Protein AF-0000000084597597 (afdb_homodimer)

Radius of gyration: 24.17 Å; Cα contacts (8 Å, |Δi|>4): 428; chains: 2; bounding box: 58×61×62 Å

Secondary structure (DSSP, 8-state):
-HHHHHHHHHHHH-HHHHHHHHH-----GGG-TTT-THHHHTTHHHHHHHHHHHHHHHHHHHTTT---STTTHHHHHHHHHHTSTTHHHHHHHHHHHHHHHHHHHHHHHHHHHHHTTTSTT-HHHHHHHHHHHHHHHHHHHHHHHTT-SHHHHHHHHHHHHHHHHSTTTHHHHHHHHH-SSSSSHHHHHHHHHIIIIIHHHHHHHHHHHHHHHHHHH------/-HHHHHHHHHHHH-HHHHHHHHH-----GGG-TTT-THHHHTTHHHHHHHHHHHHHHHHHHHTTT---STTHHHHHHHHHHHTSTTHHHHHHHHHHHHHHHHHHHHHHHHHHHHHTTTSTT-HHHHHHHHHHHHHHHHHHHHHHHTT-SHHHHHHHHHHHHHHHHSTTTHHHHHHHHH-SSSSSHHHHHHHHHIIIIIHHHHHHHHHHHHHHHHHHH------

Structure (mmCIF, N/CA/C/O backbone):
data_AF-0000000084597597-model_v1
#
loop_
_entity.id
_entity.type
_entity.pdbx_description
1 polymer 'Menaquinol:cytochrome c reductase cytochrome b subunit'
#
loop_
_atom_site.group_PDB
_atom_site.id
_atom_site.type_symbol
_atom_site.label_atom_id
_atom_site.label_alt_id
_atom_site.label_comp_id
_atom_site.label_asym_id
_atom_site.label_entity_id
_atom_site.label_seq_id
_atom_site.pdbx_PDB_ins_code
_atom_site.Cartn_x
_atom_site.Cartn_y
_atom_site.Cartn_z
_atom_site.occupancy
_atom_site.B_iso_or_equiv
_atom_site.auth_seq_id
_atom_site.auth_comp_id
_atom_site.auth_asym_id
_atom_site.auth_atom_id
_atom_site.pdbx_PDB_model_num
ATOM 1 N N . MET A 1 1 ? -25.438 23.984 -7.969 1 63 1 MET A N 1
ATOM 2 C CA . MET A 1 1 ? -25.406 22.797 -7.121 1 63 1 MET A CA 1
ATOM 3 C C . MET A 1 1 ? -24 22.562 -6.57 1 63 1 MET A C 1
ATOM 5 O O . MET A 1 1 ? -23.812 22.453 -5.359 1 63 1 MET A O 1
ATOM 9 N N . LEU A 1 2 ? -23.156 22.547 -7.52 1 62.81 2 LEU A N 1
ATOM 10 C CA . LEU A 1 2 ? -21.766 22.359 -7.105 1 62.81 2 LEU A CA 1
ATOM 11 C C . LEU A 1 2 ? -21.312 23.5 -6.195 1 62.81 2 LEU A C 1
ATOM 13 O O . LEU A 1 2 ? -20.594 23.266 -5.219 1 62.81 2 LEU A O 1
ATOM 17 N N . GLN A 1 3 ? -21.75 24.656 -6.566 1 63.09 3 GLN A N 1
ATOM 18 C CA . GLN A 1 3 ? -21.359 25.812 -5.754 1 63.09 3 GLN A CA 1
ATOM 19 C C . GLN A 1 3 ? -21.938 25.703 -4.348 1 63.09 3 GLN A C 1
ATOM 21 O O . GLN A 1 3 ? -21.281 26.062 -3.371 1 63.09 3 GLN A O 1
ATOM 26 N N . LYS A 1 4 ? -23.156 25.312 -4.242 1 62.25 4 LYS A N 1
ATOM 27 C CA . LYS A 1 4 ? -23.797 25.156 -2.938 1 62.25 4 LYS A CA 1
ATOM 28 C C . LYS A 1 4 ? -23.094 24.078 -2.105 1 62.25 4 LYS A C 1
ATOM 30 O O . LYS A 1 4 ? -22.906 24.25 -0.896 1 62.25 4 LYS A O 1
ATOM 35 N N . ILE A 1 5 ? -22.75 23.016 -2.832 1 62.19 5 ILE A N 1
ATOM 36 C CA . ILE A 1 5 ? -22 21.969 -2.164 1 62.19 5 ILE A CA 1
ATOM 37 C C . ILE A 1 5 ? -20.656 22.5 -1.679 1 62.19 5 ILE A C 1
ATOM 39 O O . ILE A 1 5 ? -20.25 22.234 -0.55 1 62.19 5 ILE A O 1
ATOM 43 N N . TYR A 1 6 ? -20.125 23.188 -2.631 1 61.31 6 TYR A N 1
ATOM 44 C CA . TYR A 1 6 ? -18.844 23.797 -2.26 1 61.31 6 TYR A CA 1
ATOM 45 C C . TYR A 1 6 ? -19.016 24.719 -1.055 1 61.31 6 TYR A C 1
ATOM 47 O O . TYR A 1 6 ? -18.219 24.672 -0.113 1 61.31 6 TYR A O 1
ATOM 55 N N . ASP A 1 7 ? -19.984 25.578 -1.076 1 61.16 7 ASP A N 1
ATOM 56 C CA . ASP A 1 7 ? -20.234 26.5 0.028 1 61.16 7 ASP A CA 1
ATOM 57 C C . ASP A 1 7 ? -20.547 25.75 1.318 1 61.16 7 ASP A C 1
ATOM 59 O O . ASP A 1 7 ? -20.109 26.156 2.398 1 61.16 7 ASP A O 1
ATOM 63 N N . TYR A 1 8 ? -21.266 24.719 1.163 1 61.81 8 TYR A N 1
ATOM 64 C CA . TYR A 1 8 ? -21.609 23.859 2.283 1 61.81 8 TYR A CA 1
ATOM 65 C C . TYR A 1 8 ? -20.359 23.203 2.883 1 61.81 8 TYR A C 1
ATOM 67 O O . TYR A 1 8 ? -20.203 23.188 4.105 1 61.81 8 TYR A O 1
ATOM 75 N N . VAL A 1 9 ? -19.578 22.75 2.02 1 65.62 9 VAL A N 1
ATOM 76 C CA . VAL A 1 9 ? -18.359 22.109 2.463 1 65.62 9 VAL A CA 1
ATOM 77 C C . VAL A 1 9 ? -17.391 23.141 3.027 1 65.62 9 VAL A C 1
ATOM 79 O O . VAL A 1 9 ? -16.75 22.922 4.059 1 65.62 9 VAL A O 1
ATOM 82 N N . ASP A 1 10 ? -17.312 24.219 2.299 1 62.31 10 ASP A N 1
ATOM 83 C CA . ASP A 1 10 ? -16.406 25.281 2.717 1 62.31 10 ASP A CA 1
ATOM 84 C C . ASP A 1 10 ? -16.828 25.859 4.062 1 62.31 10 ASP A C 1
ATOM 86 O O . ASP A 1 10 ? -15.969 26.188 4.895 1 62.31 10 ASP A O 1
ATOM 90 N N . GLU A 1 11 ? -18.078 26.016 4.203 1 60.25 11 GLU A N 1
ATOM 91 C CA . GLU A 1 11 ? -18.594 26.547 5.457 1 60.25 11 GLU A CA 1
ATOM 92 C C . GLU A 1 11 ? -18.25 25.641 6.633 1 60.25 11 GLU A C 1
ATOM 94 O O . GLU A 1 11 ? -18 26.125 7.738 1 60.25 11 GLU A O 1
ATOM 99 N N . ARG A 1 12 ? -18.203 24.484 6.223 1 61.19 12 ARG A N 1
ATOM 100 C CA . ARG A 1 12 ? -18.031 23.516 7.309 1 61.19 12 ARG A CA 1
ATOM 101 C C . ARG A 1 12 ? -16.562 23.109 7.457 1 61.19 12 ARG A C 1
ATOM 103 O O . ARG A 1 12 ? -16.109 22.797 8.555 1 61.19 12 ARG A O 1
ATOM 110 N N . LEU A 1 13 ? -15.961 23.078 6.316 1 62.78 13 LEU A N 1
ATOM 111 C CA . LEU A 1 13 ? -14.609 22.531 6.367 1 62.78 13 LEU A CA 1
ATOM 112 C C . LEU A 1 13 ? -13.57 23.641 6.172 1 62.78 13 LEU A C 1
ATOM 114 O O . LEU A 1 13 ? -12.383 23.422 6.395 1 62.78 13 LEU A O 1
ATOM 118 N N . ASP A 1 14 ? -14.062 24.875 5.969 1 53.78 14 ASP A N 1
ATOM 119 C CA . ASP A 1 14 ? -13.148 25.984 5.727 1 53.78 14 ASP A CA 1
ATOM 120 C C . ASP A 1 14 ? -12 25.578 4.816 1 53.78 14 ASP A C 1
ATOM 122 O O . ASP A 1 14 ? -10.828 25.766 5.156 1 53.78 14 ASP A O 1
ATOM 126 N N . ILE A 1 15 ? -12.414 24.922 3.807 1 56.47 15 ILE A N 1
ATOM 127 C CA . ILE A 1 15 ? -11.453 24.359 2.869 1 56.47 15 ILE A CA 1
ATOM 128 C C . ILE A 1 15 ? -10.68 25.469 2.182 1 56.47 15 ILE A C 1
ATOM 130 O O . ILE A 1 15 ? -9.484 25.344 1.913 1 56.47 15 ILE A O 1
ATOM 134 N N . THR A 1 16 ? -11.305 26.531 1.827 1 49.5 16 THR A N 1
ATOM 135 C CA . THR A 1 16 ? -10.68 27.625 1.085 1 49.5 16 THR A CA 1
ATOM 136 C C . THR A 1 16 ? -9.469 28.172 1.839 1 49.5 16 THR A C 1
ATOM 138 O O . THR A 1 16 ? -8.398 28.344 1.255 1 49.5 16 THR A O 1
ATOM 141 N N . PRO A 1 17 ? -9.625 28.453 3.002 1 49.16 17 PRO A N 1
ATOM 142 C CA . PRO A 1 17 ? -8.414 28.938 3.67 1 49.16 17 PRO A CA 1
ATOM 143 C C . PRO A 1 17 ? -7.332 27.859 3.771 1 49.16 17 PRO A C 1
ATOM 145 O O . PRO A 1 17 ? -6.141 28.172 3.719 1 49.16 17 PRO A O 1
ATOM 148 N N . MET A 1 18 ? -7.734 26.672 3.902 1 50.72 18 MET A N 1
ATOM 149 C CA . MET A 1 18 ? -6.734 25.609 3.998 1 50.72 18 MET A CA 1
ATOM 150 C C . MET A 1 18 ? -5.965 25.469 2.689 1 50.72 18 MET A C 1
ATOM 152 O O . MET A 1 18 ? -4.738 25.328 2.697 1 50.72 18 MET A O 1
ATOM 156 N N . TRP A 1 19 ? -6.742 25.406 1.679 1 46.59 19 TRP A N 1
ATOM 157 C CA . TRP A 1 19 ? -6.098 25.391 0.371 1 46.59 19 TRP A CA 1
ATOM 158 C C . TRP A 1 19 ? -5.262 26.656 0.166 1 46.59 19 TRP A C 1
ATOM 160 O O . TRP A 1 19 ? -4.172 26.594 -0.406 1 46.59 19 TRP A O 1
ATOM 170 N N . ARG A 1 20 ? -5.758 27.766 0.595 1 49.62 20 ARG A N 1
ATOM 171 C CA . ARG A 1 20 ? -5.008 29.016 0.487 1 49.62 20 ARG A CA 1
ATOM 172 C C . ARG A 1 20 ? -3.77 28.984 1.375 1 49.62 20 ARG A C 1
ATOM 174 O O . ARG A 1 20 ? -2.711 29.484 0.989 1 49.62 20 ARG A O 1
ATOM 181 N N . ASP A 1 21 ? -3.998 28.453 2.424 1 46.91 21 ASP A N 1
ATOM 182 C CA . ASP A 1 21 ? -2.838 28.328 3.303 1 46.91 21 ASP A CA 1
ATOM 183 C C . ASP A 1 21 ? -1.798 27.375 2.715 1 46.91 21 ASP A C 1
ATOM 185 O O . ASP A 1 21 ? -0.594 27.625 2.828 1 46.91 21 ASP A O 1
ATOM 189 N N . ILE A 1 22 ? -2.355 26.281 2.234 1 47.88 22 ILE A N 1
ATOM 190 C CA . ILE A 1 22 ? -1.436 25.344 1.601 1 47.88 22 ILE A CA 1
ATOM 191 C C . ILE A 1 22 ? -0.9 25.953 0.303 1 47.88 22 ILE A C 1
ATOM 193 O O . ILE A 1 22 ? 0.293 25.844 0.009 1 47.88 22 ILE A O 1
ATOM 197 N N . ALA A 1 23 ? -1.839 26.438 -0.439 1 45.16 23 ALA A N 1
ATOM 198 C CA . ALA A 1 23 ? -1.514 27.016 -1.74 1 45.16 23 ALA A CA 1
ATOM 199 C C . ALA A 1 23 ? -0.821 28.375 -1.581 1 45.16 23 ALA A C 1
ATOM 201 O O . ALA A 1 23 ? -0.012 28.766 -2.426 1 45.16 23 ALA A O 1
ATOM 202 N N . ASP A 1 24 ? -1.319 29.156 -0.657 1 40.34 24 ASP A N 1
ATOM 203 C CA . ASP A 1 24 ? -0.762 30.5 -0.524 1 40.34 24 ASP A CA 1
ATOM 204 C C . ASP A 1 24 ? 0.582 30.469 0.201 1 40.34 24 ASP A C 1
ATOM 206 O O . ASP A 1 24 ? 0.713 31 1.3 1 40.34 24 ASP A O 1
ATOM 210 N N . HIS A 1 25 ? 1.119 29.328 0.331 1 41.75 25 HIS A N 1
ATOM 211 C CA . HIS A 1 25 ? 2.504 29.547 0.733 1 41.75 25 HIS A CA 1
ATOM 212 C C . HIS A 1 25 ? 3.133 30.688 -0.053 1 41.75 25 HIS A C 1
ATOM 214 O O . HIS A 1 25 ? 3.094 30.703 -1.285 1 41.75 25 HIS A O 1
ATOM 220 N N . GLU A 1 26 ? 3.115 31.75 0.555 1 36.75 26 GLU A N 1
ATOM 221 C CA . GLU A 1 26 ? 3.742 32.906 -0.043 1 36.75 26 GLU A CA 1
ATOM 222 C C . GLU A 1 26 ? 5.012 32.531 -0.802 1 36.75 26 GLU A C 1
ATOM 224 O O . GLU A 1 26 ? 5.965 32.031 -0.21 1 36.75 26 GLU A O 1
ATOM 229 N N . VAL A 1 27 ? 4.836 32 -1.954 1 40.41 27 VAL A N 1
ATOM 230 C CA . VAL A 1 27 ? 6.059 32.031 -2.748 1 40.41 27 VAL A CA 1
ATOM 231 C C . VAL A 1 27 ? 6.66 33.438 -2.738 1 40.41 27 VAL A C 1
ATOM 233 O O . VAL A 1 27 ? 5.98 34.406 -3.064 1 40.41 27 VAL A O 1
ATOM 236 N N . PRO A 1 28 ? 7.59 33.625 -1.896 1 39.09 28 PRO A N 1
ATOM 237 C CA . PRO A 1 28 ? 8.172 34.969 -1.989 1 39.09 28 PRO A CA 1
ATOM 238 C C . PRO A 1 28 ? 8.227 35.5 -3.424 1 39.09 28 PRO A C 1
ATOM 240 O O . PRO A 1 28 ? 8.305 34.719 -4.367 1 39.09 28 PRO A O 1
ATOM 243 N N . GLU A 1 29 ? 7.723 36.719 -3.695 1 38.91 29 GLU A N 1
ATOM 244 C CA . GLU A 1 29 ? 7.672 37.469 -4.953 1 38.91 29 GLU A CA 1
ATOM 245 C C . GLU A 1 29 ? 8.867 37.125 -5.836 1 38.91 29 GLU A C 1
ATOM 247 O O . GLU A 1 29 ? 8.758 37.125 -7.066 1 38.91 29 GLU A O 1
ATOM 252 N N . HIS A 1 30 ? 10.078 37 -5.238 1 39.5 30 HIS A N 1
ATOM 253 C CA . HIS A 1 30 ? 11.273 36.844 -6.059 1 39.5 30 HIS A CA 1
ATOM 254 C C . HIS A 1 30 ? 11.266 35.469 -6.773 1 39.5 30 HIS A C 1
ATOM 256 O O . HIS A 1 30 ? 12.141 35.219 -7.598 1 39.5 30 HIS A O 1
ATOM 262 N N . VAL A 1 31 ? 10.32 34.562 -6.379 1 43.16 31 VAL A N 1
ATOM 263 C CA . VAL A 1 31 ? 10.273 33.281 -7.082 1 43.16 31 VAL A CA 1
ATOM 264 C C . VAL A 1 31 ? 9.133 33.312 -8.094 1 43.16 31 VAL A C 1
ATOM 266 O O . VAL A 1 31 ? 8.406 32.312 -8.242 1 43.16 31 VAL A O 1
ATOM 269 N N . ASN A 1 32 ? 8.523 34.344 -8.43 1 37.94 32 ASN A N 1
ATOM 270 C CA . ASN A 1 32 ? 7.551 34.406 -9.508 1 37.94 32 ASN A CA 1
ATOM 271 C C . ASN A 1 32 ? 8.055 33.719 -10.773 1 37.94 32 ASN A C 1
ATOM 273 O O . ASN A 1 32 ? 9.062 34.156 -11.352 1 37.94 32 ASN A O 1
ATOM 277 N N . PRO A 1 33 ? 7.664 32.656 -11.203 1 43.97 33 PRO A N 1
ATOM 278 C CA . PRO A 1 33 ? 8.172 31.906 -12.359 1 43.97 33 PRO A CA 1
ATOM 279 C C . PRO A 1 33 ? 8.133 32.719 -13.648 1 43.97 33 PRO A C 1
ATOM 281 O O . PRO A 1 33 ? 8.547 32.25 -14.703 1 43.97 33 PRO A O 1
ATOM 284 N N . ALA A 1 34 ? 7.152 33.688 -13.773 1 38 34 ALA A N 1
ATOM 285 C CA . ALA A 1 34 ? 7.047 34.312 -15.094 1 38 34 ALA A CA 1
ATOM 286 C C . ALA A 1 34 ? 8.406 34.812 -15.578 1 38 34 ALA A C 1
ATOM 288 O O . ALA A 1 34 ? 8.609 35 -16.781 1 38 34 ALA A O 1
ATOM 289 N N . HIS A 1 35 ? 9.367 35.5 -14.836 1 42.22 35 HIS A N 1
ATOM 290 C CA . HIS A 1 35 ? 10.508 36.188 -15.422 1 42.22 35 HIS A CA 1
ATOM 291 C C . HIS A 1 35 ? 11.781 35.375 -15.305 1 42.22 35 HIS A C 1
ATOM 293 O O . HIS A 1 35 ? 12.773 35.656 -15.969 1 42.22 35 HIS A O 1
ATOM 299 N N . HIS A 1 36 ? 12.289 34.375 -14.211 1 42.41 36 HIS A N 1
ATOM 300 C CA . HIS A 1 36 ? 13.641 33.844 -14.133 1 42.41 36 HIS A CA 1
ATOM 301 C C . HIS A 1 36 ? 13.625 32.312 -14.086 1 42.41 36 HIS A C 1
ATOM 303 O O . HIS A 1 36 ? 12.695 31.703 -13.547 1 42.41 36 HIS A O 1
ATOM 309 N N . PHE A 1 37 ? 14.398 31.609 -15.102 1 48.03 37 PHE A N 1
ATOM 310 C CA . PHE A 1 37 ? 14.82 30.219 -15.133 1 48.03 37 PHE A CA 1
ATOM 311 C C . PHE A 1 37 ? 14.875 29.641 -13.719 1 48.03 37 PHE A C 1
ATOM 313 O O . PHE A 1 37 ? 14.625 28.453 -13.523 1 48.03 37 PHE A O 1
ATOM 320 N N . SER A 1 38 ? 15.055 30.562 -12.805 1 48.59 38 SER A N 1
ATOM 321 C CA . SER A 1 38 ? 15.203 30.172 -11.406 1 48.59 38 SER A CA 1
ATOM 322 C C . SER A 1 38 ? 13.906 29.609 -10.836 1 48.59 38 SER A C 1
ATOM 324 O O . SER A 1 38 ? 13.93 28.75 -9.969 1 48.59 38 SER A O 1
ATOM 326 N N . ALA A 1 39 ? 12.812 30.047 -11.422 1 52.16 39 ALA A N 1
ATOM 327 C CA . ALA A 1 39 ? 11.516 29.578 -10.93 1 52.16 39 ALA A CA 1
ATOM 328 C C . ALA A 1 39 ? 11.305 28.109 -11.227 1 52.16 39 ALA A C 1
ATOM 330 O O . ALA A 1 39 ? 10.711 27.375 -10.422 1 52.16 39 ALA A O 1
ATOM 331 N N . PHE A 1 40 ? 11.898 27.766 -12.375 1 55.72 40 PHE A N 1
ATOM 332 C CA . PHE A 1 40 ? 11.734 26.375 -12.789 1 55.72 40 PHE A CA 1
ATOM 333 C C . PHE A 1 40 ? 12.445 25.438 -11.82 1 55.72 40 PHE A C 1
ATOM 335 O O . PHE A 1 40 ? 11.922 24.375 -11.477 1 55.72 40 PHE A O 1
ATOM 342 N N . ILE A 1 41 ? 13.602 25.891 -11.32 1 58.91 41 ILE A N 1
ATOM 343 C CA . ILE A 1 41 ? 14.398 25.031 -10.461 1 58.91 41 ILE A CA 1
ATOM 344 C C . ILE A 1 41 ? 13.688 24.844 -9.117 1 58.91 41 ILE A C 1
ATOM 346 O O . ILE A 1 41 ? 13.859 23.812 -8.461 1 58.91 41 ILE A O 1
ATOM 350 N N . TYR A 1 42 ? 12.844 25.828 -8.812 1 60.12 42 TYR A N 1
ATOM 351 C CA . TYR A 1 42 ? 12.125 25.75 -7.543 1 60.12 42 TYR A CA 1
ATOM 352 C C . TYR A 1 42 ? 10.906 24.828 -7.664 1 60.12 42 TYR A C 1
ATOM 354 O O . TYR A 1 42 ? 10.305 24.469 -6.656 1 60.12 42 TYR A O 1
ATOM 362 N N . CYS A 1 43 ? 10.773 24.406 -8.961 1 73.62 43 CYS A N 1
ATOM 363 C CA . CYS A 1 43 ? 9.594 23.578 -9.164 1 73.62 43 CYS A CA 1
ATOM 364 C C . CYS A 1 43 ? 9.969 22.094 -9.211 1 73.62 43 CYS A C 1
ATOM 366 O O . CYS A 1 43 ? 9.109 21.234 -9.383 1 73.62 43 CYS A O 1
ATOM 368 N N . PHE A 1 44 ? 11.328 21.828 -8.992 1 82.44 44 PHE A N 1
ATOM 369 C CA . PHE A 1 44 ? 11.781 20.438 -9.078 1 82.44 44 PHE A CA 1
ATOM 370 C C . PHE A 1 44 ? 11.148 19.594 -7.977 1 82.44 44 PHE A C 1
ATOM 372 O O . PHE A 1 44 ? 10.758 18.453 -8.203 1 82.44 44 PHE A O 1
ATOM 379 N N . GLY A 1 45 ? 11.031 20.25 -6.863 1 84.88 45 GLY A N 1
ATOM 380 C CA . GLY A 1 45 ? 10.422 19.516 -5.766 1 84.88 45 GLY A CA 1
ATOM 381 C C . GLY A 1 45 ? 8.984 19.125 -6.031 1 84.88 45 GLY A C 1
ATOM 382 O O . GLY A 1 45 ? 8.602 17.969 -5.82 1 84.88 45 GLY A O 1
ATOM 383 N N . GLY A 1 46 ? 8.25 20.047 -6.547 1 87.94 46 GLY A N 1
ATOM 384 C CA . GLY A 1 46 ? 6.855 19.781 -6.875 1 87.94 46 GLY A CA 1
ATOM 385 C C . GLY A 1 46 ? 6.688 18.766 -7.988 1 87.94 46 GLY A C 1
ATOM 386 O O . GLY A 1 46 ? 5.816 17.891 -7.918 1 87.94 46 GLY A O 1
ATOM 387 N N . LEU A 1 47 ? 7.492 18.859 -8.953 1 89.81 47 LEU A N 1
ATOM 388 C CA . LEU A 1 47 ? 7.445 17.922 -10.07 1 89.81 47 LEU A CA 1
ATOM 389 C C . LEU A 1 47 ? 7.809 16.516 -9.609 1 89.81 47 LEU A C 1
ATOM 391 O O . LEU A 1 47 ? 7.203 15.531 -10.047 1 89.81 47 LEU A O 1
ATOM 395 N N . THR A 1 48 ? 8.828 16.422 -8.773 1 92.88 48 THR A N 1
ATOM 396 C CA . THR A 1 48 ? 9.219 15.125 -8.234 1 92.88 48 THR A CA 1
ATOM 397 C C . THR A 1 48 ? 8.062 14.492 -7.465 1 92.88 48 THR A C 1
ATOM 399 O O . THR A 1 48 ? 7.797 13.297 -7.605 1 92.88 48 THR A O 1
ATOM 402 N N . PHE A 1 49 ? 7.445 15.328 -6.707 1 94.12 49 PHE A N 1
ATOM 403 C CA . PHE A 1 49 ? 6.305 14.828 -5.953 1 94.12 49 PHE A CA 1
ATOM 404 C C . PHE A 1 49 ? 5.211 14.336 -6.891 1 94.12 49 PHE A C 1
ATOM 406 O O . PHE A 1 49 ? 4.645 13.258 -6.676 1 94.12 49 PHE A O 1
ATOM 413 N N . PHE A 1 50 ? 4.973 15.094 -7.918 1 93.56 50 PHE A N 1
ATOM 414 C CA . PHE A 1 50 ? 3.932 14.742 -8.875 1 93.56 50 PHE A CA 1
ATOM 415 C C . PHE A 1 50 ? 4.266 13.43 -9.57 1 93.56 50 PHE A C 1
ATOM 417 O O . PHE A 1 50 ? 3.412 12.539 -9.68 1 93.56 50 PHE A O 1
ATOM 424 N N . VAL A 1 51 ? 5.398 13.203 -10.047 1 95.56 51 VAL A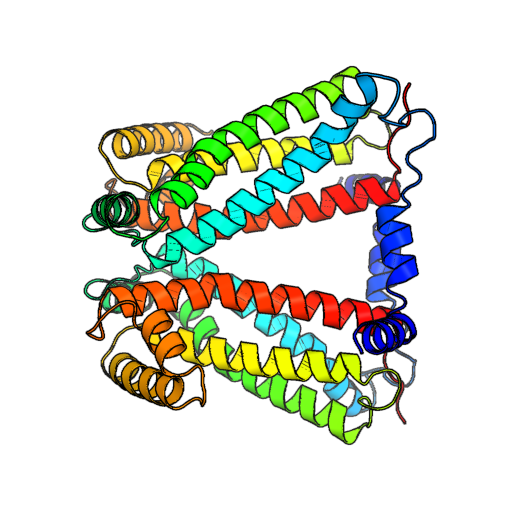 N 1
ATOM 425 C CA . VAL A 1 51 ? 5.809 11.984 -10.727 1 95.56 51 VAL A CA 1
ATOM 426 C C . VAL A 1 51 ? 5.758 10.805 -9.75 1 95.56 51 VAL A C 1
ATOM 428 O O . VAL A 1 51 ? 5.41 9.688 -10.133 1 95.56 51 VAL A O 1
ATOM 431 N N . THR A 1 52 ? 6.141 11.055 -8.523 1 97.12 52 THR A N 1
ATOM 432 C CA . THR A 1 52 ? 6.066 10.008 -7.508 1 97.12 52 THR A CA 1
ATOM 433 C C . THR A 1 52 ? 4.629 9.516 -7.344 1 97.12 52 THR A C 1
ATOM 435 O O . THR A 1 52 ? 4.387 8.312 -7.258 1 97.12 52 THR A O 1
ATOM 438 N N . VAL A 1 53 ? 3.688 10.438 -7.328 1 96.31 53 VAL A N 1
ATOM 439 C CA . VAL A 1 53 ? 2.277 10.078 -7.211 1 96.31 53 VAL A CA 1
ATOM 440 C C . VAL A 1 53 ? 1.859 9.234 -8.414 1 96.31 53 VAL A C 1
ATOM 442 O O . VAL A 1 53 ? 1.163 8.227 -8.266 1 96.31 53 VAL A O 1
ATOM 445 N N . ILE A 1 54 ? 2.268 9.602 -9.523 1 96.81 54 ILE A N 1
ATOM 446 C CA . ILE A 1 54 ? 1.965 8.852 -10.734 1 96.81 54 ILE A CA 1
ATOM 447 C C . ILE A 1 54 ? 2.557 7.445 -10.633 1 96.81 54 ILE A C 1
ATOM 449 O O . ILE A 1 54 ? 1.931 6.469 -11.055 1 96.81 54 ILE A O 1
ATOM 453 N N . GLN A 1 55 ? 3.752 7.355 -10.133 1 98.19 55 GLN A N 1
ATOM 454 C CA . GLN A 1 55 ? 4.395 6.059 -9.945 1 98.19 55 GLN A CA 1
ATOM 455 C C . GLN A 1 55 ? 3.586 5.172 -9.008 1 98.19 55 GLN A C 1
ATOM 457 O O . GLN A 1 55 ? 3.41 3.98 -9.258 1 98.19 55 GLN A O 1
ATOM 462 N N . ILE A 1 56 ? 3.113 5.711 -7.941 1 97.56 56 ILE A N 1
ATOM 463 C CA . ILE A 1 56 ? 2.324 4.953 -6.98 1 97.56 56 ILE A CA 1
ATOM 464 C C . ILE A 1 56 ? 1.022 4.492 -7.629 1 97.56 56 ILE A C 1
ATOM 466 O O . ILE A 1 56 ? 0.674 3.311 -7.566 1 97.56 56 ILE A O 1
ATOM 470 N N . LEU A 1 57 ? 0.34 5.383 -8.359 1 96.88 57 LEU A N 1
ATOM 471 C CA . LEU A 1 57 ? -0.944 5.062 -8.977 1 96.88 57 LEU A CA 1
ATOM 472 C C . LEU A 1 57 ? -0.771 4.051 -10.102 1 96.88 57 LEU A C 1
ATOM 474 O O . LEU A 1 57 ? -1.539 3.092 -10.203 1 96.88 57 LEU A O 1
ATOM 478 N N . SER A 1 58 ? 0.189 4.297 -10.93 1 97.38 58 SER A N 1
ATOM 479 C CA . SER A 1 58 ? 0.414 3.35 -12.016 1 97.38 58 SER A CA 1
ATOM 480 C C . SER A 1 58 ? 0.797 1.976 -11.477 1 97.38 58 SER A C 1
ATOM 482 O O . SER A 1 58 ? 0.342 0.952 -11.992 1 97.38 58 SER A O 1
ATOM 484 N N . GLY A 1 59 ? 1.642 1.953 -10.438 1 97.25 59 GLY A N 1
ATOM 485 C CA . GLY A 1 59 ? 1.977 0.688 -9.805 1 97.25 59 GLY A CA 1
ATOM 486 C C . GLY A 1 59 ? 0.766 -0.047 -9.266 1 97.25 59 GLY A C 1
ATOM 487 O O . GLY A 1 59 ? 0.663 -1.269 -9.398 1 97.25 59 GLY A O 1
ATOM 488 N N . MET A 1 60 ? -0.085 0.673 -8.625 1 96.12 60 MET A N 1
ATOM 489 C CA . MET A 1 60 ? -1.316 0.076 -8.117 1 96.12 60 MET A CA 1
ATOM 490 C C . MET A 1 60 ? -2.121 -0.561 -9.242 1 96.12 60 MET A C 1
ATOM 492 O O . MET A 1 60 ? -2.625 -1.676 -9.102 1 96.12 60 MET A O 1
ATOM 496 N N . PHE A 1 61 ? -2.225 0.117 -10.312 1 96.12 61 PHE A N 1
ATOM 497 C CA . PHE A 1 61 ? -2.984 -0.402 -11.445 1 96.12 61 PHE A CA 1
ATOM 498 C C . PHE A 1 61 ? -2.322 -1.65 -12.016 1 96.12 61 PHE A C 1
ATOM 500 O O . PHE A 1 61 ? -3.004 -2.605 -12.391 1 96.12 61 PHE A O 1
ATOM 507 N N . LEU A 1 62 ? -1.072 -1.689 -12.07 1 96.81 62 LEU A N 1
ATOM 508 C CA . LEU A 1 62 ? -0.359 -2.834 -12.625 1 96.81 62 LEU A CA 1
ATOM 509 C C . LEU A 1 62 ? -0.584 -4.078 -11.773 1 96.81 62 LEU A C 1
ATOM 511 O O . LEU A 1 62 ? -0.605 -5.195 -12.297 1 96.81 62 LEU A O 1
ATOM 515 N N . THR A 1 63 ? -0.771 -3.9 -10.508 1 96 63 THR A N 1
ATOM 516 C CA . THR A 1 63 ? -0.943 -5.031 -9.602 1 96 63 THR A CA 1
ATOM 517 C C . THR A 1 63 ? -2.254 -5.758 -9.883 1 96 63 THR A C 1
ATOM 519 O O . THR A 1 63 ? -2.439 -6.902 -9.461 1 96 63 THR A O 1
ATOM 522 N N . MET A 1 64 ? -3.139 -5.152 -10.602 1 95.31 64 MET A N 1
ATOM 523 C CA . MET A 1 64 ? -4.414 -5.781 -10.938 1 95.31 64 MET A CA 1
ATOM 524 C C . MET A 1 64 ? -4.211 -6.922 -11.93 1 95.31 64 MET A C 1
ATOM 526 O O . MET A 1 64 ? -5.109 -7.742 -12.133 1 95.31 64 MET A O 1
ATOM 530 N N . TYR A 1 65 ? -2.977 -6.965 -12.523 1 95.06 65 TYR A N 1
ATOM 531 C CA . TYR A 1 65 ? -2.713 -7.961 -13.555 1 95.06 65 TYR A CA 1
ATOM 532 C C . TYR A 1 65 ? -1.459 -8.766 -13.227 1 95.06 65 TYR A C 1
ATOM 534 O O . TYR A 1 65 ? -1.135 -9.734 -13.922 1 95.06 65 TYR A O 1
ATOM 542 N N . TYR A 1 66 ? -0.76 -8.344 -12.195 1 96.38 66 TYR A N 1
ATOM 543 C CA . TYR A 1 66 ? 0.562 -8.906 -11.93 1 96.38 66 TYR A CA 1
ATOM 544 C C . TYR A 1 66 ? 0.501 -9.953 -10.828 1 96.38 66 TYR A C 1
ATOM 546 O O . TYR A 1 66 ? -0.146 -9.742 -9.797 1 96.38 66 TYR A O 1
ATOM 554 N N . VAL A 1 67 ? 1.184 -11.047 -11.062 1 95.69 67 VAL A N 1
ATOM 555 C CA . VAL A 1 67 ? 1.323 -12.117 -10.078 1 95.69 67 VAL A CA 1
ATOM 556 C C . VAL A 1 67 ? 2.801 -12.359 -9.789 1 95.69 67 VAL A C 1
ATOM 558 O O . VAL A 1 67 ? 3.576 -12.672 -10.695 1 95.69 67 VAL A O 1
ATOM 561 N N . PRO A 1 68 ? 3.189 -12.203 -8.5 1 95.12 68 PRO A N 1
ATOM 562 C CA . PRO A 1 68 ? 4.602 -12.359 -8.148 1 95.12 68 PRO A CA 1
ATOM 563 C C . PRO A 1 68 ? 4.992 -13.82 -7.934 1 95.12 68 PRO A C 1
ATOM 565 O O . PRO A 1 68 ? 5.379 -14.211 -6.828 1 95.12 68 PRO A O 1
ATOM 568 N N . ASP A 1 69 ? 4.965 -14.57 -8.945 1 92.69 69 ASP A N 1
ATOM 569 C CA . ASP A 1 69 ? 5.426 -15.953 -8.93 1 92.69 69 ASP A CA 1
ATOM 570 C C . ASP A 1 69 ? 6.297 -16.266 -10.148 1 92.69 69 ASP A C 1
ATOM 572 O O . ASP A 1 69 ? 6.137 -15.648 -11.203 1 92.69 69 ASP A O 1
ATOM 576 N N . ILE A 1 70 ? 7.199 -17.203 -10.039 1 90.62 70 ILE A N 1
ATOM 577 C CA . ILE A 1 70 ? 8.289 -17.391 -11 1 90.62 70 ILE A CA 1
ATOM 578 C C . ILE A 1 70 ? 7.719 -17.875 -12.328 1 90.62 70 ILE A C 1
ATOM 580 O O . ILE A 1 70 ? 8.367 -17.75 -13.375 1 90.62 70 ILE A O 1
ATOM 584 N N . VAL A 1 71 ? 6.547 -18.438 -12.281 1 91.25 71 VAL A N 1
ATOM 585 C CA . VAL A 1 71 ? 5.957 -18.938 -13.523 1 91.25 71 VAL A CA 1
ATOM 586 C C . VAL A 1 71 ? 5.141 -17.828 -14.188 1 91.25 71 VAL A C 1
ATOM 588 O O . VAL A 1 71 ? 5.246 -17.625 -15.398 1 91.25 71 VAL A O 1
ATOM 591 N N . ASN A 1 72 ? 4.48 -17.047 -13.422 1 94 72 ASN A N 1
ATOM 592 C CA . ASN A 1 72 ? 3.457 -16.172 -13.984 1 94 72 ASN A CA 1
ATOM 593 C C . ASN A 1 72 ? 3.92 -14.719 -14.023 1 94 72 ASN A C 1
ATOM 595 O O . ASN A 1 72 ? 3.305 -13.883 -14.688 1 94 72 ASN A O 1
ATOM 599 N N . ALA A 1 73 ? 4.996 -14.398 -13.391 1 95.12 73 ALA A N 1
ATOM 600 C CA . ALA A 1 73 ? 5.41 -12.992 -13.305 1 95.12 73 ALA A CA 1
ATOM 601 C C . ALA A 1 73 ? 5.691 -12.43 -14.695 1 95.12 73 ALA A C 1
ATOM 603 O O . ALA A 1 73 ? 5.098 -11.422 -15.094 1 95.12 73 ALA A O 1
ATOM 604 N N . HIS A 1 74 ? 6.562 -13.07 -15.383 1 94.94 74 HIS A N 1
ATOM 605 C CA . HIS A 1 74 ? 6.895 -12.602 -16.719 1 94.94 74 HIS A CA 1
ATOM 606 C C . HIS A 1 74 ? 5.676 -12.641 -17.641 1 94.94 74 HIS A C 1
ATOM 608 O O . HIS A 1 74 ? 5.465 -11.727 -18.438 1 94.94 74 HIS A O 1
ATOM 614 N N . ALA A 1 75 ? 4.902 -13.656 -17.516 1 94.69 75 ALA A N 1
ATOM 615 C CA . ALA A 1 75 ? 3.699 -13.805 -18.328 1 94.69 75 ALA A CA 1
ATOM 616 C C . ALA A 1 75 ? 2.699 -12.688 -18.031 1 94.69 75 ALA A C 1
ATOM 618 O O . ALA A 1 75 ? 2.018 -12.203 -18.938 1 94.69 75 ALA A O 1
ATOM 619 N N . SER A 1 76 ? 2.605 -12.312 -16.812 1 94.75 76 SER A N 1
ATOM 620 C CA . SER A 1 76 ? 1.723 -11.219 -16.406 1 94.75 76 SER A CA 1
ATOM 621 C C . SER A 1 76 ? 2.135 -9.906 -17.078 1 94.75 76 SER A C 1
ATOM 623 O O . SER A 1 76 ? 1.287 -9.164 -17.562 1 94.75 76 SER A O 1
ATOM 625 N N . VAL A 1 77 ? 3.41 -9.672 -17.062 1 94.56 77 VAL A N 1
ATOM 626 C CA . VAL A 1 77 ? 3.928 -8.445 -17.641 1 94.56 77 VAL A CA 1
ATOM 627 C C . VAL A 1 77 ? 3.684 -8.453 -19.156 1 94.56 77 VAL A C 1
ATOM 629 O O . VAL A 1 77 ? 3.281 -7.438 -19.734 1 94.56 77 VAL A O 1
ATOM 632 N N . TYR A 1 78 ? 3.926 -9.578 -19.766 1 94.69 78 TYR A N 1
ATOM 633 C CA . TYR A 1 78 ? 3.682 -9.719 -21.203 1 94.69 78 TYR A CA 1
ATOM 634 C C . TYR A 1 78 ? 2.213 -9.484 -21.531 1 94.69 78 TYR A C 1
ATOM 636 O O . TYR A 1 78 ? 1.891 -8.75 -22.469 1 94.69 78 TYR A O 1
ATOM 644 N N . PHE A 1 79 ? 1.352 -10.062 -20.781 1 94.25 79 PHE A N 1
ATOM 645 C CA . PHE A 1 79 ? -0.087 -9.922 -20.984 1 94.25 79 PHE A CA 1
ATOM 646 C C . PHE A 1 79 ? -0.518 -8.469 -20.828 1 94.25 79 PHE A C 1
ATOM 648 O O . PHE A 1 79 ? -1.259 -7.949 -21.672 1 94.25 79 PHE A O 1
ATOM 655 N N . LEU A 1 80 ? -0.028 -7.832 -19.812 1 92.62 80 LEU A N 1
ATOM 656 C CA . LEU A 1 80 ? -0.329 -6.43 -19.547 1 92.62 80 LEU A CA 1
ATOM 657 C C . LEU A 1 80 ? 0.094 -5.547 -20.703 1 92.62 80 LEU A C 1
ATOM 659 O O . LEU A 1 80 ? -0.663 -4.672 -21.141 1 92.62 80 LEU A O 1
ATOM 663 N N . GLN A 1 81 ? 1.22 -5.758 -21.203 1 92.88 81 GLN A N 1
ATOM 664 C CA . GLN A 1 81 ? 1.818 -4.914 -22.234 1 92.88 81 GLN A CA 1
ATOM 665 C C . GLN A 1 81 ? 1.143 -5.133 -23.594 1 92.88 81 GLN A C 1
ATOM 667 O O . GLN A 1 81 ? 1.012 -4.199 -24.375 1 92.88 81 GLN A O 1
ATOM 672 N N . ASN A 1 82 ? 0.634 -6.344 -23.781 1 93.94 82 ASN A N 1
ATOM 673 C CA . ASN A 1 82 ? 0.236 -6.668 -25.141 1 93.94 82 ASN A CA 1
ATOM 674 C C . ASN A 1 82 ? -1.271 -6.871 -25.25 1 93.94 82 ASN A C 1
ATOM 676 O O . ASN A 1 82 ? -1.854 -6.66 -26.328 1 93.94 82 ASN A O 1
ATOM 680 N N . ASP A 1 83 ? -1.932 -7.234 -24.203 1 94.06 83 ASP A N 1
ATOM 681 C CA . ASP A 1 83 ? -3.312 -7.684 -24.359 1 94.06 83 ASP A CA 1
ATOM 682 C C . ASP A 1 83 ? -4.27 -6.77 -23.594 1 94.06 83 ASP A C 1
ATOM 684 O O . ASP A 1 83 ? -5.477 -6.777 -23.844 1 94.06 83 ASP A O 1
ATOM 688 N N . VAL A 1 84 ? -3.807 -6.059 -22.672 1 91.62 84 VAL A N 1
ATOM 689 C CA . VAL A 1 84 ? -4.664 -5.184 -21.891 1 91.62 84 VAL A CA 1
ATOM 690 C C . VAL A 1 84 ? -4.773 -3.818 -22.562 1 91.62 84 VAL A C 1
ATOM 692 O O . VAL A 1 84 ? -3.77 -3.242 -22.984 1 91.62 84 VAL A O 1
ATOM 695 N N . ALA A 1 85 ? -6.016 -3.299 -22.562 1 89.56 85 ALA A N 1
ATOM 696 C CA . ALA A 1 85 ? -6.238 -1.976 -23.141 1 89.56 85 ALA A CA 1
ATOM 697 C C . ALA A 1 85 ? -5.492 -0.901 -22.344 1 89.56 85 ALA A C 1
ATOM 699 O O . ALA A 1 85 ? -5.633 -0.807 -21.125 1 89.56 85 ALA A O 1
ATOM 700 N N . MET A 1 86 ? -4.605 -0.183 -23 1 92.62 86 MET A N 1
ATOM 701 C CA . MET A 1 86 ? -3.822 0.913 -22.438 1 92.62 86 MET A CA 1
ATOM 702 C C . MET A 1 86 ? -2.766 0.386 -21.469 1 92.62 86 MET A C 1
ATOM 704 O O . MET A 1 86 ? -2.186 1.153 -20.703 1 92.62 86 MET A O 1
ATOM 708 N N . GLY A 1 87 ? -2.615 -0.896 -21.469 1 94.56 87 GLY A N 1
ATOM 709 C CA . GLY A 1 87 ? -1.616 -1.483 -20.578 1 94.56 87 GLY A CA 1
ATOM 710 C C . GLY A 1 87 ? -0.207 -1.008 -20.875 1 94.56 87 GLY A C 1
ATOM 711 O O . GLY A 1 87 ? 0.561 -0.71 -19.969 1 94.56 87 GLY A O 1
ATOM 712 N N . GLN A 1 88 ? 0.054 -0.875 -22.172 1 94.62 88 GLN A N 1
ATOM 713 C CA . GLN A 1 88 ? 1.376 -0.438 -22.609 1 94.62 88 GLN A CA 1
ATOM 714 C C . GLN A 1 88 ? 1.668 0.984 -22.141 1 94.62 88 GLN A C 1
ATOM 716 O O . GLN A 1 88 ? 2.799 1.3 -21.766 1 94.62 88 GLN A O 1
ATOM 721 N N . ILE A 1 89 ? 0.727 1.723 -22.094 1 95.56 89 ILE A N 1
ATOM 722 C CA . ILE A 1 89 ? 0.882 3.115 -21.688 1 95.56 89 ILE A CA 1
ATOM 723 C C . ILE A 1 89 ? 1.125 3.189 -20.188 1 95.56 89 ILE A C 1
ATOM 725 O O . ILE A 1 89 ? 2.059 3.855 -19.734 1 95.56 89 ILE A O 1
ATOM 729 N N . VAL A 1 90 ? 0.296 2.488 -19.438 1 95.56 90 VAL A N 1
ATOM 730 C CA . VAL A 1 90 ? 0.418 2.521 -17.969 1 95.56 90 VAL A CA 1
ATOM 731 C C . VAL A 1 90 ? 1.757 1.919 -17.562 1 95.56 90 VAL A C 1
ATOM 733 O O . VAL A 1 90 ? 2.471 2.49 -16.734 1 95.56 90 VAL A O 1
ATOM 736 N N . ARG A 1 91 ? 2.072 0.829 -18.141 1 96.5 91 ARG A N 1
ATOM 737 C CA . ARG A 1 91 ? 3.359 0.206 -17.844 1 96.5 91 ARG A CA 1
ATOM 738 C C . ARG A 1 91 ? 4.512 1.109 -18.266 1 96.5 91 ARG A C 1
ATOM 740 O O . ARG A 1 91 ? 5.523 1.201 -17.562 1 96.5 91 ARG A O 1
ATOM 747 N N . GLY A 1 92 ? 4.375 1.68 -19.406 1 95.56 92 GLY A N 1
ATOM 748 C CA . GLY A 1 92 ? 5.387 2.615 -19.875 1 95.56 92 GLY A CA 1
ATOM 749 C C . GLY A 1 92 ? 5.582 3.797 -18.938 1 95.56 92 GLY A C 1
ATOM 750 O O . GLY A 1 92 ? 6.715 4.191 -18.656 1 95.56 92 GLY A O 1
ATOM 751 N N . MET A 1 93 ? 4.504 4.316 -18.5 1 96.12 93 MET A N 1
ATOM 752 C CA . MET A 1 93 ? 4.566 5.418 -17.547 1 96.12 93 MET A CA 1
ATOM 753 C C . MET A 1 93 ? 5.285 4.988 -16.266 1 96.12 93 MET A C 1
ATOM 755 O O . MET A 1 93 ? 6.09 5.742 -15.719 1 96.12 93 MET A O 1
ATOM 759 N N . HIS A 1 94 ? 4.98 3.818 -15.836 1 97.81 94 HIS A N 1
ATOM 760 C CA . HIS A 1 94 ? 5.605 3.32 -14.617 1 97.81 94 HIS A CA 1
ATOM 761 C C . HIS A 1 94 ? 7.094 3.053 -14.828 1 97.81 94 HIS A C 1
ATOM 763 O O . HIS A 1 94 ? 7.926 3.471 -14.023 1 97.81 94 HIS A O 1
ATOM 769 N N . HIS A 1 95 ? 7.383 2.428 -15.914 1 96 95 HIS A N 1
ATOM 770 C CA . HIS A 1 95 ? 8.758 2.039 -16.219 1 96 95 HIS A CA 1
ATOM 771 C C . HIS A 1 95 ? 9.633 3.264 -16.453 1 96 95 HIS A C 1
ATOM 773 O O . HIS A 1 95 ? 10.664 3.43 -15.805 1 96 95 HIS A O 1
ATOM 779 N N . TRP A 1 96 ? 9.188 4.125 -17.297 1 95.94 96 TRP A N 1
ATOM 780 C CA . TRP A 1 96 ? 9.984 5.301 -17.641 1 95.94 96 TRP A CA 1
ATOM 781 C C . TRP A 1 96 ? 9.891 6.355 -16.547 1 95.94 96 TRP A C 1
ATOM 783 O O . TRP A 1 96 ? 10.836 7.117 -16.328 1 95.94 96 TRP A O 1
ATOM 793 N N . GLY A 1 97 ? 8.797 6.355 -15.93 1 96.44 97 GLY A N 1
ATOM 794 C CA . GLY A 1 97 ? 8.641 7.27 -14.805 1 96.44 97 GLY A CA 1
ATOM 795 C C . GLY A 1 97 ? 9.594 6.992 -13.664 1 96.44 97 GLY A C 1
ATOM 796 O O . GLY A 1 97 ? 9.992 7.906 -12.938 1 96.44 97 GLY A O 1
ATOM 797 N N . ALA A 1 98 ? 9.922 5.793 -13.516 1 96.62 98 ALA A N 1
ATOM 798 C CA . ALA A 1 98 ? 10.867 5.422 -12.461 1 96.62 98 ALA A CA 1
ATOM 799 C C . ALA A 1 98 ? 12.211 6.109 -12.672 1 96.62 98 ALA A C 1
ATOM 801 O O . ALA A 1 98 ? 12.781 6.668 -11.727 1 96.62 98 ALA A O 1
ATOM 802 N N . SER A 1 99 ? 12.695 6.113 -13.828 1 96 99 SER A N 1
ATOM 803 C CA . SER A 1 99 ? 13.953 6.797 -14.133 1 96 99 SER A CA 1
ATOM 804 C C . SER A 1 99 ? 13.805 8.312 -14 1 96 99 SER A C 1
ATOM 806 O O . SER A 1 99 ? 14.703 8.984 -13.5 1 96 99 SER A O 1
ATOM 808 N N . LEU A 1 100 ? 12.703 8.734 -14.461 1 96.12 100 LEU A N 1
ATOM 809 C CA . LEU A 1 100 ? 12.461 10.172 -14.422 1 96.12 100 LEU A CA 1
ATOM 810 C C . LEU A 1 100 ? 12.453 10.688 -12.984 1 96.12 100 LEU A C 1
ATOM 812 O O . LEU A 1 100 ? 13.031 11.734 -12.695 1 96.12 100 LEU A O 1
ATOM 816 N N . VAL A 1 101 ? 11.797 9.93 -12.125 1 95.94 101 VAL A N 1
ATOM 817 C CA . VAL A 1 101 ? 11.711 10.383 -10.742 1 95.94 101 VAL A CA 1
ATOM 818 C C . VAL A 1 101 ? 13.109 10.422 -10.125 1 95.94 101 VAL A C 1
ATOM 820 O O . VAL A 1 101 ? 13.43 11.32 -9.344 1 95.94 101 VAL A O 1
ATOM 823 N N . ILE A 1 102 ? 13.922 9.508 -10.445 1 95.19 102 ILE A N 1
ATOM 824 C CA . ILE A 1 102 ? 15.273 9.445 -9.906 1 95.19 102 ILE A CA 1
ATOM 825 C C . ILE A 1 102 ? 16.094 10.641 -10.406 1 95.19 102 ILE A C 1
ATOM 827 O O . ILE A 1 102 ? 16.797 11.281 -9.633 1 95.19 102 ILE A O 1
ATOM 831 N N . VAL A 1 103 ? 15.953 10.93 -11.656 1 94.5 103 VAL A N 1
ATOM 832 C CA . VAL A 1 103 ? 16.656 12.062 -12.25 1 94.5 103 VAL A CA 1
ATOM 833 C C . VAL A 1 103 ? 16.203 13.359 -11.594 1 94.5 103 VAL A C 1
ATOM 835 O O . VAL A 1 103 ? 17.016 14.195 -11.211 1 94.5 103 VAL A O 1
ATOM 838 N N . MET A 1 10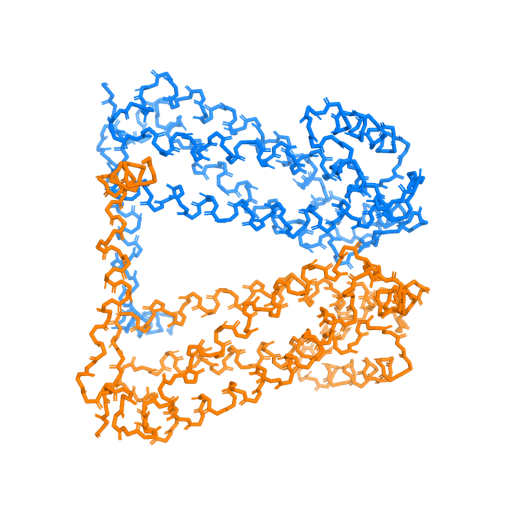4 ? 14.961 13.484 -11.492 1 94 104 MET A N 1
ATOM 839 C CA . MET A 1 104 ? 14.398 14.695 -10.898 1 94 104 MET A CA 1
ATOM 840 C C . MET A 1 104 ? 14.836 14.836 -9.445 1 94 104 MET A C 1
ATOM 842 O O . MET A 1 104 ? 15.109 15.938 -8.977 1 94 104 MET A O 1
ATOM 846 N N . MET A 1 105 ? 14.836 13.758 -8.805 1 93.56 105 MET A N 1
ATOM 847 C CA . MET A 1 105 ? 15.289 13.781 -7.418 1 93.56 105 MET A CA 1
ATOM 848 C C . MET A 1 105 ? 16.75 14.219 -7.332 1 93.56 105 MET A C 1
ATOM 850 O O . MET A 1 105 ? 17.125 14.977 -6.438 1 93.56 105 MET A O 1
ATOM 854 N N . PHE A 1 106 ? 17.484 13.719 -8.195 1 92.06 106 PHE A N 1
ATOM 855 C CA . PHE A 1 106 ? 18.891 14.102 -8.234 1 92.06 106 PHE A CA 1
ATOM 856 C C . PHE A 1 106 ? 19.047 15.602 -8.461 1 92.06 106 PHE A C 1
ATOM 858 O O . PHE A 1 106 ? 19.812 16.266 -7.762 1 92.06 106 PHE A O 1
ATOM 865 N N . LEU A 1 107 ? 18.359 16.156 -9.375 1 90.62 107 LEU A N 1
ATOM 866 C CA . LEU A 1 107 ? 18.391 17.594 -9.672 1 90.62 107 LEU A CA 1
ATOM 867 C C . LEU A 1 107 ? 17.906 18.406 -8.484 1 90.62 107 LEU A C 1
ATOM 869 O O . LEU A 1 107 ? 18.484 19.438 -8.156 1 90.62 107 LEU A O 1
ATOM 873 N N . HIS A 1 108 ? 16.812 17.922 -7.887 1 91 108 HIS A N 1
ATOM 874 C CA . HIS A 1 108 ? 16.281 18.578 -6.691 1 91 108 HIS A CA 1
ATOM 875 C C . HIS A 1 108 ? 17.328 18.609 -5.582 1 91 108 HIS A C 1
ATOM 877 O O . HIS A 1 108 ? 17.5 19.641 -4.93 1 91 108 HIS A O 1
ATOM 883 N N . THR A 1 109 ? 18.016 17.547 -5.395 1 88.44 109 THR A N 1
ATOM 884 C CA . THR A 1 109 ? 19.031 17.484 -4.359 1 88.44 109 THR A CA 1
ATOM 885 C C . THR A 1 109 ? 20.203 18.406 -4.684 1 88.44 109 THR A C 1
ATOM 887 O O . THR A 1 109 ? 20.734 19.062 -3.793 1 88.44 109 THR A O 1
ATOM 890 N N . LEU A 1 110 ? 20.578 18.5 -5.898 1 86.94 110 LEU A N 1
ATOM 891 C CA . LEU A 1 110 ? 21.656 19.391 -6.32 1 86.94 110 LEU A CA 1
ATOM 892 C C . LEU A 1 110 ? 21.266 20.859 -6.07 1 86.94 110 LEU A C 1
ATOM 894 O O . LEU A 1 110 ? 22.094 21.641 -5.613 1 86.94 110 LEU A O 1
ATOM 898 N N . ARG A 1 111 ? 20.078 21.188 -6.379 1 85.81 111 ARG A N 1
ATOM 899 C CA . ARG A 1 111 ? 19.609 22.547 -6.137 1 85.81 111 ARG A CA 1
ATOM 900 C C . ARG A 1 111 ? 19.719 22.906 -4.66 1 85.81 111 ARG A C 1
ATOM 902 O O . ARG A 1 111 ? 20.188 24 -4.312 1 85.81 111 ARG A O 1
ATOM 909 N N . VAL A 1 112 ? 19.328 22 -3.795 1 83.38 112 VAL A N 1
ATOM 910 C CA . VAL A 1 112 ? 19.359 22.234 -2.355 1 83.38 112 VAL A CA 1
ATOM 911 C C . VAL A 1 112 ? 20.812 22.406 -1.896 1 83.38 112 VAL A C 1
ATOM 913 O O . VAL A 1 112 ? 21.109 23.266 -1.061 1 83.38 112 VAL A O 1
ATOM 916 N N . PHE A 1 113 ? 21.625 21.641 -2.494 1 81.81 113 PHE A N 1
ATOM 917 C CA . PHE A 1 113 ? 23.031 21.703 -2.129 1 81.81 113 PHE A CA 1
ATOM 918 C C . PHE A 1 113 ? 23.656 23.016 -2.576 1 81.81 113 PHE A C 1
ATOM 920 O O . PHE A 1 113 ? 24.344 23.688 -1.793 1 81.81 113 PHE A O 1
ATOM 927 N N . PHE A 1 114 ? 23.359 23.453 -3.723 1 81.88 114 PHE A N 1
ATOM 928 C CA . PHE A 1 114 ? 24.016 24.641 -4.293 1 81.88 114 PHE A CA 1
ATOM 929 C C . PHE A 1 114 ? 23.406 25.922 -3.725 1 81.88 114 PHE A C 1
ATOM 931 O O . PHE A 1 114 ? 24.078 26.953 -3.654 1 81.88 114 PHE A O 1
ATOM 938 N N . THR A 1 115 ? 22.203 25.844 -3.275 1 76.94 115 THR A N 1
ATOM 939 C CA . THR A 1 115 ? 21.578 27.031 -2.711 1 76.94 115 THR A CA 1
ATOM 940 C C . THR A 1 115 ? 21.828 27.109 -1.208 1 76.94 115 THR A C 1
ATOM 942 O O . THR A 1 115 ? 21.469 28.094 -0.566 1 76.94 115 THR A O 1
ATOM 945 N N . GLY A 1 116 ? 22.469 26.125 -0.657 1 73.31 116 GLY A N 1
ATOM 946 C CA . GLY A 1 116 ? 22.797 26.125 0.76 1 73.31 116 GLY A CA 1
ATOM 947 C C . GLY A 1 116 ? 21.594 25.891 1.651 1 73.31 116 GLY A C 1
ATOM 948 O O . GLY A 1 116 ? 21.594 26.281 2.82 1 73.31 116 GLY A O 1
ATOM 949 N N . SER A 1 117 ? 20.594 25.453 1.097 1 70.75 117 SER A N 1
ATOM 950 C CA . SER A 1 117 ? 19.344 25.266 1.838 1 70.75 117 SER A CA 1
ATOM 951 C C . SER A 1 117 ? 19.469 24.141 2.857 1 70.75 117 SER A C 1
ATOM 953 O O . SER A 1 117 ? 18.531 23.859 3.602 1 70.75 117 SER A O 1
ATOM 955 N N . TYR A 1 118 ? 20.641 23.469 2.893 1 74.19 118 TYR A N 1
ATOM 956 C CA . TYR A 1 118 ? 20.906 22.406 3.852 1 74.19 118 TYR A CA 1
ATOM 957 C C . TYR A 1 118 ? 21.438 22.953 5.164 1 74.19 118 TYR A C 1
ATOM 959 O O . TYR A 1 118 ? 21.594 22.234 6.145 1 74.19 118 TYR A O 1
ATOM 967 N N . LYS A 1 119 ? 21.609 24.266 5.121 1 70.69 119 LYS A N 1
ATOM 968 C CA . LYS A 1 119 ? 22.203 24.859 6.312 1 70.69 119 LYS A CA 1
ATOM 969 C C . LYS A 1 119 ? 21.156 25.094 7.398 1 70.69 119 LYS A C 1
ATOM 971 O O . LYS A 1 119 ? 19.969 24.891 7.164 1 70.69 119 LYS A O 1
ATOM 976 N N . LYS A 1 120 ? 21.641 25.422 8.555 1 72.69 120 LYS A N 1
ATOM 977 C CA . LYS A 1 120 ? 20.766 25.703 9.688 1 72.69 120 LYS A CA 1
ATOM 978 C C . LYS A 1 120 ? 19.625 26.625 9.273 1 72.69 120 LYS A C 1
ATOM 980 O O . LYS A 1 120 ? 19.828 27.578 8.523 1 72.69 120 LYS A O 1
ATOM 985 N N . PRO A 1 121 ? 18.438 26.141 9.625 1 71.44 121 PRO A N 1
ATOM 986 C CA . PRO A 1 121 ? 17.812 25.141 10.484 1 71.44 121 PRO A CA 1
ATOM 987 C C . PRO A 1 121 ? 17.25 23.953 9.695 1 71.44 121 PRO A C 1
ATOM 989 O O . PRO A 1 121 ? 16.453 23.188 10.227 1 71.44 121 PRO A O 1
ATOM 992 N N . ARG A 1 122 ? 17.75 23.922 8.469 1 77.62 122 ARG A N 1
ATOM 993 C CA . ARG A 1 122 ? 17.094 22.969 7.574 1 77.62 122 ARG A CA 1
ATOM 994 C C . ARG A 1 122 ? 17.938 21.703 7.422 1 77.62 122 ARG A C 1
ATOM 996 O O . ARG A 1 122 ? 17.734 20.922 6.484 1 77.62 122 ARG A O 1
ATOM 1003 N N . GLU A 1 123 ? 18.859 21.469 8.328 1 82.31 123 GLU A N 1
ATOM 1004 C CA . GLU A 1 123 ? 19.766 20.328 8.242 1 82.31 123 GLU A CA 1
ATOM 1005 C C . GLU A 1 123 ? 18.984 19 8.297 1 82.31 123 GLU A C 1
ATOM 1007 O O . GLU A 1 123 ? 19.266 18.094 7.523 1 82.31 123 GLU A O 1
ATOM 1012 N N . LEU A 1 124 ? 18.078 18.969 9.172 1 83.69 124 LEU A N 1
ATOM 1013 C CA . LEU A 1 124 ? 17.312 17.734 9.32 1 83.69 124 LEU A CA 1
ATOM 1014 C C . LEU A 1 124 ? 16.469 17.469 8.078 1 83.69 124 LEU A C 1
ATOM 1016 O O . LEU A 1 124 ? 16.297 16.312 7.672 1 83.69 124 LEU A O 1
ATOM 1020 N N . ASN A 1 125 ? 15.969 18.5 7.488 1 87.94 125 ASN A N 1
ATOM 1021 C CA . ASN A 1 125 ? 15.203 18.328 6.262 1 87.94 125 ASN A CA 1
ATOM 1022 C C . ASN A 1 125 ? 16.062 17.797 5.125 1 87.94 125 ASN A C 1
ATOM 1024 O O . ASN A 1 125 ? 15.609 17 4.309 1 87.94 125 ASN A O 1
ATOM 1028 N N . TRP A 1 126 ? 17.234 18.219 5.133 1 87.75 126 TRP A N 1
ATOM 1029 C CA . TRP A 1 126 ? 18.188 17.719 4.141 1 87.75 126 TRP A CA 1
ATOM 1030 C C . TRP A 1 126 ? 18.438 16.234 4.34 1 87.75 126 TRP A C 1
ATOM 1032 O O . TRP A 1 126 ? 18.469 15.469 3.375 1 87.75 126 TRP A O 1
ATOM 1042 N N . VAL A 1 127 ? 18.656 15.844 5.523 1 90.06 127 VAL A N 1
ATOM 1043 C CA . VAL A 1 127 ? 18.906 14.438 5.828 1 90.06 127 VAL A CA 1
ATOM 1044 C C . VAL A 1 127 ? 17.703 13.602 5.391 1 90.06 127 VAL A C 1
ATOM 1046 O O . VAL A 1 127 ? 17.859 12.547 4.777 1 90.06 127 VAL A O 1
ATOM 1049 N N . VAL A 1 128 ? 16.531 14.047 5.672 1 93.12 128 VAL A N 1
ATOM 1050 C CA . VAL A 1 128 ? 15.312 13.359 5.273 1 93.12 128 VAL A CA 1
ATOM 1051 C C . VAL A 1 128 ? 15.242 13.273 3.75 1 93.12 128 VAL A C 1
ATOM 1053 O O . VAL A 1 128 ? 14.867 12.242 3.195 1 93.12 128 VAL A O 1
ATOM 1056 N N . GLY A 1 129 ? 15.586 14.375 3.166 1 92.69 129 GLY A N 1
ATOM 1057 C CA . GLY A 1 129 ? 15.633 14.367 1.712 1 92.69 129 GLY A CA 1
ATOM 1058 C C . GLY A 1 129 ? 16.578 13.328 1.151 1 92.69 129 GLY A C 1
ATOM 1059 O O . GLY A 1 129 ? 16.25 12.633 0.189 1 92.69 129 GLY A O 1
ATOM 1060 N N . VAL A 1 130 ? 17.703 13.211 1.692 1 93.25 130 VAL A N 1
ATOM 1061 C CA . VAL A 1 130 ? 18.688 12.227 1.249 1 93.25 130 VAL A CA 1
ATOM 1062 C C . VAL A 1 130 ? 18.141 10.82 1.477 1 93.25 130 VAL A C 1
ATOM 1064 O O . VAL A 1 130 ? 18.328 9.938 0.633 1 93.25 130 VAL A O 1
ATOM 1067 N N . LEU A 1 131 ? 17.531 10.594 2.576 1 96.06 131 LEU A N 1
ATOM 1068 C CA . LEU A 1 131 ? 16.938 9.289 2.855 1 96.06 131 LEU A CA 1
ATOM 1069 C C . LEU A 1 131 ? 15.859 8.961 1.827 1 96.06 131 LEU A C 1
ATOM 1071 O O . LEU A 1 131 ? 15.75 7.812 1.383 1 96.06 131 LEU A O 1
ATOM 1075 N N . ILE A 1 132 ? 15.055 9.922 1.504 1 97.31 132 ILE A N 1
ATOM 1076 C CA . ILE A 1 132 ? 14.039 9.727 0.472 1 97.31 132 ILE A CA 1
ATOM 1077 C C . ILE A 1 132 ? 14.711 9.297 -0.831 1 97.31 132 ILE A C 1
ATOM 1079 O O . ILE A 1 132 ? 14.211 8.414 -1.528 1 97.31 132 ILE A O 1
ATOM 1083 N N . PHE A 1 133 ? 15.805 9.953 -1.128 1 96.25 133 PHE A N 1
ATOM 1084 C CA . PHE A 1 133 ? 16.531 9.617 -2.348 1 96.25 133 PHE A CA 1
ATOM 1085 C C . PHE A 1 133 ? 16.953 8.156 -2.342 1 96.25 133 PHE A C 1
ATOM 1087 O O . PHE A 1 133 ? 16.766 7.449 -3.334 1 96.25 133 PHE A O 1
ATOM 1094 N N . PHE A 1 134 ? 17.453 7.656 -1.281 1 96.62 134 PHE A N 1
ATOM 1095 C CA . PHE A 1 134 ? 17.875 6.266 -1.19 1 96.62 134 PHE A CA 1
ATOM 1096 C C . PHE A 1 134 ? 16.688 5.324 -1.284 1 96.62 134 PHE A C 1
ATOM 1098 O O . PHE A 1 134 ? 16.766 4.258 -1.894 1 96.62 134 PHE A O 1
ATOM 1105 N N . VAL A 1 135 ? 15.617 5.648 -0.677 1 97.88 135 VAL A N 1
ATOM 1106 C CA . VAL A 1 135 ? 14.406 4.84 -0.771 1 97.88 135 VAL A CA 1
ATOM 1107 C C . VAL A 1 135 ? 13.945 4.762 -2.227 1 97.88 135 VAL A C 1
ATOM 1109 O O . VAL A 1 135 ? 13.523 3.703 -2.695 1 97.88 135 VAL A O 1
ATOM 1112 N N . MET A 1 136 ? 14.078 5.855 -2.883 1 97.75 136 MET A N 1
ATOM 1113 C CA . MET A 1 136 ? 13.672 5.883 -4.285 1 97.75 136 MET A CA 1
ATOM 1114 C C . MET A 1 136 ? 14.578 4.996 -5.133 1 97.75 136 MET A C 1
ATOM 1116 O O . MET A 1 136 ? 14.109 4.316 -6.047 1 97.75 136 MET A O 1
ATOM 1120 N N . LEU A 1 137 ? 15.836 5.004 -4.879 1 97 137 LEU A N 1
ATOM 1121 C CA . LEU A 1 137 ? 16.75 4.113 -5.578 1 97 137 LEU A CA 1
ATOM 1122 C C . LEU A 1 137 ? 16.391 2.652 -5.316 1 97 137 LEU A C 1
ATOM 1124 O O . LEU A 1 137 ? 16.422 1.829 -6.234 1 97 137 LEU A O 1
ATOM 1128 N N . ALA A 1 138 ? 16.109 2.383 -4.082 1 96.94 138 ALA A N 1
ATOM 1129 C CA . ALA A 1 138 ? 15.703 1.025 -3.721 1 96.94 138 ALA A CA 1
ATOM 1130 C C . ALA A 1 138 ? 14.414 0.627 -4.43 1 96.94 138 ALA A C 1
ATOM 1132 O O . ALA A 1 138 ? 14.258 -0.522 -4.848 1 96.94 138 ALA A O 1
ATOM 1133 N N . LEU A 1 139 ? 13.516 1.548 -4.535 1 98.25 139 LEU A N 1
ATOM 1134 C CA . LEU A 1 139 ? 12.281 1.295 -5.27 1 98.25 139 LEU A CA 1
ATOM 1135 C C . LEU A 1 139 ? 12.57 1.015 -6.742 1 98.25 139 LEU A C 1
ATOM 1137 O O . LEU A 1 139 ? 11.977 0.11 -7.332 1 98.25 139 LEU A O 1
ATOM 1141 N N . GLY A 1 140 ? 13.469 1.805 -7.297 1 97.19 140 GLY A N 1
ATOM 1142 C CA . GLY A 1 140 ? 13.859 1.527 -8.672 1 97.19 140 GLY A CA 1
ATOM 1143 C C . GLY A 1 140 ? 14.469 0.148 -8.852 1 97.19 140 GLY A C 1
ATOM 1144 O O . GLY A 1 140 ? 14.133 -0.563 -9.797 1 97.19 140 GLY A O 1
ATOM 1145 N N . LEU A 1 141 ? 15.266 -0.202 -7.934 1 96.06 141 LEU A N 1
ATOM 1146 C CA . LEU A 1 141 ? 15.93 -1.501 -7.996 1 96.06 141 LEU A CA 1
ATOM 1147 C C . LEU A 1 141 ? 14.922 -2.633 -7.828 1 96.06 141 LEU A C 1
ATOM 1149 O O . LEU A 1 141 ? 14.875 -3.559 -8.641 1 96.06 141 LEU A O 1
ATOM 1153 N N . THR A 1 142 ? 14.148 -2.596 -6.824 1 96.62 142 THR A N 1
ATOM 1154 C CA . THR A 1 142 ? 13.203 -3.676 -6.559 1 96.62 142 THR A CA 1
ATOM 1155 C C . THR A 1 142 ? 12.164 -3.77 -7.668 1 96.62 142 THR A C 1
ATOM 1157 O O . THR A 1 142 ? 11.727 -4.867 -8.031 1 96.62 142 THR A O 1
ATOM 1160 N N . GLY A 1 143 ? 11.766 -2.641 -8.203 1 96.88 143 GLY A N 1
ATOM 1161 C CA . GLY A 1 143 ? 10.859 -2.672 -9.344 1 96.88 143 GLY A CA 1
ATOM 1162 C C . GLY A 1 143 ? 11.469 -3.34 -10.562 1 96.88 143 GLY A C 1
ATOM 1163 O O . GLY A 1 143 ? 10.766 -4.023 -11.312 1 96.88 143 GLY A O 1
ATOM 1164 N N . TYR A 1 144 ? 12.734 -3.15 -10.75 1 95.69 144 TYR A N 1
ATOM 1165 C CA . TYR A 1 144 ? 13.477 -3.709 -11.875 1 95.69 144 TYR A CA 1
ATOM 1166 C C . TYR A 1 144 ? 13.5 -5.23 -11.812 1 95.69 144 TYR A C 1
ATOM 1168 O O . TYR A 1 144 ? 13.57 -5.902 -12.844 1 95.69 144 TYR A O 1
ATOM 1176 N N . LEU A 1 145 ? 13.328 -5.781 -10.688 1 95.5 145 LEU A N 1
ATOM 1177 C CA . LEU A 1 145 ? 13.461 -7.219 -10.477 1 95.5 145 LEU A CA 1
ATOM 1178 C C . LEU A 1 145 ? 12.125 -7.93 -10.711 1 95.5 145 LEU A C 1
ATOM 1180 O O . LEU A 1 145 ? 12.094 -9.148 -10.914 1 95.5 145 LEU A O 1
ATOM 1184 N N . LEU A 1 146 ? 11.039 -7.281 -10.781 1 96.19 146 LEU A N 1
ATOM 1185 C CA . LEU A 1 146 ? 9.703 -7.867 -10.648 1 96.19 146 LEU A CA 1
ATOM 1186 C C . LEU A 1 146 ? 9.289 -8.555 -11.945 1 96.19 146 LEU A C 1
ATOM 1188 O O . LEU A 1 146 ? 8.578 -9.562 -11.922 1 96.19 146 LEU A O 1
ATOM 1192 N N . PRO A 1 147 ? 9.734 -8.055 -13.086 1 95.62 147 PRO A N 1
ATOM 1193 C CA . PRO A 1 147 ? 9.336 -8.758 -14.312 1 95.62 147 PRO A CA 1
ATOM 1194 C C . PRO A 1 147 ? 9.883 -10.18 -14.375 1 95.62 147 PRO A C 1
ATOM 1196 O O . PRO A 1 147 ? 9.328 -11.023 -15.094 1 95.62 147 PRO A O 1
ATOM 1199 N N . TRP A 1 148 ? 10.984 -10.469 -13.68 1 96 148 TRP A N 1
ATOM 1200 C CA . TRP A 1 148 ? 11.547 -11.805 -13.5 1 96 148 TRP A CA 1
ATOM 1201 C C . TRP A 1 148 ? 12 -12.391 -14.836 1 96 148 TRP A C 1
ATOM 1203 O O . TRP A 1 148 ? 11.797 -13.578 -15.102 1 96 148 TRP A O 1
ATOM 1213 N N . ASP A 1 149 ? 12.375 -11.562 -15.734 1 94.44 149 ASP A N 1
ATOM 1214 C CA . ASP A 1 149 ? 13.102 -12.039 -16.906 1 94.44 149 ASP A CA 1
ATOM 1215 C C . ASP A 1 149 ? 14.578 -12.281 -16.578 1 94.44 149 ASP A C 1
ATOM 1217 O O . ASP A 1 149 ? 14.984 -12.188 -15.422 1 94.44 149 ASP A O 1
ATOM 1221 N N . MET A 1 150 ? 15.32 -12.633 -17.562 1 93.81 150 MET A N 1
ATOM 1222 C CA . MET A 1 150 ? 16.719 -13.008 -17.312 1 93.81 150 MET A CA 1
ATOM 1223 C C . MET A 1 150 ? 17.5 -11.82 -16.766 1 93.81 150 MET A C 1
ATOM 1225 O O . MET A 1 150 ? 18.312 -11.977 -15.852 1 93.81 150 MET A O 1
ATOM 1229 N N . LYS A 1 151 ? 17.281 -10.672 -17.297 1 93.69 151 LYS A N 1
ATOM 1230 C CA . LYS A 1 151 ? 17.953 -9.477 -16.797 1 93.69 151 LYS A CA 1
ATOM 1231 C C . LYS A 1 151 ? 17.609 -9.227 -15.328 1 93.69 151 LYS A C 1
ATOM 1233 O O . LYS A 1 151 ? 18.5 -8.938 -14.516 1 93.69 151 LYS A O 1
ATOM 1238 N N . ALA A 1 152 ? 16.375 -9.344 -15.016 1 94.38 152 ALA A N 1
ATOM 1239 C CA . ALA A 1 152 ? 15.914 -9.148 -13.641 1 94.38 152 ALA A CA 1
ATOM 1240 C C . ALA A 1 152 ? 16.5 -10.203 -12.711 1 94.38 152 ALA A C 1
ATOM 1242 O O . ALA A 1 152 ? 16.875 -9.906 -11.57 1 94.38 152 ALA A O 1
ATOM 1243 N N . TYR A 1 153 ? 16.594 -11.438 -13.219 1 93.81 153 TYR A N 1
ATOM 1244 C CA . TYR A 1 153 ? 17.172 -12.516 -12.422 1 93.81 153 TYR A CA 1
ATOM 1245 C C . TYR A 1 153 ? 18.609 -12.234 -12.055 1 93.81 153 TYR A C 1
ATOM 1247 O O . TYR A 1 153 ? 19 -12.336 -10.891 1 93.81 153 TYR A O 1
ATOM 1255 N N . PHE A 1 154 ? 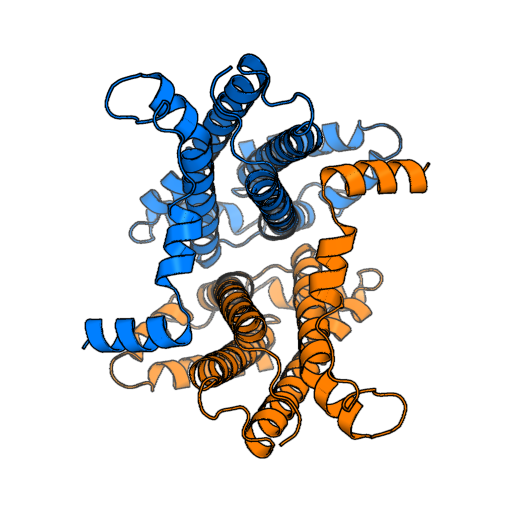19.406 -11.852 -12.992 1 94.5 154 PHE A N 1
ATOM 1256 C CA . PHE A 1 154 ? 20.812 -11.586 -12.734 1 94.5 154 PHE A CA 1
ATOM 1257 C C . PHE A 1 154 ? 20.984 -10.352 -11.859 1 94.5 154 PHE A C 1
ATOM 1259 O O . PHE A 1 154 ? 21.891 -10.305 -11.016 1 94.5 154 PHE A O 1
ATOM 1266 N N . ALA A 1 155 ? 20.141 -9.406 -12.102 1 94.81 155 ALA A N 1
ATOM 1267 C CA . ALA A 1 155 ? 20.156 -8.242 -11.219 1 94.81 155 ALA A CA 1
ATOM 1268 C C . ALA A 1 155 ? 19.828 -8.633 -9.781 1 94.81 155 ALA A C 1
ATOM 1270 O O . ALA A 1 155 ? 20.375 -8.055 -8.836 1 94.81 155 ALA A O 1
ATOM 1271 N N . THR A 1 156 ? 18.953 -9.555 -9.609 1 96.06 156 THR A N 1
ATOM 1272 C CA . THR A 1 156 ? 18.594 -10.055 -8.281 1 96.06 156 THR A CA 1
ATOM 1273 C C . THR A 1 156 ? 19.781 -10.719 -7.609 1 96.06 156 THR A C 1
ATOM 1275 O O . THR A 1 156 ? 20.062 -10.461 -6.438 1 96.06 156 THR A O 1
ATOM 1278 N N . VAL A 1 157 ? 20.516 -11.5 -8.375 1 95.75 157 VAL A N 1
ATOM 1279 C CA . VAL A 1 157 ? 21.688 -12.188 -7.844 1 95.75 157 VAL A CA 1
ATOM 1280 C C . VAL A 1 157 ? 22.703 -11.164 -7.367 1 95.75 157 VAL A C 1
ATOM 1282 O O . VAL A 1 157 ? 23.25 -11.281 -6.262 1 95.75 157 VAL A O 1
ATOM 1285 N N . VAL A 1 158 ? 22.922 -10.172 -8.164 1 95.19 158 VAL A N 1
ATOM 1286 C CA . VAL A 1 158 ? 23.891 -9.125 -7.816 1 95.19 158 VAL A CA 1
ATOM 1287 C C . VAL A 1 158 ? 23.406 -8.367 -6.582 1 95.19 158 VAL A C 1
ATOM 1289 O O . VAL A 1 158 ? 24.188 -8.047 -5.695 1 95.19 158 VAL A O 1
ATOM 1292 N N . THR A 1 159 ? 22.125 -8.039 -6.555 1 95.5 159 THR A N 1
ATOM 1293 C CA . THR A 1 159 ? 21.547 -7.336 -5.418 1 95.5 159 THR A CA 1
ATOM 1294 C C . THR A 1 159 ? 21.766 -8.117 -4.129 1 95.5 159 THR A C 1
ATOM 1296 O O . THR A 1 159 ? 22.141 -7.539 -3.104 1 95.5 159 THR A O 1
ATOM 1299 N N . LEU A 1 160 ? 21.578 -9.422 -4.16 1 95.88 160 LEU A N 1
ATOM 1300 C CA . LEU A 1 160 ? 21.75 -10.258 -2.979 1 95.88 160 LEU A CA 1
ATOM 1301 C C . LEU A 1 160 ? 23.219 -10.32 -2.557 1 95.88 160 LEU A C 1
ATOM 1303 O O . LEU A 1 160 ? 23.516 -10.352 -1.361 1 95.88 160 LEU A O 1
ATOM 1307 N N . GLU A 1 161 ? 24.078 -10.297 -3.547 1 95.25 161 GLU A N 1
ATOM 1308 C CA . GLU A 1 161 ? 25.5 -10.273 -3.25 1 95.25 161 GLU A CA 1
ATOM 1309 C C . GLU A 1 161 ? 25.906 -8.977 -2.561 1 95.25 161 GLU A C 1
ATOM 1311 O O . GLU A 1 161 ? 26.688 -8.984 -1.611 1 95.25 161 GLU A O 1
ATOM 1316 N N . ILE A 1 162 ? 25.406 -7.938 -3.045 1 94.25 162 ILE A N 1
ATOM 1317 C CA . ILE A 1 162 ? 25.672 -6.633 -2.445 1 94.25 162 ILE A CA 1
ATOM 1318 C C . ILE A 1 162 ? 25.125 -6.602 -1.02 1 94.25 162 ILE A C 1
ATOM 1320 O O . ILE A 1 162 ? 25.812 -6.137 -0.1 1 94.25 162 ILE A O 1
ATOM 1324 N N . ALA A 1 163 ? 23.891 -7.066 -0.867 1 93.81 163 ALA A N 1
ATOM 1325 C CA . ALA A 1 163 ? 23.281 -7.105 0.459 1 93.81 163 ALA A CA 1
ATOM 1326 C C . ALA A 1 163 ? 24.141 -7.922 1.431 1 93.81 163 ALA A C 1
ATOM 1328 O O . ALA A 1 163 ? 24.297 -7.535 2.59 1 93.81 163 ALA A O 1
ATOM 1329 N N . GLU A 1 164 ? 24.656 -9.008 0.977 1 94.19 164 GLU A N 1
ATOM 1330 C CA . GLU A 1 164 ? 25.469 -9.898 1.797 1 94.19 164 GLU A CA 1
ATOM 1331 C C . GLU A 1 164 ? 26.781 -9.242 2.201 1 94.19 164 GLU A C 1
ATOM 1333 O O . GLU A 1 164 ? 27.344 -9.555 3.254 1 94.19 164 GLU A O 1
ATOM 1338 N N . SER A 1 165 ? 27.203 -8.289 1.415 1 94.75 165 SER A N 1
ATOM 1339 C CA . SER A 1 165 ? 28.516 -7.676 1.62 1 94.75 165 SER A CA 1
ATOM 1340 C C . SER A 1 165 ? 28.469 -6.598 2.699 1 94.75 165 SER A C 1
ATOM 1342 O O . SER A 1 165 ? 29.5 -6.117 3.158 1 94.75 165 SER A O 1
ATOM 1344 N N . VAL A 1 166 ? 27.297 -6.203 3.082 1 91.94 166 VAL A N 1
ATOM 1345 C CA . VAL A 1 166 ? 27.188 -5.184 4.117 1 91.94 166 VAL A CA 1
ATOM 1346 C C . VAL A 1 166 ? 27.75 -5.715 5.434 1 91.94 166 VAL A C 1
ATOM 1348 O O . VAL A 1 166 ? 27.359 -6.789 5.895 1 91.94 166 VAL A O 1
ATOM 1351 N N . PRO A 1 167 ? 28.641 -4.891 6.121 1 93.44 167 PRO A N 1
ATOM 1352 C CA . PRO A 1 167 ? 29.266 -5.367 7.352 1 93.44 167 PRO A CA 1
ATOM 1353 C C . PRO A 1 167 ? 28.266 -5.59 8.484 1 93.44 167 PRO A C 1
ATOM 1355 O O . PRO A 1 167 ? 27.297 -4.828 8.617 1 93.44 167 PRO A O 1
ATOM 1358 N N . ILE A 1 168 ? 28.422 -6.629 9.258 1 94.19 168 ILE A N 1
ATOM 1359 C CA . ILE A 1 168 ? 27.719 -6.934 10.5 1 94.19 168 ILE A CA 1
ATOM 1360 C C . ILE A 1 168 ? 26.344 -7.508 10.188 1 94.19 168 ILE A C 1
ATOM 1362 O O . ILE A 1 168 ? 25.969 -8.562 10.711 1 94.19 168 ILE A O 1
ATOM 1366 N N . ILE A 1 169 ? 25.594 -6.883 9.172 1 93.56 169 ILE A N 1
ATOM 1367 C CA . ILE A 1 169 ? 24.203 -7.289 9.016 1 93.56 169 ILE A CA 1
ATOM 1368 C C . ILE A 1 169 ? 24 -7.953 7.656 1 93.56 169 ILE A C 1
ATOM 1370 O O . ILE A 1 169 ? 22.8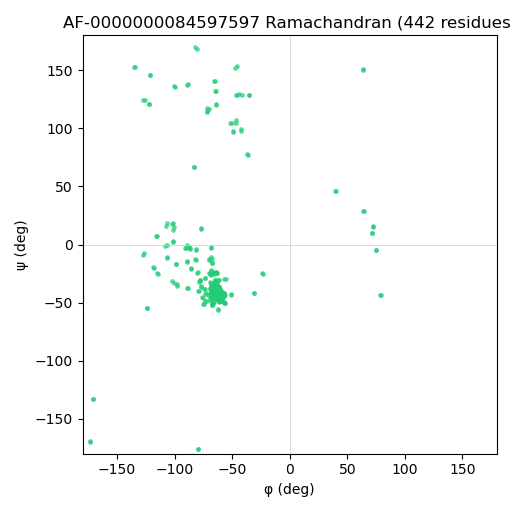75 -8.281 7.273 1 93.56 169 ILE A O 1
ATOM 1374 N N . GLY A 1 170 ? 24.969 -8.211 6.906 1 93.19 170 GLY A N 1
ATOM 1375 C CA . GLY A 1 170 ? 24.875 -8.68 5.535 1 93.19 170 GLY A CA 1
ATOM 1376 C C . GLY A 1 170 ? 24.172 -10.016 5.41 1 93.19 170 GLY A C 1
ATOM 1377 O O . GLY A 1 170 ? 23.266 -10.172 4.586 1 93.19 170 GLY A O 1
ATOM 1378 N N . ASP A 1 171 ? 24.531 -10.938 6.227 1 93.12 171 ASP A N 1
ATOM 1379 C CA . ASP A 1 171 ? 23.953 -12.273 6.16 1 93.12 171 ASP A CA 1
ATOM 1380 C C . ASP A 1 171 ? 22.453 -12.242 6.473 1 93.12 171 ASP A C 1
ATOM 1382 O O . ASP A 1 171 ? 21.656 -12.914 5.812 1 93.12 171 ASP A O 1
ATOM 1386 N N . PHE A 1 172 ? 22.188 -11.461 7.414 1 93.38 172 PHE A N 1
ATOM 1387 C CA . PHE A 1 172 ? 20.781 -11.328 7.797 1 93.38 172 PHE A CA 1
ATOM 1388 C C . PHE A 1 172 ? 19.969 -10.664 6.691 1 93.38 172 PHE A C 1
ATOM 1390 O O . PHE A 1 172 ? 18.875 -11.109 6.359 1 93.38 172 PHE A O 1
ATOM 1397 N N . THR A 1 173 ? 20.516 -9.688 6.086 1 93.69 173 THR A N 1
ATOM 1398 C CA . THR A 1 173 ? 19.828 -8.945 5.035 1 93.69 173 THR A CA 1
ATOM 1399 C C . THR A 1 173 ? 19.609 -9.82 3.803 1 93.69 173 THR A C 1
ATOM 1401 O O . THR A 1 173 ? 18.531 -9.836 3.219 1 93.69 173 THR A O 1
ATOM 1404 N N . LYS A 1 174 ? 20.625 -10.523 3.475 1 94.56 174 LYS A N 1
ATOM 1405 C CA . LYS A 1 174 ? 20.5 -11.438 2.338 1 94.56 174 LYS A CA 1
ATOM 1406 C C . LYS A 1 174 ? 19.422 -12.484 2.59 1 94.56 174 LYS A C 1
ATOM 1408 O O . LYS A 1 174 ? 18.609 -12.773 1.711 1 94.56 174 LYS A O 1
ATOM 1413 N N . ALA A 1 175 ? 19.453 -13.047 3.73 1 92.69 175 ALA A N 1
ATOM 1414 C CA . ALA A 1 175 ? 18.469 -14.062 4.07 1 92.69 175 ALA A CA 1
ATOM 1415 C C . ALA A 1 175 ? 17.047 -13.5 4.023 1 92.69 175 ALA A C 1
ATOM 1417 O O . ALA A 1 175 ? 16.125 -14.156 3.533 1 92.69 175 ALA A O 1
ATOM 1418 N N . LEU A 1 176 ? 16.906 -12.312 4.5 1 91.75 176 LEU A N 1
ATOM 1419 C CA . LEU A 1 176 ? 15.602 -11.648 4.488 1 91.75 176 LEU A CA 1
ATOM 1420 C C . LEU A 1 176 ? 15.133 -11.406 3.061 1 91.75 176 LEU A C 1
ATOM 1422 O O . LEU A 1 176 ? 13.977 -11.672 2.73 1 91.75 176 LEU A O 1
ATOM 1426 N N . LEU A 1 177 ? 16 -11.047 2.232 1 94.5 177 LEU A N 1
ATOM 1427 C CA . LEU A 1 177 ? 15.648 -10.695 0.859 1 94.5 177 LEU A CA 1
ATOM 1428 C C . LEU A 1 177 ? 15.445 -11.953 0.016 1 94.5 177 LEU A C 1
ATOM 1430 O O . LEU A 1 177 ? 14.516 -12.023 -0.792 1 94.5 177 LEU A O 1
ATOM 1434 N N . ALA A 1 178 ? 16.266 -12.922 0.214 1 93.94 178 ALA A N 1
ATOM 1435 C CA . ALA A 1 178 ? 16.219 -14.141 -0.59 1 93.94 178 ALA A CA 1
ATOM 1436 C C . ALA A 1 178 ? 15.023 -15.008 -0.201 1 93.94 178 ALA A C 1
ATOM 1438 O O . ALA A 1 178 ? 14.398 -15.633 -1.06 1 93.94 178 ALA A O 1
ATOM 1439 N N . GLY A 1 179 ? 14.727 -15.062 1.132 1 90.62 179 GLY A N 1
ATOM 1440 C CA . GLY A 1 179 ? 13.625 -15.875 1.63 1 90.62 179 GLY A CA 1
ATOM 1441 C C . GLY A 1 179 ? 13.938 -17.359 1.642 1 90.62 179 GLY A C 1
ATOM 1442 O O . GLY A 1 179 ? 13.109 -18.172 2.076 1 90.62 179 GLY A O 1
ATOM 1443 N N . GLY A 1 180 ? 15.133 -17.781 1.12 1 88.25 180 GLY A N 1
ATOM 1444 C CA . GLY A 1 180 ? 15.555 -19.172 1.039 1 88.25 180 GLY A CA 1
ATOM 1445 C C . GLY A 1 180 ? 16.984 -19.328 0.562 1 88.25 180 GLY A C 1
ATOM 1446 O O . GLY A 1 180 ? 17.703 -18.344 0.395 1 88.25 180 GLY A O 1
ATOM 1447 N N . ASP A 1 181 ? 17.234 -20.547 0.303 1 87.75 181 ASP A N 1
ATOM 1448 C CA . ASP A 1 181 ? 18.625 -20.859 -0.042 1 87.75 181 ASP A CA 1
ATOM 1449 C C . ASP A 1 181 ? 18.875 -20.641 -1.531 1 87.75 181 ASP A C 1
ATOM 1451 O O . ASP A 1 181 ? 20.016 -20.453 -1.946 1 87.75 181 ASP A O 1
ATOM 1455 N N . ILE A 1 182 ? 17.797 -20.656 -2.271 1 90.94 182 ILE A N 1
ATOM 1456 C CA . ILE A 1 182 ? 17.938 -20.469 -3.713 1 90.94 182 ILE A CA 1
ATOM 1457 C C . ILE A 1 182 ? 17.141 -19.25 -4.16 1 90.94 182 ILE A C 1
ATOM 1459 O O . ILE A 1 182 ? 16.094 -18.953 -3.588 1 90.94 182 ILE A O 1
ATOM 1463 N N . VAL A 1 183 ? 17.703 -18.578 -5.168 1 93.31 183 VAL A N 1
ATOM 1464 C CA . VAL A 1 183 ? 16.984 -17.469 -5.77 1 93.31 183 VAL A CA 1
ATOM 1465 C C . VAL A 1 183 ? 15.805 -17.984 -6.59 1 93.31 183 VAL A C 1
ATOM 1467 O O . VAL A 1 183 ? 15.992 -18.734 -7.547 1 93.31 183 VAL A O 1
ATOM 1470 N N . GLY A 1 184 ? 14.625 -17.641 -6.137 1 93.38 184 GLY A N 1
ATOM 1471 C CA . GLY A 1 184 ? 13.453 -18.188 -6.816 1 93.38 184 GLY A CA 1
ATOM 1472 C C . GLY A 1 184 ? 12.156 -17.562 -6.348 1 93.38 184 GLY A C 1
ATOM 1473 O O . GLY A 1 184 ? 12.039 -16.328 -6.27 1 93.38 184 GLY A O 1
ATOM 1474 N N . ALA A 1 185 ? 11.203 -18.453 -6.086 1 92.38 185 ALA A N 1
ATOM 1475 C CA . ALA A 1 185 ? 9.836 -18.016 -5.828 1 92.38 185 ALA A CA 1
ATOM 1476 C C . ALA A 1 185 ? 9.758 -17.172 -4.566 1 92.38 185 ALA A C 1
ATOM 1478 O O . ALA A 1 185 ? 9.141 -16.094 -4.57 1 92.38 185 ALA A O 1
ATOM 1479 N N . ALA A 1 186 ? 10.398 -17.609 -3.547 1 93.69 186 ALA A N 1
ATOM 1480 C CA . ALA A 1 186 ? 10.359 -16.875 -2.285 1 93.69 186 ALA A CA 1
ATOM 1481 C C . ALA A 1 186 ? 11.023 -15.508 -2.426 1 93.69 186 ALA A C 1
ATOM 1483 O O . ALA A 1 186 ? 10.57 -14.523 -1.841 1 93.69 186 ALA A O 1
ATOM 1484 N N . THR A 1 187 ? 12.078 -15.422 -3.133 1 95.88 187 THR A N 1
ATOM 1485 C CA . THR A 1 187 ? 12.789 -14.172 -3.359 1 95.88 187 THR A CA 1
ATOM 1486 C C . THR A 1 187 ? 11.891 -13.156 -4.055 1 95.88 187 THR A C 1
ATOM 1488 O O . THR A 1 187 ? 11.789 -12.008 -3.617 1 95.88 187 THR A O 1
ATOM 1491 N N . LEU A 1 188 ? 11.258 -13.641 -5.117 1 95.5 188 LEU A N 1
ATOM 1492 C CA . LEU A 1 188 ? 10.391 -12.758 -5.898 1 95.5 188 LEU A CA 1
ATOM 1493 C C . LEU A 1 188 ? 9.234 -12.25 -5.051 1 95.5 188 LEU A C 1
ATOM 1495 O O . LEU A 1 188 ? 8.906 -11.062 -5.098 1 95.5 188 LEU A O 1
ATOM 1499 N N . THR A 1 189 ? 8.672 -13.086 -4.254 1 95.44 189 THR A N 1
ATOM 1500 C CA . THR A 1 189 ? 7.559 -12.711 -3.389 1 95.44 189 THR A CA 1
ATOM 1501 C C . THR A 1 189 ? 7.996 -11.656 -2.369 1 95.44 189 THR A C 1
ATOM 1503 O O . THR A 1 189 ? 7.266 -10.695 -2.107 1 95.44 189 THR A O 1
ATOM 1506 N N . ARG A 1 190 ? 9.148 -11.797 -1.861 1 95.56 190 ARG A N 1
ATOM 1507 C CA . ARG A 1 190 ? 9.672 -10.836 -0.895 1 95.56 190 ARG A CA 1
ATOM 1508 C C . ARG A 1 190 ? 9.953 -9.484 -1.555 1 95.56 190 ARG A C 1
ATOM 1510 O O . ARG A 1 190 ? 9.602 -8.438 -1.006 1 95.56 190 ARG A O 1
ATOM 1517 N N . PHE A 1 191 ? 10.555 -9.547 -2.65 1 96.88 191 PHE A N 1
ATOM 1518 C CA . PHE A 1 191 ? 10.852 -8.305 -3.352 1 96.88 191 PHE A CA 1
ATOM 1519 C C . PHE A 1 191 ? 9.57 -7.574 -3.732 1 96.88 191 PHE A C 1
ATOM 1521 O O . PHE A 1 191 ? 9.523 -6.34 -3.715 1 96.88 191 PHE A O 1
ATOM 1528 N N . PHE A 1 192 ? 8.586 -8.336 -4.117 1 97.75 192 PHE A N 1
ATOM 1529 C CA . PHE A 1 192 ? 7.301 -7.723 -4.422 1 97.75 192 PHE A CA 1
ATOM 1530 C C . PHE A 1 192 ? 6.738 -7.008 -3.199 1 97.75 192 PHE A C 1
ATOM 1532 O O . PHE A 1 192 ? 6.363 -5.836 -3.279 1 97.75 192 PHE A O 1
ATOM 1539 N N . ALA A 1 193 ? 6.734 -7.676 -2.055 1 97.44 193 ALA A N 1
ATOM 1540 C CA . ALA A 1 193 ? 6.211 -7.102 -0.816 1 97.44 193 ALA A CA 1
ATOM 1541 C C . ALA A 1 193 ? 6.996 -5.859 -0.412 1 97.44 193 ALA A C 1
ATOM 1543 O O . ALA A 1 193 ? 6.414 -4.848 -0.018 1 97.44 193 ALA A O 1
ATOM 1544 N N . ILE A 1 194 ? 8.234 -5.945 -0.517 1 97.5 194 ILE A N 1
ATOM 1545 C CA . ILE A 1 194 ? 9.102 -4.836 -0.143 1 97.5 194 ILE A CA 1
ATOM 1546 C C . ILE A 1 194 ? 8.852 -3.646 -1.064 1 97.5 194 ILE A C 1
ATOM 1548 O O . ILE A 1 194 ? 8.758 -2.506 -0.604 1 97.5 194 ILE A O 1
ATOM 1552 N N . HIS A 1 195 ? 8.719 -3.943 -2.32 1 98.25 195 HIS A N 1
ATOM 1553 C CA . HIS A 1 195 ? 8.531 -2.9 -3.326 1 98.25 195 HIS A CA 1
ATOM 1554 C C . HIS A 1 195 ? 7.176 -2.221 -3.176 1 98.25 195 HIS A C 1
ATOM 1556 O O . HIS A 1 195 ? 7.074 -0.998 -3.295 1 98.25 195 HIS A O 1
ATOM 1562 N N . VAL A 1 196 ? 6.18 -2.961 -2.902 1 97.25 196 VAL A N 1
ATOM 1563 C CA . VAL A 1 196 ? 4.844 -2.387 -3.041 1 97.25 196 VAL A CA 1
ATOM 1564 C C . VAL A 1 196 ? 4.328 -1.941 -1.675 1 97.25 196 VAL A C 1
ATOM 1566 O O . VAL A 1 196 ? 3.391 -1.146 -1.587 1 97.25 196 VAL A O 1
ATOM 1569 N N . PHE A 1 197 ? 4.969 -2.439 -0.582 1 97 197 PHE A N 1
ATOM 1570 C CA . PHE A 1 197 ? 4.398 -2.084 0.712 1 97 197 PHE A CA 1
ATOM 1571 C C . PHE A 1 197 ? 5.441 -1.412 1.598 1 97 197 PHE A C 1
ATOM 1573 O O . PHE A 1 197 ? 5.262 -0.264 2.012 1 97 197 PHE A O 1
ATOM 1580 N N . PHE A 1 198 ? 6.504 -1.998 1.794 1 97.31 198 PHE A N 1
ATOM 1581 C CA . PHE A 1 198 ? 7.426 -1.544 2.826 1 97.31 198 PHE A CA 1
ATOM 1582 C C . PHE A 1 198 ? 8.156 -0.284 2.383 1 97.31 198 PHE A C 1
ATOM 1584 O O . PHE A 1 198 ? 8.242 0.691 3.131 1 97.31 198 PHE A O 1
ATOM 1591 N N . LEU A 1 199 ? 8.711 -0.338 1.23 1 98 199 LEU A N 1
ATOM 1592 C CA . LEU A 1 199 ? 9.422 0.837 0.742 1 98 199 LEU A CA 1
ATOM 1593 C C . LEU A 1 199 ? 8.469 2.006 0.533 1 98 199 LEU A C 1
ATOM 1595 O O . LEU A 1 199 ? 8.766 3.137 0.924 1 98 199 LEU A O 1
ATOM 1599 N N . PRO A 1 200 ? 7.328 1.749 -0.055 1 97.62 200 PRO A N 1
ATOM 1600 C CA . PRO A 1 200 ? 6.371 2.85 -0.174 1 97.62 200 PRO A CA 1
ATOM 1601 C C . PRO A 1 200 ? 5.922 3.391 1.182 1 97.62 200 PRO A C 1
ATOM 1603 O O . PRO A 1 200 ? 5.715 4.598 1.33 1 97.62 200 PRO A O 1
ATOM 1606 N N . ALA A 1 201 ? 5.773 2.545 2.15 1 96.75 201 ALA A N 1
ATOM 1607 C CA . ALA A 1 201 ? 5.438 3.01 3.494 1 96.75 201 ALA A CA 1
ATOM 1608 C C . ALA A 1 201 ? 6.523 3.934 4.039 1 96.75 201 ALA A C 1
ATOM 1610 O O . ALA A 1 201 ? 6.227 5.004 4.574 1 96.75 201 ALA A O 1
ATOM 1611 N N . ALA A 1 202 ? 7.727 3.535 3.914 1 97.31 202 ALA A N 1
ATOM 1612 C CA . ALA A 1 202 ? 8.852 4.367 4.332 1 97.31 202 ALA A CA 1
ATOM 1613 C C . ALA A 1 202 ? 8.859 5.695 3.578 1 97.31 202 ALA A C 1
ATOM 1615 O O . ALA A 1 202 ? 9.07 6.754 4.176 1 97.31 202 ALA A O 1
ATOM 1616 N N . LEU A 1 203 ? 8.609 5.613 2.309 1 97.62 203 LEU A N 1
ATOM 1617 C CA . LEU A 1 203 ? 8.602 6.801 1.461 1 97.62 203 LEU A CA 1
ATOM 1618 C C . LEU A 1 203 ? 7.535 7.789 1.92 1 97.62 203 LEU A C 1
ATOM 1620 O O . LEU A 1 203 ? 7.816 8.977 2.09 1 97.62 203 LEU A O 1
ATOM 1624 N N . LEU A 1 204 ? 6.367 7.324 2.123 1 95.81 204 LEU A N 1
ATOM 1625 C CA . LEU A 1 204 ? 5.27 8.203 2.518 1 95.81 204 LEU A CA 1
ATOM 1626 C C . LEU A 1 204 ? 5.531 8.812 3.889 1 95.81 204 LEU A C 1
ATOM 1628 O O . LEU A 1 204 ? 5.238 9.992 4.117 1 95.81 204 LEU A O 1
ATOM 1632 N N . GLY A 1 205 ? 6.066 8 4.812 1 94.75 205 GLY A N 1
ATOM 1633 C CA . GLY A 1 205 ? 6.449 8.539 6.105 1 94.75 205 GLY A CA 1
ATOM 1634 C C . GLY A 1 205 ? 7.488 9.641 6.008 1 94.75 205 GLY A C 1
ATOM 1635 O O . GLY A 1 205 ? 7.336 10.703 6.617 1 94.75 205 GLY A O 1
ATOM 1636 N N . LEU A 1 206 ? 8.469 9.414 5.23 1 96.25 206 LEU A N 1
ATOM 1637 C CA . LEU A 1 206 ? 9.547 10.383 5.059 1 96.25 206 LEU A CA 1
ATOM 1638 C C . LEU A 1 206 ? 9.055 11.625 4.332 1 96.25 206 LEU A C 1
ATOM 1640 O O . LEU A 1 206 ? 9.461 12.742 4.652 1 96.25 206 LEU A O 1
ATOM 1644 N N . LEU A 1 207 ? 8.188 11.406 3.34 1 95.25 207 LEU A N 1
ATOM 1645 C CA . LEU A 1 207 ? 7.598 12.547 2.641 1 95.25 207 LEU A CA 1
ATOM 1646 C C . LEU A 1 207 ? 6.781 13.406 3.598 1 95.25 207 LEU A C 1
ATOM 1648 O O . LEU A 1 207 ? 6.844 14.641 3.537 1 95.25 207 LEU A O 1
ATOM 1652 N N . GLY A 1 208 ? 6.016 12.742 4.438 1 92.06 208 GLY A N 1
ATOM 1653 C CA . GLY A 1 208 ? 5.281 13.477 5.449 1 92.06 208 GLY A CA 1
ATOM 1654 C C . GLY A 1 208 ? 6.172 14.336 6.332 1 92.06 208 GLY A C 1
ATOM 1655 O O . GLY A 1 208 ? 5.898 15.516 6.535 1 92.06 208 GLY A O 1
ATOM 1656 N N . ALA A 1 209 ? 7.191 13.719 6.836 1 90.75 209 ALA A N 1
ATOM 1657 C CA . ALA A 1 209 ? 8.156 14.453 7.656 1 90.75 209 ALA A CA 1
ATOM 1658 C C . ALA A 1 209 ? 8.789 15.602 6.871 1 90.75 209 ALA A C 1
ATOM 1660 O O . ALA A 1 209 ? 8.914 16.719 7.379 1 90.75 209 ALA A O 1
ATOM 1661 N N . HIS A 1 210 ? 9.148 15.312 5.68 1 91.69 210 HIS A N 1
ATOM 1662 C CA . HIS A 1 210 ? 9.781 16.281 4.793 1 91.69 210 HIS A CA 1
ATOM 1663 C C . HIS A 1 210 ? 8.898 17.516 4.594 1 91.69 210 HIS A C 1
ATOM 1665 O O . HIS A 1 210 ? 9.359 18.641 4.754 1 91.69 210 HIS A O 1
ATOM 1671 N N . PHE A 1 211 ? 7.645 17.328 4.363 1 89.56 211 PHE A N 1
ATOM 1672 C CA . PHE A 1 211 ? 6.727 18.422 4.059 1 89.56 211 PHE A CA 1
ATOM 1673 C C . PHE A 1 211 ? 6.352 19.172 5.328 1 89.56 211 PHE A C 1
ATOM 1675 O O . PHE A 1 211 ? 6.145 20.391 5.293 1 89.56 211 PHE A O 1
ATOM 1682 N N . ILE A 1 212 ? 6.223 18.438 6.422 1 85.06 212 ILE A N 1
ATOM 1683 C CA . ILE A 1 212 ? 5.941 19.094 7.699 1 85.06 212 ILE A CA 1
ATOM 1684 C C . ILE A 1 212 ? 7.09 20.031 8.062 1 85.06 212 ILE A C 1
ATOM 1686 O O . ILE A 1 212 ? 6.859 21.172 8.5 1 85.06 212 ILE A O 1
ATOM 1690 N N . MET A 1 213 ? 8.258 19.609 7.844 1 84.12 213 MET A N 1
ATOM 1691 C CA . MET A 1 213 ? 9.43 20.438 8.156 1 84.12 213 MET A CA 1
ATOM 1692 C C . MET A 1 213 ? 9.523 21.625 7.223 1 84.12 213 MET A C 1
ATOM 1694 O O . MET A 1 213 ? 9.914 22.719 7.641 1 84.12 213 MET A O 1
ATOM 1698 N N . ILE A 1 214 ? 9.18 21.438 5.996 1 81.5 214 ILE A N 1
ATOM 1699 C CA . ILE A 1 214 ? 9.188 22.531 5.039 1 81.5 214 ILE A CA 1
ATOM 1700 C C . ILE A 1 214 ? 8.156 23.578 5.453 1 81.5 214 ILE A C 1
ATOM 1702 O O . ILE A 1 214 ? 8.422 24.781 5.383 1 81.5 214 ILE A O 1
ATOM 1706 N N . ARG A 1 215 ? 7.023 23.125 5.848 1 78.56 215 ARG A N 1
ATOM 1707 C CA . ARG A 1 215 ? 5.961 24.047 6.258 1 78.56 215 ARG A CA 1
ATOM 1708 C C . ARG A 1 215 ? 6.363 24.812 7.504 1 78.56 215 ARG A C 1
ATOM 1710 O O . ARG A 1 215 ? 6.059 26.016 7.625 1 78.56 215 ARG A O 1
ATOM 1717 N N . ARG A 1 216 ? 6.992 24.203 8.305 1 75.19 216 ARG A N 1
ATOM 1718 C CA . ARG A 1 216 ? 7.379 24.828 9.562 1 75.19 216 ARG A CA 1
ATOM 1719 C C . ARG A 1 216 ? 8.539 25.797 9.359 1 75.19 216 ARG A C 1
ATOM 1721 O O . ARG A 1 216 ? 8.562 26.875 9.945 1 75.19 216 ARG A O 1
ATOM 1728 N N . GLN A 1 217 ? 9.453 25.344 8.641 1 69.25 217 GLN A N 1
ATOM 1729 C CA . GLN A 1 217 ? 10.68 26.125 8.508 1 69.25 217 GLN A CA 1
ATOM 1730 C C . GLN A 1 217 ? 10.586 27.109 7.355 1 69.25 217 GLN A C 1
ATOM 1732 O O . GLN A 1 217 ? 11.359 28.078 7.289 1 69.25 217 GLN A O 1
ATOM 1737 N N . GLY A 1 218 ? 9.547 27.156 6.668 1 61.38 218 GLY A N 1
ATOM 1738 C CA . GLY A 1 218 ? 9.414 28.031 5.512 1 61.38 218 GLY A CA 1
ATOM 1739 C C . GLY A 1 218 ? 10.391 27.688 4.398 1 61.38 218 GLY A C 1
ATOM 1740 O O . GLY A 1 218 ? 11.359 26.953 4.613 1 61.38 218 GLY A O 1
ATOM 1741 N N . ILE A 1 219 ? 10.016 27.969 3.127 1 54.78 219 ILE A N 1
ATOM 1742 C CA . ILE A 1 219 ? 10.883 27.75 1.976 1 54.78 219 ILE A CA 1
ATOM 1743 C C . ILE A 1 219 ? 12 28.781 1.968 1 54.78 219 ILE A C 1
ATOM 1745 O O . ILE A 1 219 ? 11.766 29.969 2.256 1 54.78 219 ILE A O 1
ATOM 1749 N N . SER A 1 220 ? 13.289 28.266 2.092 1 49.59 220 SER A N 1
ATOM 1750 C CA . SER A 1 220 ? 14.422 29.188 2.109 1 49.59 220 SER A CA 1
ATOM 1751 C C . SER A 1 220 ? 14.375 30.141 0.92 1 49.59 220 SER A C 1
ATOM 1753 O O . SER A 1 220 ? 14.086 29.719 -0.204 1 49.59 220 SER A O 1
ATOM 1755 N N . GLY A 1 221 ? 14.031 31.266 1.097 1 43.31 221 GLY A N 1
ATOM 1756 C CA . GLY A 1 221 ? 14.195 32.312 0.083 1 43.31 221 GLY A CA 1
ATOM 1757 C C . GLY A 1 221 ? 15.57 32.312 -0.553 1 43.31 221 GLY A C 1
ATOM 1758 O O . GLY A 1 221 ? 16.453 31.562 -0.124 1 43.31 221 GLY A O 1
ATOM 1759 N N . PRO A 1 222 ? 15.703 32.812 -1.848 1 44.94 222 PRO A N 1
ATOM 1760 C CA . PRO A 1 222 ? 17.031 32.906 -2.465 1 44.94 222 PRO A CA 1
ATOM 1761 C C . PRO A 1 222 ? 18.078 33.469 -1.502 1 44.94 222 PRO A C 1
ATOM 1763 O O . PRO A 1 222 ? 17.766 34.25 -0.609 1 44.94 222 PRO A O 1
ATOM 1766 N N . LEU A 1 223 ? 19.172 32.812 -1.384 1 35.72 223 LEU A N 1
ATOM 1767 C CA . LEU A 1 223 ? 20.297 33.531 -0.826 1 35.72 223 LEU A CA 1
ATOM 1768 C C . LEU A 1 223 ? 20.578 34.812 -1.619 1 35.72 223 LEU A C 1
ATOM 1770 O O . LEU A 1 223 ? 20.328 34.875 -2.828 1 35.72 223 LEU A O 1
ATOM 1774 N N . MET B 1 1 ? 22.75 11.398 25.406 1 62.59 1 MET B N 1
ATOM 1775 C CA . MET B 1 1 ? 22.797 11.352 23.938 1 62.59 1 MET B CA 1
ATOM 1776 C C . MET B 1 1 ? 21.406 11.453 23.344 1 62.59 1 MET B C 1
ATOM 1778 O O . MET B 1 1 ? 21.141 12.32 22.5 1 62.59 1 MET B O 1
ATOM 1782 N N . LEU B 1 2 ? 20.641 10.562 23.859 1 62.38 2 LEU B N 1
ATOM 1783 C CA . LEU B 1 2 ? 19.266 10.594 23.375 1 62.38 2 LEU B CA 1
ATOM 1784 C C . LEU B 1 2 ? 18.609 11.93 23.703 1 62.38 2 LEU B C 1
ATOM 1786 O O . LEU B 1 2 ? 17.859 12.469 22.875 1 62.38 2 LEU B O 1
ATOM 1790 N N . GLN B 1 3 ? 18.906 12.391 24.875 1 62.91 3 GLN B N 1
ATOM 1791 C CA . GLN B 1 3 ? 18.312 13.664 25.266 1 62.91 3 GLN B CA 1
ATOM 1792 C C . GLN B 1 3 ? 18.797 14.797 24.375 1 62.91 3 GLN B C 1
ATOM 1794 O O . GLN B 1 3 ? 18.031 15.695 24.016 1 62.91 3 GLN B O 1
ATOM 1799 N N . LYS B 1 4 ? 20.047 14.82 24.062 1 61.59 4 LYS B N 1
ATOM 1800 C CA . LYS B 1 4 ? 20.609 15.852 23.188 1 61.59 4 LYS B CA 1
ATOM 1801 C C . LYS B 1 4 ? 19.984 15.773 21.797 1 61.59 4 LYS B C 1
ATOM 1803 O O . LYS B 1 4 ? 19.703 16.797 21.172 1 61.59 4 LYS B O 1
ATOM 1808 N N . ILE B 1 5 ? 19.844 14.5 21.359 1 61.62 5 ILE B N 1
ATOM 1809 C CA . ILE B 1 5 ? 19.203 14.289 20.078 1 61.62 5 ILE B CA 1
ATOM 1810 C C . ILE B 1 5 ? 17.766 14.812 20.125 1 61.62 5 ILE B C 1
ATOM 1812 O O . ILE B 1 5 ? 17.312 15.477 19.188 1 61.62 5 ILE B O 1
ATOM 1816 N N . TYR B 1 6 ? 17.203 14.406 21.203 1 60.38 6 TYR B N 1
ATOM 1817 C CA . TYR B 1 6 ? 15.844 14.891 21.391 1 60.38 6 TYR B CA 1
ATOM 1818 C C . TYR B 1 6 ? 15.805 16.422 21.391 1 60.38 6 TYR B C 1
ATOM 1820 O O . TYR B 1 6 ? 14.961 17.016 20.734 1 60.38 6 TYR B O 1
ATOM 1828 N N . ASP B 1 7 ? 16.672 17.047 22.156 1 60.56 7 ASP B N 1
ATOM 1829 C CA . ASP B 1 7 ? 16.703 18.5 22.234 1 60.56 7 ASP B CA 1
ATOM 1830 C C . ASP B 1 7 ? 17.016 19.125 20.875 1 60.56 7 ASP B C 1
ATOM 1832 O O . ASP B 1 7 ? 16.438 20.156 20.5 1 60.56 7 ASP B O 1
ATOM 1836 N N . TYR B 1 8 ? 17.859 18.484 20.203 1 61.19 8 TYR B N 1
ATOM 1837 C CA . TYR B 1 8 ? 18.234 18.906 18.859 1 61.19 8 TYR B CA 1
ATOM 1838 C C . TYR B 1 8 ? 17.047 18.812 17.906 1 61.19 8 TYR B C 1
ATOM 1840 O O . TYR B 1 8 ? 16.797 19.75 17.125 1 61.19 8 TYR B O 1
ATOM 1848 N N . VAL B 1 9 ? 16.406 17.734 18 1 65.06 9 VAL B N 1
ATOM 1849 C CA . VAL B 1 9 ? 15.242 17.531 17.141 1 65.06 9 VAL B CA 1
ATOM 1850 C C . VAL B 1 9 ? 14.109 18.469 17.562 1 65.06 9 VAL B C 1
ATOM 1852 O O . VAL B 1 9 ? 13.438 19.062 16.719 1 65.06 9 VAL B O 1
ATOM 1855 N N . ASP B 1 10 ? 13.953 18.547 18.859 1 61.88 10 ASP B N 1
ATOM 1856 C CA . ASP B 1 10 ? 12.883 19.375 19.391 1 61.88 10 ASP B CA 1
ATOM 1857 C C . ASP B 1 10 ? 13.117 20.844 19.062 1 61.88 10 ASP B C 1
ATOM 1859 O O . ASP B 1 10 ? 12.172 21.594 18.766 1 61.88 10 ASP B O 1
ATOM 1863 N N . GLU B 1 11 ? 14.336 21.203 19.172 1 59.66 11 GLU B N 1
ATOM 1864 C CA . GLU B 1 11 ? 14.688 22.594 18.875 1 59.66 11 GLU B CA 1
ATOM 1865 C C . GLU B 1 11 ? 14.383 22.938 17.406 1 59.66 11 GLU B C 1
ATOM 1867 O O . GLU B 1 11 ? 13.984 24.062 17.094 1 59.66 11 GLU B O 1
ATOM 1872 N N . ARG B 1 12 ? 14.523 21.922 16.75 1 60.66 12 ARG B N 1
ATOM 1873 C CA . ARG B 1 12 ? 14.406 22.172 15.328 1 60.66 12 ARG B CA 1
ATOM 1874 C C . ARG B 1 12 ? 13.008 21.844 14.812 1 60.66 12 ARG B C 1
ATOM 1876 O O . ARG B 1 12 ? 12.531 22.469 13.859 1 60.66 12 ARG B O 1
ATOM 1883 N N . LEU B 1 13 ? 12.516 20.828 15.422 1 62.09 13 LEU B N 1
ATOM 1884 C CA . LEU B 1 13 ? 11.25 20.359 14.875 1 62.09 13 LEU B CA 1
ATOM 1885 C C . LEU B 1 13 ? 10.086 20.719 15.781 1 62.09 13 LEU B C 1
ATOM 1887 O O . LEU B 1 13 ? 8.922 20.609 15.391 1 62.09 13 LEU B O 1
ATOM 1891 N N . ASP B 1 14 ? 10.414 21.375 16.906 1 53.34 14 ASP B N 1
ATOM 1892 C CA . ASP B 1 14 ? 9.383 21.734 17.875 1 53.34 14 ASP B CA 1
ATOM 1893 C C . ASP B 1 14 ? 8.359 20.609 18.016 1 53.34 14 ASP B C 1
ATOM 1895 O O . ASP B 1 14 ? 7.152 20.844 17.891 1 53.34 14 ASP B O 1
ATOM 1899 N N . ILE B 1 15 ? 8.914 19.484 18.125 1 55.94 15 ILE B N 1
ATOM 1900 C CA . ILE B 1 15 ? 8.094 18.281 18.172 1 55.94 15 ILE B CA 1
ATOM 1901 C C . ILE B 1 15 ? 7.219 18.297 19.422 1 55.94 15 ILE B C 1
ATOM 1903 O O . ILE B 1 15 ? 6.074 17.844 19.391 1 55.94 15 ILE B O 1
ATOM 1907 N N . THR B 1 16 ? 7.73 18.719 20.531 1 49.09 16 THR B N 1
ATOM 1908 C CA . THR B 1 16 ? 7.004 18.688 21.797 1 49.09 16 THR B CA 1
ATOM 1909 C C . THR B 1 16 ? 5.691 19.469 21.672 1 49.09 16 THR B C 1
ATOM 1911 O O . THR B 1 16 ? 4.641 18.984 22.094 1 49.09 16 THR B O 1
ATOM 1914 N N . PRO B 1 17 ? 5.742 20.562 21.203 1 48.47 17 PRO B N 1
ATOM 1915 C CA . PRO B 1 17 ? 4.441 21.234 21.078 1 48.47 17 PRO B CA 1
ATOM 1916 C C . PRO B 1 17 ? 3.508 20.547 20.094 1 48.47 17 PRO B C 1
ATOM 1918 O O . PRO B 1 17 ? 2.289 20.531 20.297 1 48.47 17 PRO B O 1
ATOM 1921 N N . MET B 1 18 ? 4.043 19.984 19.109 1 50.25 18 MET B N 1
ATOM 1922 C CA . MET B 1 18 ? 3.189 19.297 18.141 1 50.25 18 MET B CA 1
ATOM 1923 C C . MET B 1 18 ? 2.521 18.078 18.766 1 50.25 18 MET B C 1
ATOM 1925 O O . MET B 1 18 ? 1.328 17.859 18.562 1 50.25 18 MET B O 1
ATOM 1929 N N . TRP B 1 19 ? 3.357 17.344 19.375 1 45.88 19 TRP B N 1
ATOM 1930 C CA . TRP B 1 19 ? 2.797 16.219 20.125 1 45.88 19 TRP B CA 1
ATOM 1931 C C . TRP B 1 19 ? 1.821 16.703 21.188 1 45.88 19 TRP B C 1
ATOM 1933 O O . TRP B 1 19 ? 0.786 16.062 21.422 1 45.88 19 TRP B O 1
ATOM 1943 N N . ARG B 1 20 ? 2.158 17.766 21.859 1 49.16 20 ARG B N 1
ATOM 1944 C CA . ARG B 1 20 ? 1.263 18.312 22.859 1 49.16 20 ARG B CA 1
ATOM 1945 C C . ARG B 1 20 ? -0.013 18.859 22.219 1 49.16 20 ARG B C 1
ATOM 1947 O O . ARG B 1 20 ? -1.103 18.719 22.781 1 49.16 20 ARG B O 1
ATOM 1954 N N . ASP B 1 21 ? 0.207 19.406 21.172 1 46.38 21 ASP B N 1
ATOM 1955 C CA . ASP B 1 21 ? -0.98 19.891 20.469 1 46.38 21 ASP B CA 1
ATOM 1956 C C . ASP B 1 21 ? -1.849 18.719 20 1 46.38 21 ASP B C 1
ATOM 1958 O O . ASP B 1 21 ? -3.078 18.797 20.047 1 46.38 21 ASP B O 1
ATOM 1962 N N . ILE B 1 22 ? -1.127 17.766 19.453 1 47.53 22 ILE B N 1
ATOM 1963 C CA . ILE B 1 22 ? -1.876 16.578 19.031 1 47.53 22 ILE B CA 1
ATOM 1964 C C . ILE B 1 22 ? -2.406 15.844 20.25 1 47.53 22 ILE B C 1
ATOM 1966 O O . ILE B 1 22 ? -3.557 15.398 20.266 1 47.53 22 ILE B O 1
ATOM 1970 N N . ALA B 1 23 ? -1.501 15.664 21.156 1 44.91 23 ALA B N 1
ATOM 1971 C CA . ALA B 1 23 ? -1.82 14.93 22.375 1 44.91 23 ALA B CA 1
ATOM 1972 C C . ALA B 1 23 ? -2.686 15.773 23.312 1 44.91 23 ALA B C 1
ATOM 1974 O O . ALA B 1 23 ? -3.488 15.242 24.078 1 44.91 23 ALA B O 1
ATOM 1975 N N . ASP B 1 24 ? -2.334 17.031 23.422 1 40.06 24 ASP B N 1
ATOM 1976 C CA . ASP B 1 24 ? -3.055 17.859 24.375 1 40.06 24 ASP B CA 1
ATOM 1977 C C . ASP B 1 24 ? -4.422 18.266 23.828 1 40.06 24 ASP B C 1
ATOM 1979 O O . ASP B 1 24 ? -4.68 19.453 23.594 1 40.06 24 ASP B O 1
ATOM 1983 N N . HIS B 1 25 ? -4.832 17.625 22.812 1 41.25 25 HIS B N 1
ATOM 1984 C CA . HIS B 1 25 ? -6.25 17.922 22.656 1 41.25 25 HIS B CA 1
ATOM 1985 C C . HIS B 1 25 ? -6.969 17.906 24 1 41.25 25 HIS B C 1
ATOM 1987 O O . HIS B 1 25 ? -6.832 16.953 24.781 1 41.25 25 HIS B O 1
ATOM 1993 N N . GLU B 1 26 ? -7.148 19.031 24.469 1 36.53 26 GLU B N 1
ATOM 1994 C CA . GLU B 1 26 ? -7.875 19.172 25.719 1 36.53 26 GLU B CA 1
ATOM 1995 C C . GLU B 1 26 ? -9.016 18.156 25.828 1 36.53 26 GLU B C 1
ATOM 1997 O O . GLU B 1 26 ? -9.93 18.172 25 1 36.53 26 GLU B O 1
ATOM 2002 N N . VAL B 1 27 ? -8.68 16.969 26.125 1 40.16 27 VAL B N 1
ATOM 2003 C CA . VAL B 1 27 ? -9.828 16.172 26.562 1 40.16 27 VAL B CA 1
ATOM 2004 C C . VAL B 1 27 ? -10.609 16.938 27.625 1 40.16 27 VAL B C 1
ATOM 2006 O O . VAL B 1 27 ? -10.031 17.391 28.625 1 40.16 27 VAL B O 1
ATOM 2009 N N . PRO B 1 28 ? -11.617 17.594 27.234 1 38.75 28 PRO B N 1
ATOM 2010 C CA . PRO B 1 28 ? -12.352 18.234 28.312 1 38.75 28 PRO B CA 1
ATOM 2011 C C . PRO B 1 28 ? -12.375 17.406 29.594 1 38.75 28 PRO B C 1
ATOM 2013 O O . PRO B 1 28 ? -12.289 16.172 29.531 1 38.75 28 PRO B O 1
ATOM 2016 N N . GLU B 1 29 ? -12.008 17.969 30.766 1 38.56 29 GLU B N 1
ATOM 2017 C CA . GLU B 1 29 ? -11.961 17.422 32.125 1 38.56 29 GLU B CA 1
ATOM 2018 C C . GLU B 1 29 ? -13.047 16.375 32.312 1 38.56 29 GLU B C 1
ATOM 2020 O O . GLU B 1 29 ? -12.852 15.422 33.094 1 38.56 29 GLU B O 1
ATOM 2025 N N . HIS B 1 30 ? -14.273 16.609 31.797 1 39.19 30 HIS B N 1
ATOM 2026 C CA . HIS B 1 30 ? -15.383 15.711 32.094 1 39.19 30 HIS B CA 1
ATOM 2027 C C . HIS B 1 30 ? -15.172 14.344 31.469 1 39.19 30 HIS B C 1
ATOM 2029 O O . HIS B 1 30 ? -15.961 13.422 31.703 1 39.19 30 HIS B O 1
ATOM 2035 N N . VAL B 1 31 ? -14.164 14.219 30.531 1 42.88 31 VAL B N 1
ATOM 2036 C CA . VAL B 1 31 ? -13.93 12.898 29.953 1 42.88 31 VAL B CA 1
ATOM 2037 C C . VAL B 1 31 ? -12.734 12.242 30.625 1 42.88 31 VAL B C 1
ATOM 2039 O O . VAL B 1 31 ? -11.758 11.875 29.969 1 42.88 31 VAL B O 1
ATOM 2042 N N . ASN B 1 32 ? -12.242 12.656 31.703 1 37.72 32 ASN B N 1
ATOM 2043 C CA . ASN B 1 32 ? -11.211 11.961 32.469 1 37.72 32 ASN B CA 1
ATOM 2044 C C . ASN B 1 32 ? -11.539 10.484 32.625 1 37.72 32 ASN B C 1
ATOM 2046 O O . ASN B 1 32 ? -12.547 10.133 33.25 1 37.72 32 ASN B O 1
ATOM 2050 N N . PRO B 1 33 ? -11 9.57 32 1 43.5 33 PRO B N 1
ATOM 2051 C CA . PRO B 1 33 ? -11.336 8.141 32.062 1 43.5 33 PRO B CA 1
ATOM 2052 C C . PRO B 1 33 ? -11.289 7.578 33.5 1 43.5 33 PRO B C 1
ATOM 2054 O O . PRO B 1 33 ? -11.57 6.395 33.688 1 43.5 33 PRO B O 1
ATOM 2057 N N . ALA B 1 34 ? -10.422 8.164 34.375 1 38.25 34 ALA B N 1
ATOM 2058 C CA . ALA B 1 34 ? -10.281 7.484 35.688 1 38.25 34 ALA B CA 1
ATOM 2059 C C . ALA B 1 34 ? -11.648 7.219 36.312 1 38.25 34 ALA B C 1
ATOM 2061 O O . ALA B 1 34 ? -11.781 6.355 37.188 1 38.25 34 ALA B O 1
ATOM 2062 N N . HIS B 1 35 ? -12.734 8.102 36.344 1 42.38 35 HIS B N 1
ATOM 2063 C CA . HIS B 1 35 ? -13.891 7.906 37.219 1 42.38 35 HIS B CA 1
ATOM 2064 C C . HIS B 1 35 ? -15.078 7.348 36.438 1 42.38 35 HIS B C 1
ATOM 2066 O O . HIS B 1 35 ? -16.047 6.875 37.031 1 42.38 35 HIS B O 1
ATOM 2072 N N . HIS B 1 36 ? -15.516 7.547 34.938 1 42.06 36 HIS B N 1
ATOM 2073 C CA . HIS B 1 36 ? -16.797 7.109 34.406 1 42.06 36 HIS B CA 1
ATOM 2074 C C . HIS B 1 36 ? -16.594 6.242 33.156 1 42.06 36 HIS B C 1
ATOM 2076 O O . HIS B 1 36 ? -15.648 6.441 32.406 1 42.06 36 HIS B O 1
ATOM 2082 N N . PHE B 1 37 ? -17.203 4.918 33.188 1 47.69 37 PHE B N 1
ATOM 2083 C CA . PHE B 1 37 ? -17.438 4.008 32.062 1 47.69 37 PHE B CA 1
ATOM 2084 C C . PHE B 1 37 ? -17.531 4.77 30.75 1 47.69 37 PHE B C 1
ATOM 2086 O O . PHE B 1 37 ? -17.141 4.254 29.703 1 47.69 37 PHE B O 1
ATOM 2093 N N . SER B 1 38 ? -17.891 6.016 30.922 1 47.97 38 SER B N 1
ATOM 2094 C CA . SER B 1 38 ? -18.109 6.871 29.75 1 47.97 38 SER B CA 1
ATOM 2095 C C . SER B 1 38 ? -16.797 7.172 29.047 1 47.97 38 SER B C 1
ATOM 2097 O O . SER B 1 38 ? -16.766 7.348 27.812 1 47.97 38 SER B O 1
ATOM 2099 N N . ALA B 1 39 ? -15.727 7.117 29.797 1 51.81 39 ALA B N 1
ATOM 2100 C CA . ALA B 1 39 ? -14.422 7.418 29.203 1 51.81 39 ALA B CA 1
ATOM 2101 C C . ALA B 1 39 ? -14 6.336 28.219 1 51.81 39 ALA B C 1
ATOM 2103 O O . ALA B 1 39 ? -13.367 6.629 27.203 1 51.81 39 ALA B O 1
ATOM 2104 N N . PHE B 1 40 ? -14.461 5.133 28.594 1 55.53 40 PHE B N 1
ATOM 2105 C CA . PHE B 1 40 ? -14.086 4.012 27.75 1 55.53 40 PHE B CA 1
ATOM 2106 C C . PHE B 1 40 ? -14.734 4.133 26.375 1 55.53 40 PHE B C 1
ATOM 2108 O O . PHE B 1 40 ? -14.102 3.848 25.359 1 55.53 40 PHE B O 1
ATOM 2115 N N . ILE B 1 41 ? -15.969 4.645 26.359 1 58.53 41 ILE B N 1
ATOM 2116 C CA . ILE B 1 41 ? -16.703 4.723 25.109 1 58.53 41 ILE B CA 1
ATOM 2117 C C . ILE B 1 41 ? -16.062 5.766 24.203 1 58.53 41 ILE B C 1
ATOM 2119 O O . ILE B 1 41 ? -16.141 5.66 22.969 1 58.53 41 ILE B O 1
ATOM 2123 N N . TYR B 1 42 ? -15.375 6.699 24.844 1 59.78 42 TYR B N 1
ATOM 2124 C CA . TYR B 1 42 ? -14.742 7.754 24.062 1 59.78 42 TYR B CA 1
ATOM 2125 C C . TYR B 1 42 ? -13.406 7.277 23.484 1 59.78 42 TYR B C 1
ATOM 2127 O O . TYR B 1 42 ? -12.828 7.934 22.625 1 59.78 42 TYR B O 1
ATOM 2135 N N . CYS B 1 43 ? -13.141 6 23.938 1 73.69 43 CYS B N 1
ATOM 2136 C CA . CYS B 1 43 ? -11.852 5.496 23.469 1 73.69 43 CYS B CA 1
ATOM 2137 C C . CYS B 1 43 ? -12.031 4.535 22.297 1 73.69 43 CYS B C 1
ATOM 2139 O O . CYS B 1 43 ? -11.047 4.004 21.781 1 73.69 43 CYS B O 1
ATOM 2141 N N . PHE B 1 44 ? -13.359 4.371 21.891 1 82.56 44 PHE B N 1
ATOM 2142 C CA . PHE B 1 44 ? -13.609 3.428 20.812 1 82.56 44 PHE B CA 1
ATOM 2143 C C . PHE B 1 44 ? -12.953 3.893 19.516 1 82.56 44 PHE B C 1
ATOM 2145 O O . PHE B 1 44 ? -12.398 3.08 18.766 1 82.56 44 PHE B O 1
ATOM 2152 N N . GLY B 1 45 ? -13 5.18 19.375 1 85 45 GLY B N 1
ATOM 2153 C CA . GLY B 1 45 ? -12.375 5.695 18.156 1 85 45 GLY B CA 1
ATOM 2154 C C . GLY B 1 45 ? -10.883 5.441 18.109 1 85 45 GLY B C 1
ATOM 2155 O O . GLY B 1 45 ? -10.367 4.977 17.094 1 85 45 GLY B O 1
ATOM 2156 N N . GLY B 1 46 ? -10.234 5.668 19.203 1 87.94 46 GLY B N 1
ATOM 2157 C CA . GLY B 1 46 ? -8.805 5.438 19.281 1 87.94 46 GLY B CA 1
ATOM 2158 C C . GLY B 1 46 ? -8.43 3.971 19.156 1 87.94 46 GLY B C 1
ATOM 2159 O O . GLY B 1 46 ? -7.457 3.627 18.484 1 87.94 46 GLY B O 1
ATOM 2160 N N . LEU B 1 47 ? -9.18 3.146 19.75 1 89.88 47 LEU B N 1
ATOM 2161 C CA . LEU B 1 47 ? -8.93 1.71 19.688 1 89.88 47 LEU B CA 1
ATOM 2162 C C . LEU B 1 47 ? -9.133 1.195 18.266 1 89.88 47 LEU B C 1
ATOM 2164 O O . LEU B 1 47 ? -8.367 0.354 17.781 1 89.88 47 LEU B O 1
ATOM 2168 N N . THR B 1 48 ? -10.188 1.674 17.625 1 92.94 48 THR B N 1
ATOM 2169 C CA . THR B 1 48 ? -10.438 1.283 16.234 1 92.94 48 THR B CA 1
ATOM 2170 C C . THR B 1 48 ? -9.258 1.67 15.344 1 92.94 48 THR B C 1
ATOM 2172 O O . THR B 1 48 ? -8.836 0.886 14.5 1 92.94 48 THR B O 1
ATOM 2175 N N . PHE B 1 49 ? -8.812 2.859 15.594 1 94.19 49 PHE B N 1
ATOM 2176 C CA . PHE B 1 49 ? -7.668 3.316 14.82 1 94.19 49 PHE B CA 1
ATOM 2177 C C . PHE B 1 49 ? -6.457 2.418 15.062 1 94.19 49 PHE B C 1
ATOM 2179 O O . PHE B 1 49 ? -5.77 2.031 14.117 1 94.19 49 PHE B O 1
ATOM 2186 N N . PHE B 1 50 ? -6.246 2.072 16.297 1 93.62 50 PHE B N 1
ATOM 2187 C CA . PHE B 1 50 ? -5.109 1.234 16.656 1 93.62 50 PHE B CA 1
ATOM 2188 C C . PHE B 1 50 ? -5.223 -0.141 16 1 93.62 50 PHE B C 1
ATOM 2190 O O . PHE B 1 50 ? -4.258 -0.64 15.422 1 93.62 50 PHE B O 1
ATOM 2197 N N . VAL B 1 51 ? -6.289 -0.793 16.031 1 95.62 51 VAL B N 1
ATOM 2198 C CA . VAL B 1 51 ? -6.492 -2.111 15.445 1 95.62 51 VAL B CA 1
ATOM 2199 C C . VAL B 1 51 ? -6.348 -2.023 13.93 1 95.62 51 VAL B C 1
ATOM 2201 O O . VAL B 1 51 ? -5.828 -2.947 13.297 1 95.62 51 VAL B O 1
ATOM 2204 N N . THR B 1 52 ? -6.836 -0.952 13.367 1 97.19 52 THR B N 1
ATOM 2205 C CA . THR B 1 52 ? -6.691 -0.753 11.93 1 97.19 52 THR B CA 1
ATOM 2206 C C . THR B 1 52 ? -5.219 -0.725 11.539 1 97.19 52 THR B C 1
ATOM 2208 O O . THR B 1 52 ? -4.824 -1.339 10.539 1 97.19 52 THR B O 1
ATOM 2211 N N . VAL B 1 53 ? -4.41 -0.044 12.32 1 96.25 53 VAL B N 1
ATOM 2212 C CA . VAL B 1 53 ? -2.975 0.02 12.055 1 96.25 53 VAL B CA 1
ATOM 2213 C C . VAL B 1 53 ? -2.371 -1.38 12.141 1 96.25 53 VAL B C 1
ATOM 2215 O O . VAL B 1 53 ? -1.559 -1.764 11.297 1 96.25 53 VAL B O 1
ATOM 2218 N N . ILE B 1 54 ? -2.752 -2.098 13.07 1 96.81 54 ILE B N 1
ATOM 2219 C CA . ILE B 1 54 ? -2.275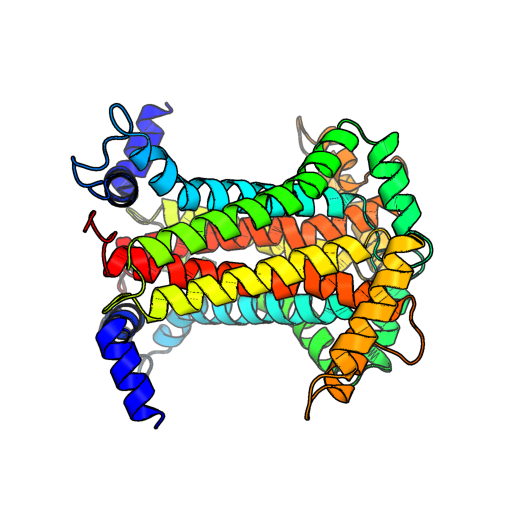 -3.467 13.219 1 96.81 54 ILE B CA 1
ATOM 2220 C C . ILE B 1 54 ? -2.68 -4.293 12 1 96.81 54 ILE B C 1
ATOM 2222 O O . ILE B 1 54 ? -1.903 -5.121 11.523 1 96.81 54 ILE B O 1
ATOM 2226 N N . GLN B 1 55 ? -3.883 -4.113 11.547 1 98.19 55 GLN B N 1
ATOM 2227 C CA . GLN B 1 55 ? -4.355 -4.816 10.359 1 98.19 55 GLN B CA 1
ATOM 2228 C C . GLN B 1 55 ? -3.5 -4.48 9.141 1 98.19 55 GLN B C 1
ATOM 2230 O O . GLN B 1 55 ? -3.154 -5.367 8.359 1 98.19 55 GLN B O 1
ATOM 2235 N N . ILE B 1 56 ? -3.178 -3.246 8.969 1 97.56 56 ILE B N 1
ATOM 2236 C CA . ILE B 1 56 ? -2.357 -2.824 7.836 1 97.56 56 ILE B CA 1
ATOM 2237 C C . ILE B 1 56 ? -0.966 -3.445 7.949 1 97.56 56 ILE B C 1
ATOM 2239 O O . ILE B 1 56 ? -0.468 -4.043 6.996 1 97.56 56 ILE B O 1
ATOM 2243 N N . LEU B 1 57 ? -0.356 -3.414 9.148 1 96.88 57 LEU B N 1
ATOM 2244 C CA . LEU B 1 57 ? 0.996 -3.924 9.344 1 96.88 57 LEU B CA 1
ATOM 2245 C C . LEU B 1 57 ? 1.031 -5.441 9.211 1 96.88 57 LEU B C 1
ATOM 2247 O O . LEU B 1 57 ? 1.924 -5.988 8.555 1 96.88 57 LEU B O 1
ATOM 2251 N N . SER B 1 58 ? 0.102 -6.082 9.836 1 97.44 58 SER B N 1
ATOM 2252 C CA . SER B 1 58 ? 0.075 -7.535 9.719 1 97.44 58 SER B CA 1
ATOM 2253 C C . SER B 1 58 ? -0.158 -7.973 8.273 1 97.44 58 SER B C 1
ATOM 2255 O O . SER B 1 58 ? 0.458 -8.93 7.805 1 97.44 58 SER B O 1
ATOM 2257 N N . GLY B 1 59 ? -1.055 -7.266 7.578 1 97.25 59 GLY B N 1
ATOM 2258 C CA . GLY B 1 59 ? -1.26 -7.555 6.168 1 97.25 59 GLY B CA 1
ATOM 2259 C C . GLY B 1 59 ? -0 -7.398 5.34 1 97.25 59 GLY B C 1
ATOM 2260 O O . GLY B 1 59 ? 0.273 -8.211 4.453 1 97.25 59 GLY B O 1
ATOM 2261 N N . MET B 1 60 ? 0.703 -6.348 5.582 1 96.19 60 MET B N 1
ATOM 2262 C CA . MET B 1 60 ? 1.967 -6.133 4.883 1 96.19 60 MET B CA 1
ATOM 2263 C C . MET B 1 60 ? 2.92 -7.301 5.109 1 96.19 60 MET B C 1
ATOM 2265 O O . MET B 1 60 ? 3.559 -7.777 4.172 1 96.19 60 MET B O 1
ATOM 2269 N N . PHE B 1 61 ? 3.01 -7.73 6.305 1 96.19 61 PHE B N 1
ATOM 2270 C CA . PHE B 1 61 ? 3.902 -8.844 6.625 1 96.19 61 PHE B CA 1
ATOM 2271 C C . PHE B 1 61 ? 3.447 -10.117 5.93 1 96.19 61 PHE B C 1
ATOM 2273 O O . PHE B 1 61 ? 4.273 -10.891 5.438 1 96.19 61 PHE B O 1
ATOM 2280 N N . LEU B 1 62 ? 2.221 -10.352 5.84 1 96.94 62 LEU B N 1
ATOM 2281 C CA . LEU B 1 62 ? 1.701 -11.562 5.215 1 96.94 62 LEU B CA 1
ATOM 2282 C C . LEU B 1 62 ? 2.029 -11.594 3.727 1 96.94 62 LEU B C 1
ATOM 2284 O O . LEU B 1 62 ? 2.23 -12.664 3.15 1 96.94 62 LEU B O 1
ATOM 2288 N N . THR B 1 63 ? 2.109 -10.453 3.123 1 96.06 63 THR B N 1
ATOM 2289 C CA . THR B 1 63 ? 2.367 -10.375 1.69 1 96.06 63 THR B CA 1
ATOM 2290 C C . THR B 1 63 ? 3.779 -10.859 1.369 1 96.06 63 THR B C 1
ATOM 2292 O O . THR B 1 63 ? 4.086 -11.172 0.218 1 96.06 63 THR B O 1
ATOM 2295 N N . MET B 1 64 ? 4.629 -10.953 2.34 1 95.38 64 MET B N 1
ATOM 2296 C CA . MET B 1 64 ? 5.996 -11.43 2.127 1 95.38 64 MET B CA 1
ATOM 2297 C C . MET B 1 64 ? 6.012 -12.922 1.802 1 95.38 64 MET B C 1
ATOM 2299 O O . MET B 1 64 ? 7.02 -13.445 1.332 1 95.38 64 MET B O 1
ATOM 2303 N N . TYR B 1 65 ? 4.836 -13.578 2.037 1 95.25 65 TYR B N 1
ATOM 2304 C CA . TYR B 1 65 ? 4.77 -15.023 1.848 1 95.25 65 TYR B CA 1
ATOM 2305 C C . TYR B 1 65 ? 3.615 -15.398 0.928 1 95.25 65 TYR B C 1
ATOM 2307 O O . TYR B 1 65 ? 3.475 -16.562 0.542 1 95.25 65 TYR B O 1
ATOM 2315 N N . TYR B 1 66 ? 2.783 -14.43 0.607 1 96.5 66 TYR B N 1
ATOM 2316 C CA . TYR B 1 66 ? 1.532 -14.727 -0.084 1 96.5 66 TYR B CA 1
ATOM 2317 C C . TYR B 1 66 ? 1.661 -14.461 -1.58 1 96.5 66 TYR B C 1
ATOM 2319 O O . TYR B 1 66 ? 2.207 -13.43 -1.99 1 96.5 66 TYR B O 1
ATOM 2327 N N . VAL B 1 67 ? 1.154 -15.383 -2.355 1 95.69 67 VAL B N 1
ATOM 2328 C CA . VAL B 1 67 ? 1.097 -15.25 -3.807 1 95.69 67 VAL B CA 1
ATOM 2329 C C . VAL B 1 67 ? -0.352 -15.359 -4.277 1 95.69 67 VAL B C 1
ATOM 2331 O O . VAL B 1 67 ? -1.017 -16.375 -4.039 1 95.69 67 VAL B O 1
ATOM 2334 N N . PRO B 1 68 ? -0.84 -14.289 -4.945 1 95.12 68 PRO B N 1
ATOM 2335 C CA . PRO B 1 68 ? -2.238 -14.289 -5.379 1 95.12 68 PRO B CA 1
ATOM 2336 C C . PRO B 1 68 ? -2.447 -15.031 -6.695 1 95.12 68 PRO B C 1
ATOM 2338 O O . PRO B 1 68 ? -2.855 -14.43 -7.691 1 95.12 68 PRO B O 1
ATOM 2341 N N . ASP B 1 69 ? -2.26 -16.266 -6.68 1 92.62 69 ASP B N 1
ATOM 2342 C CA . ASP B 1 69 ? -2.537 -17.141 -7.824 1 92.62 69 ASP B CA 1
ATOM 2343 C C . ASP B 1 69 ? -3.277 -18.406 -7.391 1 92.62 69 ASP B C 1
ATOM 2345 O O . ASP B 1 69 ? -3.123 -18.859 -6.254 1 92.62 69 ASP B O 1
ATOM 2349 N N . ILE B 1 70 ? -4.047 -19 -8.258 1 90.62 70 ILE B N 1
ATOM 2350 C CA . ILE B 1 70 ? -5.031 -20.016 -7.91 1 90.62 70 ILE B CA 1
ATOM 2351 C C . ILE B 1 70 ? -4.316 -21.281 -7.445 1 90.62 70 ILE B C 1
ATOM 2353 O O . ILE B 1 70 ? -4.902 -22.109 -6.742 1 90.62 70 ILE B O 1
ATOM 2357 N N . VAL B 1 71 ? -3.088 -21.438 -7.844 1 91.25 71 VAL B N 1
ATOM 2358 C CA . VAL B 1 71 ? -2.357 -22.625 -7.453 1 91.25 71 VAL B CA 1
ATOM 2359 C C . VAL B 1 71 ? -1.647 -22.391 -6.121 1 91.25 71 VAL B C 1
ATOM 2361 O O . VAL B 1 71 ? -1.692 -23.25 -5.227 1 91.25 71 VAL B O 1
ATOM 2364 N N . ASN B 1 72 ? -1.154 -21.234 -5.918 1 94.06 72 ASN B N 1
ATOM 2365 C CA . ASN B 1 72 ? -0.216 -21.016 -4.82 1 94.06 72 ASN B CA 1
ATOM 2366 C C . ASN B 1 72 ? -0.862 -20.25 -3.672 1 94.06 72 ASN B C 1
ATOM 2368 O O . ASN B 1 72 ? -0.317 -20.203 -2.568 1 94.06 72 ASN B O 1
ATOM 2372 N N . ALA B 1 73 ? -2.027 -19.703 -3.875 1 95.12 73 ALA B N 1
ATOM 2373 C CA . ALA B 1 73 ? -2.625 -18.859 -2.836 1 95.12 73 ALA B CA 1
ATOM 2374 C C . ALA B 1 73 ? -2.885 -19.672 -1.568 1 95.12 73 ALA B C 1
ATOM 2376 O O . ALA B 1 73 ? -2.398 -19.328 -0.49 1 95.12 73 ALA B O 1
ATOM 2377 N N . HIS B 1 74 ? -3.611 -20.719 -1.725 1 95 74 HIS B N 1
ATOM 2378 C CA . HIS B 1 74 ? -3.91 -21.562 -0.567 1 95 74 HIS B CA 1
ATOM 2379 C C . HIS B 1 74 ? -2.637 -22.156 0.028 1 95 74 HIS B C 1
ATOM 2381 O O . HIS B 1 74 ? -2.492 -22.219 1.25 1 95 74 HIS B O 1
ATOM 2387 N N . ALA B 1 75 ? -1.749 -22.547 -0.814 1 94.69 75 ALA B N 1
ATOM 2388 C CA . ALA B 1 75 ? -0.482 -23.125 -0.367 1 94.69 75 ALA B CA 1
ATOM 2389 C C . ALA B 1 75 ? 0.337 -22.094 0.414 1 94.69 75 ALA B C 1
ATOM 2391 O O . ALA B 1 75 ? 1.005 -22.438 1.392 1 94.69 75 ALA B O 1
ATOM 2392 N N . SER B 1 76 ? 0.297 -20.875 -0.007 1 94.88 76 SER B N 1
ATOM 2393 C CA . SER B 1 76 ? 1.001 -19.812 0.688 1 94.88 76 SER B CA 1
ATOM 2394 C C . SER B 1 76 ? 0.46 -19.609 2.1 1 94.88 76 SER B C 1
ATOM 2396 O O . SER B 1 76 ? 1.229 -19.453 3.051 1 94.88 76 SER B O 1
ATOM 2398 N N . VAL B 1 77 ? -0.836 -19.625 2.186 1 94.62 77 VAL B N 1
ATOM 2399 C CA . VAL B 1 77 ? -1.473 -19.438 3.484 1 94.62 77 VAL B CA 1
ATOM 2400 C C . VAL B 1 77 ? -1.134 -20.609 4.402 1 94.62 77 VAL B C 1
ATOM 2402 O O . VAL B 1 77 ? -0.833 -20.422 5.582 1 94.62 77 VAL B O 1
ATOM 2405 N N . TYR B 1 78 ? -1.185 -21.797 3.857 1 94.75 78 TYR B N 1
ATOM 2406 C CA .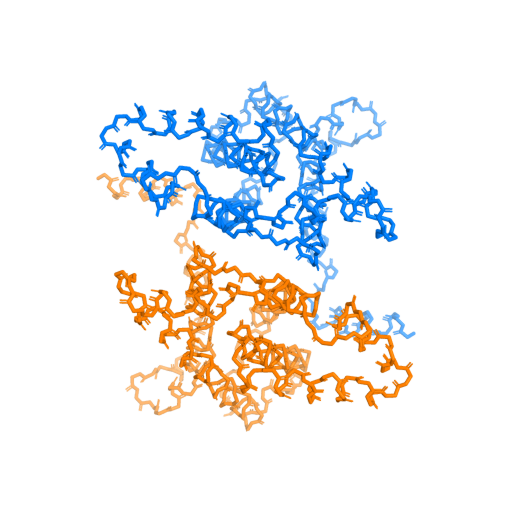 TYR B 1 78 ? -0.833 -23 4.617 1 94.75 78 TYR B CA 1
ATOM 2407 C C . TYR B 1 78 ? 0.61 -22.922 5.105 1 94.75 78 TYR B C 1
ATOM 2409 O O . TYR B 1 78 ? 0.89 -23.188 6.277 1 94.75 78 TYR B O 1
ATOM 2417 N N . PHE B 1 79 ? 1.499 -22.562 4.258 1 94.38 79 PHE B N 1
ATOM 2418 C CA . PHE B 1 79 ? 2.916 -22.453 4.582 1 94.38 79 PHE B CA 1
ATOM 2419 C C . PHE B 1 79 ? 3.139 -21.422 5.684 1 94.38 79 PHE B C 1
ATOM 2421 O O . PHE B 1 79 ? 3.855 -21.672 6.648 1 94.38 79 PHE B O 1
ATOM 2428 N N . LEU B 1 80 ? 2.496 -20.281 5.547 1 92.69 80 LEU B N 1
ATOM 2429 C CA . LEU B 1 80 ? 2.592 -19.203 6.523 1 92.69 80 LEU B CA 1
ATOM 2430 C C . LEU B 1 80 ? 2.133 -19.672 7.898 1 92.69 80 LEU B C 1
ATOM 2432 O O . LEU B 1 80 ? 2.793 -19.406 8.906 1 92.69 80 LEU B O 1
ATOM 2436 N N . GLN B 1 81 ? 1.084 -20.344 7.949 1 92.94 81 GLN B N 1
ATOM 2437 C CA . GLN B 1 81 ? 0.448 -20.75 9.195 1 92.94 81 GLN B CA 1
ATOM 2438 C C . GLN B 1 81 ? 1.234 -21.859 9.875 1 92.94 81 GLN B C 1
ATOM 2440 O O . GLN B 1 81 ? 1.291 -21.938 11.109 1 92.94 81 GLN B O 1
ATOM 2445 N N . ASN B 1 82 ? 1.916 -22.656 9.062 1 94.06 82 ASN B N 1
ATOM 2446 C CA . ASN B 1 82 ? 2.443 -23.891 9.648 1 94.06 82 ASN B CA 1
ATOM 2447 C C . ASN B 1 82 ? 3.969 -23.906 9.656 1 94.06 82 ASN B C 1
ATOM 2449 O O . ASN B 1 82 ? 4.586 -24.547 10.5 1 94.06 82 ASN B O 1
ATOM 2453 N N . ASP B 1 83 ? 4.598 -23.188 8.789 1 94.19 83 ASP B N 1
ATOM 2454 C CA . ASP B 1 83 ? 6.031 -23.391 8.609 1 94.19 83 ASP B CA 1
ATOM 2455 C C . ASP B 1 83 ? 6.809 -22.109 8.938 1 94.19 83 ASP B C 1
ATOM 2457 O O . ASP B 1 83 ? 8.023 -22.156 9.164 1 94.19 83 ASP B O 1
ATOM 2461 N N . VAL B 1 84 ? 6.191 -21.031 8.938 1 91.88 84 VAL B N 1
ATOM 2462 C CA . VAL B 1 84 ? 6.871 -19.766 9.211 1 91.88 84 VAL B CA 1
ATOM 2463 C C . VAL B 1 84 ? 6.848 -19.484 10.711 1 91.88 84 VAL B C 1
ATOM 2465 O O . VAL B 1 84 ? 5.801 -19.609 11.359 1 91.88 84 VAL B O 1
ATOM 2468 N N . ALA B 1 85 ? 8.008 -19.016 11.211 1 89.81 85 ALA B N 1
ATOM 2469 C CA . ALA B 1 85 ? 8.094 -18.672 12.625 1 89.81 85 ALA B CA 1
ATOM 2470 C C . ALA B 1 85 ? 7.164 -17.516 12.961 1 89.81 85 ALA B C 1
ATOM 2472 O O . ALA B 1 85 ? 7.211 -16.469 12.312 1 89.81 85 ALA B O 1
ATOM 2473 N N . MET B 1 86 ? 6.23 -17.719 13.859 1 92.69 86 MET B N 1
ATOM 2474 C CA . MET B 1 86 ? 5.273 -16.734 14.344 1 92.69 86 MET B CA 1
ATOM 2475 C C . MET B 1 86 ? 4.238 -16.406 13.273 1 92.69 86 MET B C 1
ATOM 2477 O O . MET B 1 86 ? 3.52 -15.414 13.375 1 92.69 86 MET B O 1
ATOM 2481 N N . GLY B 1 87 ? 4.25 -17.172 12.242 1 94.62 87 GLY B N 1
ATOM 2482 C CA . GLY B 1 87 ? 3.283 -16.953 11.18 1 94.62 87 GLY B CA 1
ATOM 2483 C C . GLY B 1 87 ? 1.846 -17.094 11.641 1 94.62 87 GLY B C 1
ATOM 2484 O O . GLY B 1 87 ? 0.989 -16.281 11.273 1 94.62 87 GLY B O 1
ATOM 2485 N N . GLN B 1 88 ? 1.644 -18.078 12.492 1 94.62 88 GLN B N 1
ATOM 2486 C CA . GLN B 1 88 ? 0.306 -18.344 13.016 1 94.62 88 GLN B CA 1
ATOM 2487 C C . GLN B 1 88 ? -0.199 -17.156 13.844 1 94.62 88 GLN B C 1
ATOM 2489 O O . GLN B 1 88 ? -1.384 -16.828 13.797 1 94.62 88 GLN B O 1
ATOM 2494 N N . ILE B 1 89 ? 0.638 -16.578 14.477 1 95.56 89 ILE B N 1
ATOM 2495 C CA . ILE B 1 89 ? 0.276 -15.445 15.328 1 95.56 89 ILE B CA 1
ATOM 2496 C C . ILE B 1 89 ? -0.07 -14.234 14.469 1 95.56 89 ILE B C 1
ATOM 2498 O O . ILE B 1 89 ? -1.109 -13.602 14.664 1 95.56 89 ILE B O 1
ATOM 2502 N N . VAL B 1 90 ? 0.792 -13.938 13.508 1 95.56 90 VAL B N 1
ATOM 2503 C CA . VAL B 1 90 ? 0.575 -12.781 12.648 1 95.56 90 VAL B CA 1
ATOM 2504 C C . VAL B 1 90 ? -0.697 -12.977 11.828 1 95.56 90 VAL B C 1
ATOM 2506 O O . VAL B 1 90 ? -1.529 -12.07 11.734 1 95.56 90 VAL B O 1
ATOM 2509 N N . ARG B 1 91 ? -0.833 -14.125 11.297 1 96.5 91 ARG B N 1
ATOM 2510 C CA . ARG B 1 91 ? -2.043 -14.422 10.539 1 96.5 91 ARG B CA 1
ATOM 2511 C C . ARG B 1 91 ? -3.277 -14.375 11.438 1 96.5 91 ARG B C 1
ATOM 2513 O O . ARG B 1 91 ? -4.332 -13.891 11.023 1 96.5 91 ARG B O 1
ATOM 2520 N N . GLY B 1 92 ? -3.141 -14.922 12.578 1 95.62 92 GLY B N 1
ATOM 2521 C CA . GLY B 1 92 ? -4.234 -14.867 13.539 1 95.62 92 GLY B CA 1
ATOM 2522 C C . GLY B 1 92 ? -4.637 -13.453 13.906 1 95.62 92 GLY B C 1
ATOM 2523 O O . GLY B 1 92 ? -5.828 -13.141 13.977 1 95.62 92 GLY B O 1
ATOM 2524 N N . MET B 1 93 ? -3.674 -12.648 14.117 1 96.19 93 MET B N 1
ATOM 2525 C CA . MET B 1 93 ? -3.941 -11.242 14.406 1 96.19 93 MET B CA 1
ATOM 2526 C C . MET B 1 93 ? -4.68 -10.586 13.25 1 96.19 93 MET B C 1
ATOM 2528 O O . MET B 1 93 ? -5.613 -9.812 13.461 1 96.19 93 MET B O 1
ATOM 2532 N N . HIS B 1 94 ? -4.254 -10.891 12.086 1 97.88 94 HIS B N 1
ATOM 2533 C CA . HIS B 1 94 ? -4.891 -10.305 10.914 1 97.88 94 HIS B CA 1
ATOM 2534 C C . HIS B 1 94 ? -6.312 -10.828 10.734 1 97.88 94 HIS B C 1
ATOM 2536 O O . HIS B 1 94 ? -7.242 -10.055 10.531 1 97.88 94 HIS B O 1
ATOM 2542 N N . HIS B 1 95 ? -6.449 -12.102 10.875 1 96 95 HIS B N 1
ATOM 2543 C CA . HIS B 1 95 ? -7.734 -12.75 10.664 1 96 95 HIS B CA 1
ATOM 2544 C C . HIS B 1 95 ? -8.742 -12.336 11.727 1 96 95 HIS B C 1
ATOM 2546 O O . HIS B 1 95 ? -9.828 -11.844 11.398 1 96 95 HIS B O 1
ATOM 2552 N N . TRP B 1 96 ? -8.367 -12.438 12.945 1 95.94 96 TRP B N 1
ATOM 2553 C CA . TRP B 1 96 ? -9.281 -12.117 14.039 1 95.94 96 TRP B CA 1
ATOM 2554 C C . TRP B 1 96 ? -9.398 -10.609 14.227 1 95.94 96 TRP B C 1
ATOM 2556 O O . TRP B 1 96 ? -10.453 -10.109 14.641 1 95.94 96 TRP B O 1
ATOM 2566 N N . GLY B 1 97 ? -8.367 -9.977 13.922 1 96.44 97 GLY B N 1
ATOM 2567 C CA . GLY B 1 97 ? -8.398 -8.523 13.984 1 96.44 97 GLY B CA 1
ATOM 2568 C C . GLY B 1 97 ? -9.391 -7.906 13.008 1 96.44 97 GLY B C 1
ATOM 2569 O O . GLY B 1 97 ? -9.945 -6.836 13.273 1 96.44 97 GLY B O 1
ATOM 2570 N N . ALA B 1 98 ? -9.555 -8.539 11.945 1 96.69 98 ALA B N 1
ATOM 2571 C CA . ALA B 1 98 ? -10.516 -8.047 10.953 1 96.69 98 ALA B CA 1
ATOM 2572 C C . ALA B 1 98 ? -11.922 -7.98 11.539 1 96.69 98 ALA B C 1
ATOM 2574 O O . ALA B 1 98 ? -12.625 -6.98 11.375 1 96.69 98 ALA B O 1
ATOM 2575 N N . SER B 1 99 ? -12.32 -8.969 12.211 1 96.06 99 SER B N 1
ATOM 2576 C CA . SER B 1 99 ? -13.633 -8.969 12.852 1 96.06 99 SER B CA 1
ATOM 2577 C C . SER B 1 99 ? -13.695 -7.945 13.984 1 96.06 99 SER B C 1
ATOM 2579 O O . SER B 1 99 ? -14.703 -7.266 14.164 1 96.06 99 SER B O 1
ATOM 2581 N N . LEU B 1 100 ? -12.625 -7.91 14.68 1 96.12 100 LEU B N 1
ATOM 2582 C CA . LEU B 1 100 ? -12.57 -6.996 15.812 1 96.12 100 LEU B CA 1
ATOM 2583 C C . LEU B 1 100 ? -12.727 -5.551 15.352 1 96.12 100 LEU B C 1
ATOM 2585 O O . LEU B 1 100 ? -13.461 -4.773 15.969 1 96.12 100 LEU B O 1
ATOM 2589 N N . VAL B 1 101 ? -12.039 -5.227 14.273 1 96 101 VAL B N 1
ATOM 2590 C CA . VAL B 1 101 ? -12.102 -3.846 13.805 1 96 101 VAL B CA 1
ATOM 2591 C C . VAL B 1 101 ? -13.531 -3.518 13.375 1 96 101 VAL B C 1
ATOM 2593 O O . VAL B 1 101 ? -14.016 -2.404 13.602 1 96 101 VAL B O 1
ATOM 2596 N N . ILE B 1 102 ? -14.195 -4.418 12.789 1 95.25 102 ILE B N 1
ATOM 2597 C CA . ILE B 1 102 ? -15.555 -4.199 12.32 1 95.25 102 ILE B CA 1
ATOM 2598 C C . ILE B 1 102 ? -16.484 -4.004 13.523 1 95.25 102 ILE B C 1
ATOM 2600 O O . ILE B 1 102 ? -17.328 -3.1 13.523 1 95.25 102 ILE B O 1
ATOM 2604 N N . VAL B 1 103 ? -16.312 -4.809 14.516 1 94.56 103 VAL B N 1
ATOM 2605 C CA . VAL B 1 103 ? -17.125 -4.699 15.719 1 94.56 103 VAL B CA 1
ATOM 2606 C C . VAL B 1 103 ? -16.891 -3.354 16.391 1 94.56 103 VAL B C 1
ATOM 2608 O O . VAL B 1 103 ? -17.828 -2.658 16.766 1 94.56 103 VAL B O 1
ATOM 2611 N N . MET B 1 104 ? -15.672 -3.033 16.516 1 94.06 104 MET B N 1
ATOM 2612 C CA . MET B 1 104 ? -15.312 -1.77 17.156 1 94.06 104 MET B CA 1
ATOM 2613 C C . MET B 1 104 ? -15.859 -0.585 16.359 1 94.06 104 MET B C 1
ATOM 2615 O O . MET B 1 104 ? -16.312 0.405 16.953 1 94.06 104 MET B O 1
ATOM 2619 N N . MET B 1 105 ? -15.766 -0.717 15.125 1 93.56 105 MET B N 1
ATOM 2620 C CA . MET B 1 105 ? -16.312 0.343 14.273 1 93.56 105 MET B CA 1
ATOM 2621 C C . MET B 1 105 ? -17.812 0.477 14.477 1 93.56 105 MET B C 1
ATOM 2623 O O . MET B 1 105 ? -18.344 1.589 14.508 1 93.56 105 MET B O 1
ATOM 2627 N N . PHE B 1 106 ? -18.422 -0.608 14.547 1 92.19 106 PHE B N 1
ATOM 2628 C CA . PHE B 1 106 ? -19.859 -0.6 14.773 1 92.19 106 PHE B CA 1
ATOM 2629 C C . PHE B 1 106 ? -20.188 0.086 16.094 1 92.19 106 PHE B C 1
ATOM 2631 O O . PHE B 1 106 ? -21.078 0.94 16.156 1 92.19 106 PHE B O 1
ATOM 2638 N N . LEU B 1 107 ? -19.531 -0.208 17.141 1 90.75 107 LEU B N 1
ATOM 2639 C CA . LEU B 1 107 ? -19.734 0.392 18.453 1 90.75 107 LEU B CA 1
ATOM 2640 C C . LEU B 1 107 ? -19.438 1.887 18.422 1 90.75 107 LEU B C 1
ATOM 2642 O O . LEU B 1 107 ? -20.172 2.684 19.016 1 90.75 107 LEU B O 1
ATOM 2646 N N . HIS B 1 108 ? -18.328 2.223 17.75 1 91.12 108 HIS B N 1
ATOM 2647 C CA . HIS B 1 108 ? -17.969 3.625 17.578 1 91.12 108 HIS B CA 1
ATOM 2648 C C . HIS B 1 108 ? -19.078 4.398 16.875 1 91.12 108 HIS B C 1
ATOM 2650 O O . HIS B 1 108 ? -19.438 5.504 17.281 1 91.12 108 HIS B O 1
ATOM 2656 N N . THR B 1 109 ? -19.625 3.828 15.875 1 88.56 109 THR B N 1
ATOM 2657 C CA . THR B 1 109 ? -20.703 4.473 15.117 1 88.56 109 THR B CA 1
ATOM 2658 C C . THR B 1 109 ? -21.953 4.617 15.977 1 88.56 109 THR B C 1
ATOM 2660 O O . THR B 1 109 ? -22.625 5.645 15.922 1 88.56 109 THR B O 1
ATOM 2663 N N . LEU B 1 110 ? -22.266 3.652 16.766 1 87 110 LEU B N 1
ATOM 2664 C CA . LEU B 1 110 ? -23.422 3.707 17.656 1 87 110 LEU B CA 1
ATOM 2665 C C . LEU B 1 110 ? -23.25 4.816 18.688 1 87 110 LEU B C 1
ATOM 2667 O O . LEU B 1 110 ? -24.203 5.539 18.984 1 87 110 LEU B O 1
ATOM 2671 N N . ARG B 1 111 ? -22.094 4.922 19.219 1 85.88 111 ARG B N 1
ATOM 2672 C CA . ARG B 1 111 ? -21.828 5.98 20.188 1 85.88 111 ARG B CA 1
ATOM 2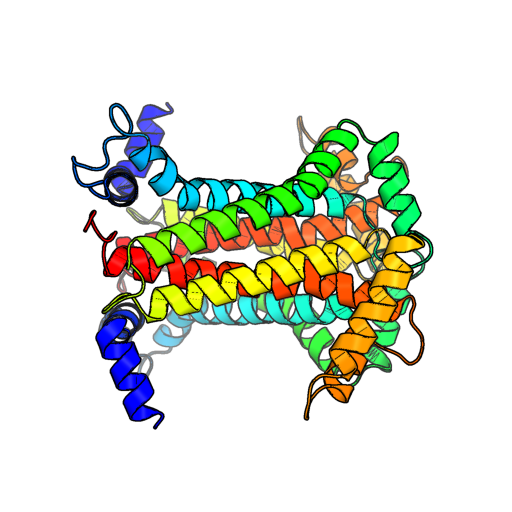673 C C . ARG B 1 111 ? -22.078 7.355 19.578 1 85.88 111 ARG B C 1
ATOM 2675 O O . ARG B 1 111 ? -22.703 8.211 20.203 1 85.88 111 ARG B O 1
ATOM 2682 N N . VAL B 1 112 ? -21.609 7.559 18.359 1 83.31 112 VAL B N 1
ATOM 2683 C CA . VAL B 1 112 ? -21.766 8.844 17.672 1 83.31 112 VAL B CA 1
ATOM 2684 C C . VAL B 1 112 ? -23.25 9.117 17.438 1 83.31 112 VAL B C 1
ATOM 2686 O O . VAL B 1 112 ? -23.719 10.25 17.594 1 83.31 112 VAL B O 1
ATOM 2689 N N . PHE B 1 113 ? -23.938 8.086 17.125 1 81.81 113 PHE B N 1
ATOM 2690 C CA . PHE B 1 113 ? -25.359 8.219 16.859 1 81.81 113 PHE B CA 1
ATOM 2691 C C . PHE B 1 113 ? -26.125 8.562 18.125 1 81.81 113 PHE B C 1
ATOM 2693 O O . PHE B 1 113 ? -26.922 9.5 18.141 1 81.81 113 PHE B O 1
ATOM 2700 N N . PHE B 1 114 ? -25.828 7.957 19.188 1 81.81 114 PHE B N 1
ATOM 2701 C CA . PHE B 1 114 ? -26.594 8.117 20.422 1 81.81 114 PHE B CA 1
ATOM 2702 C C . PHE B 1 114 ? -26.188 9.406 21.141 1 81.81 114 PHE B C 1
ATOM 2704 O O . PHE B 1 114 ? -27 9.984 21.875 1 81.81 114 PHE B O 1
ATOM 2711 N N . THR B 1 115 ? -25.016 9.867 20.891 1 76.75 115 THR B N 1
ATOM 2712 C CA . THR B 1 115 ? -24.594 11.102 21.531 1 76.75 115 THR B CA 1
ATOM 2713 C C . THR B 1 115 ? -24.953 12.312 20.672 1 76.75 115 THR B C 1
ATOM 2715 O O . THR B 1 115 ? -24.766 13.461 21.094 1 76.75 115 THR B O 1
ATOM 2718 N N . GLY B 1 116 ? -25.5 12.102 19.516 1 73.12 116 GLY B N 1
ATOM 2719 C CA . GLY B 1 116 ? -25.906 13.18 18.641 1 73.12 116 GLY B CA 1
ATOM 2720 C C . GLY B 1 116 ? -24.75 13.914 18 1 73.12 116 GLY B C 1
ATOM 2721 O O . GLY B 1 116 ? -24.875 15.078 17.609 1 73.12 116 GLY B O 1
ATOM 2722 N N . SER B 1 117 ? -23.641 13.336 18.047 1 70.62 117 SER B N 1
ATOM 2723 C CA . SER B 1 117 ? -22.438 13.977 17.531 1 70.62 117 SER B CA 1
ATOM 2724 C C . SER B 1 117 ? -22.484 14.109 16.016 1 70.62 117 SER B C 1
ATOM 2726 O O . SER B 1 117 ? -21.562 14.656 15.414 1 70.62 117 SER B O 1
ATOM 2728 N N . TYR B 1 118 ? -23.562 13.586 15.391 1 73.88 118 TYR B N 1
ATOM 2729 C CA . TYR B 1 118 ? -23.734 13.688 13.945 1 73.88 118 TYR B CA 1
ATOM 2730 C C . TYR B 1 118 ? -24.422 14.992 13.57 1 73.88 118 TYR B C 1
ATOM 2732 O O . TYR B 1 118 ? -24.516 15.328 12.391 1 73.88 118 TYR B O 1
ATOM 2740 N N . LYS B 1 119 ? -24.781 15.703 14.609 1 70.62 119 LYS B N 1
ATOM 2741 C CA . LYS B 1 119 ? -25.516 16.938 14.328 1 70.62 119 LYS B CA 1
ATOM 2742 C C . LYS B 1 119 ? -24.578 18.062 13.922 1 70.62 119 LYS B C 1
ATOM 2744 O O . LYS B 1 119 ? -23.359 17.922 13.992 1 70.62 119 LYS B O 1
ATOM 2749 N N . LYS B 1 120 ? -25.172 19.094 13.445 1 72.31 120 LYS B N 1
ATOM 2750 C CA . LYS B 1 120 ? -24.406 20.281 13.055 1 72.31 120 LYS B CA 1
ATOM 2751 C C . LYS B 1 120 ? -23.375 20.656 14.117 1 72.31 120 LYS B C 1
ATOM 2753 O O . LYS B 1 120 ? -23.672 20.609 15.312 1 72.31 120 LYS B O 1
ATOM 2758 N N . PRO B 1 121 ? -22.172 20.812 13.609 1 71.06 121 PRO B N 1
ATOM 2759 C CA . PRO B 1 121 ? -21.484 20.969 12.328 1 71.06 121 PRO B CA 1
ATOM 2760 C C . PRO B 1 121 ? -20.703 19.719 11.906 1 71.06 121 PRO B C 1
ATOM 2762 O O . PRO B 1 121 ? -19.844 19.781 11.023 1 71.06 121 PRO B O 1
ATOM 2765 N N . ARG B 1 122 ? -21.125 18.672 12.57 1 77.62 122 ARG B N 1
ATOM 2766 C CA . ARG B 1 122 ? -20.297 17.469 12.406 1 77.62 122 ARG B CA 1
ATOM 2767 C C . ARG B 1 122 ? -20.938 16.484 11.438 1 77.62 122 ARG B C 1
ATOM 2769 O O . ARG B 1 122 ? -20.578 15.312 11.398 1 77.62 122 ARG B O 1
ATOM 2776 N N . GLU B 1 123 ? -21.875 16.953 10.648 1 82.25 123 GLU B N 1
ATOM 2777 C CA . GLU B 1 123 ? -22.609 16.078 9.727 1 82.25 123 GLU B CA 1
ATOM 2778 C C . GLU B 1 123 ? -21.672 15.453 8.703 1 82.25 123 GLU B C 1
ATOM 2780 O O . GLU B 1 123 ? -21.781 14.258 8.422 1 82.25 123 GLU B O 1
ATOM 2785 N N . LEU B 1 124 ? -20.828 16.25 8.195 1 83.5 124 LEU B N 1
ATOM 2786 C CA . LEU B 1 124 ? -19.922 15.734 7.18 1 83.5 124 LEU B CA 1
ATOM 2787 C C . LEU B 1 124 ? -18.969 14.703 7.773 1 83.5 124 LEU B C 1
ATOM 2789 O O . LEU B 1 124 ? -18.625 13.719 7.109 1 83.5 124 LEU B O 1
ATOM 2793 N N . ASN B 1 125 ? -18.562 14.906 8.977 1 87.81 125 ASN B N 1
ATOM 2794 C CA . ASN B 1 125 ? -17.703 13.93 9.633 1 87.81 125 ASN B CA 1
ATOM 2795 C C . ASN B 1 125 ? -18.422 12.602 9.836 1 87.81 125 ASN B C 1
ATOM 2797 O O . ASN B 1 125 ? -17.812 11.539 9.719 1 87.81 125 ASN B O 1
ATOM 2801 N N . TRP B 1 126 ? -19.641 12.695 10.102 1 87.81 126 TRP B N 1
ATOM 2802 C CA . TRP B 1 126 ? -20.438 11.492 10.242 1 87.81 126 TRP B CA 1
ATOM 2803 C C . TRP B 1 126 ? -20.516 10.734 8.922 1 87.81 126 TRP B C 1
ATOM 2805 O O . TRP B 1 126 ? -20.375 9.508 8.891 1 87.81 126 TRP B O 1
ATOM 2815 N N . VAL B 1 127 ? -20.75 11.414 7.887 1 90.06 127 VAL B N 1
ATOM 2816 C CA . VAL B 1 127 ? -20.828 10.797 6.57 1 90.06 127 VAL B CA 1
ATOM 2817 C C . VAL B 1 127 ? -19.5 10.109 6.246 1 90.06 127 VAL B C 1
ATOM 2819 O O . VAL B 1 127 ? -19.484 8.977 5.762 1 90.06 127 VAL B O 1
ATOM 2822 N N . VAL B 1 128 ? -18.422 10.758 6.504 1 93.12 128 VAL B N 1
ATOM 2823 C CA . VAL B 1 128 ? -17.094 10.188 6.281 1 93.12 128 VAL B CA 1
ATOM 2824 C C . VAL B 1 128 ? -16.922 8.938 7.133 1 93.12 128 VAL B C 1
ATOM 2826 O O . VAL B 1 128 ? -16.375 7.93 6.668 1 93.12 128 VAL B O 1
ATOM 2829 N N . GLY B 1 129 ? -17.375 9.07 8.344 1 92.75 129 GLY B N 1
ATOM 2830 C CA . GLY B 1 129 ? -17.328 7.895 9.203 1 92.75 129 GLY B CA 1
ATOM 2831 C C . GLY B 1 129 ? -18.094 6.711 8.656 1 92.75 129 GLY B C 1
ATOM 2832 O O . GLY B 1 129 ? -17.609 5.578 8.695 1 92.75 129 GLY B O 1
ATOM 2833 N N . VAL B 1 130 ? -19.219 6.93 8.164 1 93.31 130 VAL B N 1
ATOM 2834 C CA . VAL B 1 130 ? -20.031 5.871 7.586 1 93.31 130 VAL B CA 1
ATOM 2835 C C . VAL B 1 130 ? -19.328 5.285 6.363 1 93.31 130 VAL B C 1
ATOM 2837 O O . VAL B 1 130 ? -19.344 4.07 6.16 1 93.31 130 VAL B O 1
ATOM 2840 N N . LEU B 1 131 ? -18.766 6.105 5.559 1 96.12 131 LEU B N 1
ATOM 2841 C CA . LEU B 1 131 ? -18.031 5.641 4.395 1 96.12 131 LEU B CA 1
ATOM 2842 C C . LEU B 1 131 ? -16.844 4.766 4.82 1 96.12 131 LEU B C 1
ATOM 2844 O O . LEU B 1 131 ? -16.562 3.748 4.184 1 96.12 131 LEU B O 1
ATOM 2848 N N . ILE B 1 132 ? -16.156 5.188 5.84 1 97.31 132 ILE B N 1
ATOM 2849 C CA . ILE B 1 132 ? -15.062 4.383 6.371 1 97.31 132 ILE B CA 1
ATOM 2850 C C . ILE B 1 132 ? -15.578 3.004 6.77 1 97.31 132 ILE B C 1
ATOM 2852 O O . ILE B 1 132 ? -14.922 1.991 6.52 1 97.31 132 ILE B O 1
ATOM 2856 N N . PHE B 1 133 ? -16.719 3.01 7.395 1 96.38 133 PHE B N 1
ATOM 2857 C CA . PHE B 1 133 ? -17.312 1.747 7.816 1 96.38 133 PHE B CA 1
ATOM 2858 C C . PHE B 1 133 ? -17.547 0.829 6.621 1 96.38 133 PHE B C 1
ATOM 2860 O O . PHE B 1 133 ? -17.203 -0.355 6.668 1 96.38 133 PHE B O 1
ATOM 2867 N N . PHE B 1 134 ? -18.047 1.31 5.559 1 96.69 134 PHE B N 1
ATOM 2868 C CA . PHE B 1 134 ? -18.297 0.501 4.371 1 96.69 134 PHE B CA 1
ATOM 2869 C C . PHE B 1 134 ? -16.984 0.029 3.756 1 96.69 134 PHE B C 1
ATOM 2871 O O . PHE B 1 134 ? -16.891 -1.1 3.27 1 96.69 134 PHE B O 1
ATOM 2878 N N . VAL B 1 135 ? -16.016 0.856 3.707 1 97.88 135 VAL B N 1
ATOM 2879 C CA . VAL B 1 135 ? -14.695 0.465 3.201 1 97.88 135 VAL B CA 1
ATOM 2880 C C . VAL B 1 135 ? -14.141 -0.679 4.047 1 97.88 135 VAL B C 1
ATOM 2882 O O . VAL B 1 135 ? -13.555 -1.624 3.51 1 97.88 135 VAL B O 1
ATOM 2885 N N . MET B 1 136 ? -14.367 -0.576 5.305 1 97.75 136 MET B N 1
ATOM 2886 C CA . MET B 1 136 ? -13.875 -1.62 6.199 1 97.75 136 MET B CA 1
ATOM 2887 C C . MET B 1 136 ? -14.594 -2.938 5.945 1 97.75 136 MET B C 1
ATOM 2889 O O . MET B 1 136 ? -13.984 -4.008 5.988 1 97.75 136 MET B O 1
ATOM 2893 N N . LEU B 1 137 ? -15.852 -2.895 5.715 1 97 137 LEU B N 1
ATOM 2894 C CA . LEU B 1 137 ? -16.594 -4.102 5.371 1 97 137 LEU B CA 1
ATOM 2895 C C . LEU B 1 137 ? -16.078 -4.711 4.074 1 97 137 LEU B C 1
ATOM 2897 O O . LEU B 1 137 ? -15.922 -5.93 3.975 1 97 137 LEU B O 1
ATOM 2901 N N . ALA B 1 138 ? -15.836 -3.857 3.137 1 97 138 ALA B N 1
ATOM 2902 C CA . ALA B 1 138 ? -15.281 -4.32 1.866 1 97 138 ALA B CA 1
ATOM 2903 C C . ALA B 1 138 ? -13.906 -4.949 2.064 1 97 138 ALA B C 1
ATOM 2905 O O . ALA B 1 138 ? -13.57 -5.941 1.412 1 97 138 ALA B O 1
ATOM 2906 N N . LEU B 1 139 ? -13.141 -4.363 2.918 1 98.25 139 LEU B N 1
ATOM 2907 C CA . LEU B 1 139 ? -11.836 -4.934 3.24 1 98.25 139 LEU B CA 1
ATOM 2908 C C . LEU B 1 139 ? -11.984 -6.305 3.887 1 98.25 139 LEU B C 1
ATOM 2910 O O . LEU B 1 139 ? -11.234 -7.234 3.562 1 98.25 139 LEU B O 1
ATOM 2914 N N . GLY B 1 140 ? -12.93 -6.402 4.789 1 97.25 140 GLY B N 1
ATOM 2915 C CA . GLY B 1 140 ? -13.195 -7.711 5.367 1 97.25 140 GLY B CA 1
ATOM 2916 C C . GLY B 1 140 ? -13.602 -8.75 4.34 1 97.25 140 GLY B C 1
ATOM 2917 O O . GLY B 1 140 ? -13.109 -9.883 4.371 1 97.25 140 GLY B O 1
ATOM 2918 N N . LEU B 1 141 ? -14.406 -8.336 3.459 1 96.19 141 LEU B N 1
ATOM 2919 C CA . LEU B 1 141 ? -14.883 -9.242 2.42 1 96.19 141 LEU B CA 1
ATOM 2920 C C . LEU B 1 141 ? -13.75 -9.648 1.487 1 96.19 141 LEU B C 1
ATOM 2922 O O . LEU B 1 141 ? -13.531 -10.836 1.244 1 96.19 141 LEU B O 1
ATOM 2926 N N . THR B 1 142 ? -13.055 -8.727 0.962 1 96.69 142 THR B N 1
ATOM 2927 C CA . THR B 1 142 ? -12 -9.031 0.006 1 96.69 142 THR B CA 1
ATOM 2928 C C . THR B 1 142 ? -10.883 -9.828 0.67 1 96.69 142 THR B C 1
ATOM 2930 O O . THR B 1 142 ? -10.281 -10.703 0.043 1 96.69 142 THR B O 1
ATOM 2933 N N . GLY B 1 143 ? -10.594 -9.531 1.918 1 96.94 143 GLY B N 1
ATOM 2934 C CA . GLY B 1 143 ? -9.625 -10.344 2.641 1 96.94 143 GLY B CA 1
ATOM 2935 C C . GLY B 1 143 ? -10.055 -11.781 2.809 1 96.94 143 GLY B C 1
ATOM 2936 O O . GLY B 1 143 ? -9.227 -12.695 2.758 1 96.94 143 GLY B O 1
ATOM 2937 N N . TYR B 1 144 ? -11.32 -11.992 2.986 1 95.75 144 TYR B N 1
ATOM 2938 C CA . TYR B 1 144 ? -11.906 -13.312 3.174 1 95.75 144 TYR B CA 1
ATOM 2939 C C . TYR B 1 144 ? -11.734 -14.164 1.923 1 95.75 144 TYR B C 1
ATOM 2941 O O . TYR B 1 144 ? -11.656 -15.398 2.008 1 95.75 144 TYR B O 1
ATOM 2949 N N . LEU B 1 145 ? -11.578 -13.578 0.82 1 95.56 145 LEU B N 1
ATOM 2950 C CA . LEU B 1 145 ? -11.539 -14.281 -0.46 1 95.56 145 LEU B CA 1
ATOM 2951 C C . LEU B 1 145 ? -10.117 -14.711 -0.799 1 95.56 145 LEU B C 1
ATOM 2953 O O . LEU B 1 145 ? -9.914 -15.586 -1.646 1 95.56 145 LEU B O 1
ATOM 2957 N N . LEU B 1 146 ? -9.109 -14.234 -0.184 1 96.25 146 LEU B N 1
ATOM 2958 C CA . LEU B 1 146 ? -7.73 -14.305 -0.645 1 96.25 146 LEU B CA 1
ATOM 2959 C C . LEU B 1 146 ? -7.141 -15.68 -0.387 1 96.25 146 LEU B C 1
ATOM 2961 O O . LEU B 1 146 ? -6.301 -16.156 -1.154 1 96.25 146 LEU B O 1
ATOM 2965 N N . PRO B 1 147 ? -7.562 -16.359 0.668 1 95.75 147 PRO B N 1
ATOM 2966 C CA . PRO B 1 147 ? -6.992 -17.688 0.875 1 95.75 147 PRO B CA 1
ATOM 2967 C C . PRO B 1 147 ? -7.336 -18.656 -0.254 1 95.75 147 PRO B C 1
ATOM 2969 O O . PRO B 1 147 ? -6.637 -19.656 -0.454 1 95.75 147 PRO B O 1
ATOM 2972 N N . TRP B 1 148 ? -8.445 -18.406 -0.97 1 96.12 148 TRP B N 1
ATOM 2973 C CA . TRP B 1 148 ? -8.828 -19.125 -2.178 1 96.12 148 TRP B CA 1
ATOM 2974 C C . TRP B 1 148 ? -9.117 -20.594 -1.865 1 96.12 148 TRP B C 1
ATOM 2976 O O . TRP B 1 148 ? -8.742 -21.484 -2.635 1 96.12 148 TRP B O 1
ATOM 2986 N N . ASP B 1 149 ? -9.539 -20.891 -0.693 1 94.44 149 ASP B N 1
ATOM 2987 C CA . ASP B 1 149 ? -10.109 -22.203 -0.411 1 94.44 149 ASP B CA 1
ATOM 2988 C C . ASP B 1 149 ? -11.555 -22.281 -0.889 1 94.44 149 ASP B C 1
ATOM 2990 O O . ASP B 1 149 ? -12.055 -21.375 -1.549 1 94.44 149 ASP B O 1
ATOM 2994 N N . MET B 1 150 ? -12.188 -23.359 -0.622 1 93.94 150 MET B N 1
ATOM 2995 C CA . MET B 1 150 ? -13.531 -23.578 -1.149 1 93.94 150 MET B CA 1
ATOM 2996 C C . MET B 1 150 ? -14.5 -22.547 -0.593 1 93.94 150 MET B C 1
ATOM 2998 O O . MET B 1 150 ? -15.344 -22.016 -1.325 1 93.94 150 MET B O 1
ATOM 3002 N N . LYS B 1 151 ? -14.391 -22.25 0.638 1 93.81 151 LYS B N 1
ATOM 3003 C CA . LYS B 1 151 ? -15.25 -21.234 1.242 1 93.81 151 LYS B CA 1
ATOM 3004 C C . LYS B 1 151 ? -15.047 -19.875 0.578 1 93.81 151 LYS B C 1
ATOM 3006 O O . LYS B 1 151 ? -16.016 -19.172 0.263 1 93.81 151 LYS B O 1
ATOM 3011 N N . ALA B 1 152 ? -13.828 -19.516 0.38 1 94.5 152 ALA B N 1
ATOM 3012 C CA . ALA B 1 152 ? -13.492 -18.25 -0.269 1 94.5 152 ALA B CA 1
ATOM 3013 C C . ALA B 1 152 ? -14.008 -18.219 -1.706 1 94.5 152 ALA B C 1
ATOM 3015 O O . ALA B 1 152 ? -14.484 -17.188 -2.178 1 94.5 152 ALA B O 1
ATOM 3016 N N . TYR B 1 153 ? -13.891 -19.375 -2.383 1 93.88 153 TYR B N 1
ATOM 3017 C CA . TYR B 1 153 ? -14.359 -19.453 -3.76 1 93.88 153 TYR B CA 1
ATOM 3018 C C . TYR B 1 153 ? -15.859 -19.188 -3.842 1 93.88 153 TYR B C 1
ATOM 3020 O O . TYR B 1 153 ? -16.312 -18.375 -4.652 1 93.88 153 TYR B O 1
ATOM 3028 N N . PHE B 1 154 ? -16.641 -19.812 -3.031 1 94.56 154 PHE B N 1
ATOM 3029 C CA . PHE B 1 154 ? -18.078 -19.641 -3.064 1 94.56 154 PHE B CA 1
ATOM 3030 C C . PHE B 1 154 ? -18.469 -18.234 -2.625 1 94.56 154 PHE B C 1
ATOM 3032 O O . PHE B 1 154 ? -19.422 -17.656 -3.156 1 94.56 154 PHE B O 1
ATOM 3039 N N . ALA B 1 155 ? -17.75 -17.75 -1.676 1 95 155 ALA B N 1
ATOM 3040 C CA . ALA B 1 155 ? -17.969 -16.359 -1.281 1 95 155 ALA B CA 1
ATOM 3041 C C . ALA B 1 155 ? -17.703 -15.406 -2.441 1 95 155 ALA B C 1
ATOM 3043 O O . ALA B 1 155 ? -18.375 -14.391 -2.592 1 95 155 ALA B O 1
ATOM 3044 N N . THR B 1 156 ? -16.703 -15.703 -3.221 1 96.12 156 THR B N 1
ATOM 3045 C CA . THR B 1 156 ? -16.375 -14.906 -4.391 1 96.12 156 THR B CA 1
ATOM 3046 C C . THR B 1 156 ? -17.516 -14.922 -5.402 1 96.12 156 THR B C 1
ATOM 3048 O O . THR B 1 156 ? -17.906 -13.875 -5.93 1 96.12 156 THR B O 1
ATOM 3051 N N . VAL B 1 157 ? -18.078 -16.078 -5.617 1 95.81 157 VAL B N 1
ATOM 3052 C CA . VAL B 1 157 ? -19.188 -16.219 -6.559 1 95.81 157 VAL B CA 1
ATOM 3053 C C . VAL B 1 157 ? -20.359 -15.375 -6.102 1 95.81 157 VAL B C 1
ATOM 3055 O O . VAL B 1 157 ? -20.953 -14.633 -6.895 1 95.81 157 VAL B O 1
ATOM 3058 N N . VAL B 1 158 ? -20.656 -15.445 -4.84 1 95.31 158 VAL B N 1
ATOM 3059 C CA . VAL B 1 158 ? -21.766 -14.672 -4.281 1 95.31 158 VAL B CA 1
ATOM 3060 C C . VAL B 1 158 ? -21.469 -13.18 -4.398 1 95.31 158 VAL B C 1
ATOM 3062 O O . VAL B 1 158 ? -22.359 -12.391 -4.734 1 95.31 158 VAL B O 1
ATOM 3065 N N . THR B 1 159 ? -20.266 -12.797 -4.07 1 95.62 159 THR B N 1
ATOM 3066 C CA . THR B 1 159 ? -19.844 -11.398 -4.164 1 95.62 159 THR B CA 1
ATOM 3067 C C . THR B 1 159 ? -20.047 -10.867 -5.582 1 95.62 159 THR B C 1
ATOM 3069 O O . THR B 1 159 ? -20.562 -9.766 -5.766 1 95.62 159 THR B O 1
ATOM 3072 N N . LEU B 1 160 ? -19.688 -11.641 -6.586 1 95.94 160 LEU B N 1
ATOM 3073 C CA . LEU B 1 160 ? -19.828 -11.227 -7.977 1 95.94 160 LEU B CA 1
ATOM 3074 C C . LEU B 1 160 ? -21.297 -11.117 -8.375 1 95.94 160 LEU B C 1
ATOM 3076 O O . LEU B 1 160 ? -21.672 -10.234 -9.148 1 95.94 160 LEU B O 1
ATOM 3080 N N . GLU B 1 161 ? -22.094 -12.016 -7.812 1 95.44 161 GLU B N 1
ATOM 3081 C CA . GLU B 1 161 ? -23.516 -11.953 -8.07 1 95.44 161 GLU B CA 1
ATOM 3082 C C . GLU B 1 161 ? -24.141 -10.688 -7.484 1 95.44 161 GLU B C 1
ATOM 3084 O O . GLU B 1 161 ? -24.969 -10.047 -8.117 1 95.44 161 GLU B O 1
ATOM 3089 N N . ILE B 1 162 ? -23.75 -10.391 -6.328 1 94.44 162 ILE B N 1
ATOM 3090 C CA . ILE B 1 162 ? -24.234 -9.172 -5.68 1 94.44 162 ILE B CA 1
ATOM 3091 C C . ILE B 1 162 ? -23.797 -7.949 -6.48 1 94.44 162 ILE B C 1
ATOM 3093 O O . ILE B 1 162 ? -24.594 -7.039 -6.719 1 94.44 162 ILE B O 1
ATOM 3097 N N . ALA B 1 163 ? -22.531 -7.945 -6.863 1 93.94 163 ALA B N 1
ATOM 3098 C CA . ALA B 1 163 ? -22 -6.832 -7.656 1 93.94 163 ALA B CA 1
ATOM 3099 C C . ALA B 1 163 ? -22.797 -6.66 -8.945 1 93.94 163 ALA B C 1
ATOM 3101 O O . ALA B 1 163 ? -23.094 -5.535 -9.352 1 93.94 163 ALA B O 1
ATOM 3102 N N . GLU B 1 164 ? -23.125 -7.73 -9.562 1 94.31 164 GLU B N 1
ATOM 3103 C CA . GLU B 1 164 ? -23.875 -7.723 -10.828 1 94.31 164 GLU B CA 1
ATOM 3104 C C . GLU B 1 164 ? -25.281 -7.184 -10.633 1 94.31 164 GLU B C 1
ATOM 3106 O O . GLU B 1 164 ? -25.859 -6.605 -11.555 1 94.31 164 GLU B O 1
ATOM 3111 N N . SER B 1 165 ? -25.781 -7.309 -9.43 1 94.88 165 SER B N 1
ATOM 3112 C CA . SER B 1 165 ? -27.172 -6.961 -9.156 1 94.88 165 SER B CA 1
ATOM 3113 C C . SER B 1 165 ? -27.344 -5.457 -8.953 1 94.88 165 SER B C 1
ATOM 3115 O O . SER B 1 165 ? -28.453 -4.949 -8.914 1 94.88 165 SER B O 1
ATOM 3117 N N . VAL B 1 166 ? -26.266 -4.773 -8.789 1 92.06 166 VAL B N 1
ATOM 3118 C CA . VAL B 1 166 ? -26.359 -3.33 -8.594 1 92.06 166 VAL B CA 1
ATOM 3119 C C . VAL B 1 166 ? -26.938 -2.674 -9.852 1 92.06 166 VAL B C 1
ATOM 3121 O O . VAL B 1 166 ? -26.438 -2.889 -10.953 1 92.06 166 VAL B O 1
ATOM 3124 N N . PRO B 1 167 ? -27.969 -1.752 -9.672 1 93.5 167 PRO B N 1
ATOM 3125 C CA . PRO B 1 167 ? -28.609 -1.137 -10.836 1 93.5 167 PRO B CA 1
ATOM 3126 C C . PRO B 1 167 ? -27.672 -0.235 -11.625 1 93.5 167 PRO B C 1
ATOM 3128 O O . PRO B 1 167 ? -26.828 0.451 -11.031 1 93.5 167 PRO B O 1
ATOM 3131 N N . ILE B 1 168 ? -27.75 -0.251 -12.922 1 94.12 168 ILE B N 1
ATOM 3132 C CA . ILE B 1 168 ? -27.094 0.651 -13.867 1 94.12 168 ILE B CA 1
ATOM 3133 C C . ILE B 1 168 ? -25.641 0.251 -14.047 1 94.12 168 ILE B C 1
ATOM 3135 O O . ILE B 1 168 ? -25.156 0.088 -15.172 1 94.12 168 ILE B O 1
ATOM 3139 N N . ILE B 1 169 ? -24.906 -0.091 -12.898 1 93.62 169 ILE B N 1
ATOM 3140 C CA . ILE B 1 169 ? -23.469 -0.269 -13.031 1 93.62 169 ILE B CA 1
ATOM 3141 C C . ILE B 1 169 ? -23.094 -1.718 -12.727 1 93.62 169 ILE B C 1
ATOM 3143 O O . ILE B 1 169 ? -21.906 -2.062 -12.672 1 93.62 169 ILE B O 1
ATOM 3147 N N . GLY B 1 170 ? -23.953 -2.59 -12.547 1 93.31 170 GLY B N 1
ATOM 3148 C CA . GLY B 1 170 ? -23.719 -3.949 -12.086 1 93.31 170 GLY B CA 1
ATOM 3149 C C . GLY B 1 170 ? -22.828 -4.746 -13.023 1 93.31 170 GLY B C 1
ATOM 3150 O O . GLY B 1 170 ? -21.859 -5.371 -12.586 1 93.31 170 GLY B O 1
ATOM 3151 N N . ASP B 1 171 ? -23.109 -4.699 -14.266 1 93.19 171 ASP B N 1
ATOM 3152 C CA . ASP B 1 171 ? -22.359 -5.465 -15.242 1 93.19 171 ASP B CA 1
ATOM 3153 C C . ASP B 1 171 ? -20.906 -4.996 -15.305 1 93.19 171 ASP B C 1
ATOM 3155 O O . ASP B 1 171 ? -19.984 -5.812 -15.383 1 93.19 171 ASP B O 1
ATOM 3159 N N . PHE B 1 172 ? -20.812 -3.744 -15.234 1 93.38 172 PHE B N 1
ATOM 3160 C CA . PHE B 1 172 ? -19.469 -3.178 -15.273 1 93.38 172 PHE B CA 1
ATOM 3161 C C . PHE B 1 172 ? -18.688 -3.553 -14.016 1 93.38 172 PHE B C 1
ATOM 3163 O O . PHE B 1 172 ? -17.516 -3.932 -14.102 1 93.38 172 PHE B O 1
ATOM 3170 N N . THR B 1 173 ? -19.297 -3.523 -12.922 1 93.81 173 THR B N 1
ATOM 3171 C CA . THR B 1 173 ? -18.641 -3.828 -11.648 1 93.81 173 THR B CA 1
ATOM 3172 C C . THR B 1 173 ? -18.234 -5.301 -11.586 1 93.81 173 THR B C 1
ATOM 3174 O O . THR B 1 173 ? -17.125 -5.629 -11.172 1 93.81 173 THR B O 1
ATOM 3177 N N . LYS B 1 174 ? -19.109 -6.113 -12.016 1 94.69 174 LYS B N 1
ATOM 3178 C CA . LYS B 1 174 ? -18.797 -7.539 -12.047 1 94.69 174 LYS B CA 1
ATOM 3179 C C . LYS B 1 174 ? -17.609 -7.82 -12.961 1 94.69 174 LYS B C 1
ATOM 3181 O O . LYS B 1 174 ? -16.703 -8.578 -12.602 1 94.69 174 LYS B O 1
ATOM 3186 N N . ALA B 1 175 ? -17.625 -7.254 -14.094 1 92.81 175 ALA B N 1
ATOM 3187 C CA . ALA B 1 175 ? -16.547 -7.461 -15.047 1 92.81 175 ALA B CA 1
ATOM 3188 C C . ALA B 1 175 ? -15.211 -6.973 -14.477 1 92.81 175 ALA B C 1
ATOM 3190 O O . ALA B 1 175 ? -14.18 -7.629 -14.633 1 92.81 175 ALA B O 1
ATOM 3191 N N . LEU B 1 176 ? -15.266 -5.863 -13.805 1 91.81 176 LEU B N 1
ATOM 3192 C CA . LEU B 1 176 ? -14.07 -5.305 -13.188 1 91.81 176 LEU B CA 1
ATOM 3193 C C . LEU B 1 176 ? -13.539 -6.23 -12.094 1 91.81 176 LEU B C 1
ATOM 3195 O O . LEU B 1 176 ? -12.336 -6.496 -12.031 1 91.81 176 LEU B O 1
ATOM 3199 N N . LEU B 1 177 ? -14.391 -6.785 -11.367 1 94.56 177 LEU B N 1
ATOM 3200 C CA . LEU B 1 177 ? -14 -7.621 -10.242 1 94.56 177 LEU B CA 1
ATOM 3201 C C . LEU B 1 177 ? -13.578 -9.008 -10.711 1 94.56 177 LEU B C 1
ATOM 3203 O O . LEU B 1 177 ? -12.602 -9.562 -10.211 1 94.56 177 LEU B O 1
ATOM 3207 N N . ALA B 1 178 ? -14.266 -9.531 -11.656 1 94 178 ALA B N 1
ATOM 3208 C CA . ALA B 1 178 ? -14.008 -10.891 -12.133 1 94 178 ALA B CA 1
ATOM 3209 C C . ALA B 1 178 ? -12.734 -10.938 -12.977 1 94 178 ALA B C 1
ATOM 3211 O O . ALA B 1 178 ? -11.969 -11.906 -12.906 1 94 178 ALA B O 1
ATOM 3212 N N . GLY B 1 179 ? -12.516 -9.867 -13.797 1 90.62 179 GLY B N 1
ATOM 3213 C CA . GLY B 1 179 ? -11.352 -9.812 -14.664 1 90.62 179 GLY B CA 1
ATOM 3214 C C . GLY B 1 179 ? -11.461 -10.719 -15.875 1 90.62 179 GLY B C 1
ATOM 3215 O O . GLY B 1 179 ? -10.57 -10.742 -16.719 1 90.62 179 GLY B O 1
ATOM 3216 N N . GLY B 1 180 ? -12.547 -11.539 -15.977 1 88.44 180 GLY B N 1
ATOM 3217 C CA . GLY B 1 180 ? -12.781 -12.477 -17.062 1 88.44 180 GLY B CA 1
ATOM 3218 C C . GLY B 1 180 ? -14.141 -13.148 -17 1 88.44 180 GLY B C 1
ATOM 3219 O O . GLY B 1 180 ? -14.969 -12.805 -16.156 1 88.44 180 GLY B O 1
ATOM 3220 N N . ASP B 1 181 ? -14.203 -14.109 -17.828 1 87.94 181 ASP B N 1
ATOM 3221 C CA . ASP B 1 181 ? -15.508 -14.766 -17.953 1 87.94 181 ASP B CA 1
ATOM 3222 C C . ASP B 1 181 ? -15.688 -15.852 -16.906 1 87.94 181 ASP B C 1
ATOM 3224 O O . ASP B 1 181 ? -16.812 -16.234 -16.578 1 87.94 181 ASP B O 1
ATOM 3228 N N . ILE B 1 182 ? -14.578 -16.297 -16.391 1 91.06 182 ILE B N 1
ATOM 3229 C CA . ILE B 1 182 ? -14.641 -17.359 -15.391 1 91.06 182 ILE B CA 1
ATOM 3230 C C . ILE B 1 182 ? -13.984 -16.875 -14.094 1 91.06 182 ILE B C 1
ATOM 3232 O O . ILE B 1 182 ? -13.031 -16.094 -14.133 1 91.06 182 ILE B O 1
ATOM 3236 N N . VAL B 1 183 ? -14.562 -17.359 -12.984 1 93.38 183 VAL B N 1
ATOM 3237 C CA . VAL B 1 183 ? -13.961 -17.078 -11.688 1 93.38 183 VAL B CA 1
ATOM 3238 C C . VAL B 1 183 ? -12.672 -17.875 -11.523 1 93.38 183 VAL B C 1
ATOM 3240 O O . VAL B 1 183 ? -12.695 -19.109 -11.547 1 93.38 183 VAL B O 1
ATOM 3243 N N . GLY B 1 184 ? -11.578 -17.156 -11.453 1 93.38 184 GLY B N 1
ATOM 3244 C CA . GLY B 1 184 ? -10.305 -17.859 -11.383 1 93.38 184 GLY B CA 1
ATOM 3245 C C . GLY B 1 184 ? -9.141 -16.938 -11.086 1 93.38 184 GLY B C 1
ATOM 3246 O O . GLY B 1 184 ? -9.195 -16.125 -10.148 1 93.38 184 GLY B O 1
ATOM 3247 N N . ALA B 1 185 ? -8.102 -17.141 -11.898 1 92.38 185 ALA B N 1
ATOM 3248 C CA . ALA B 1 185 ? -6.82 -16.484 -11.625 1 92.38 185 ALA B CA 1
ATOM 3249 C C . ALA B 1 185 ? -6.945 -14.969 -11.695 1 92.38 185 ALA B C 1
ATOM 3251 O O . ALA B 1 185 ? -6.48 -14.258 -10.805 1 92.38 185 ALA B O 1
ATOM 3252 N N . ALA B 1 186 ? -7.582 -14.508 -12.703 1 93.69 186 ALA B N 1
ATOM 3253 C CA . ALA B 1 186 ? -7.727 -13.07 -12.883 1 93.69 186 ALA B CA 1
ATOM 3254 C C . ALA B 1 186 ? -8.562 -12.461 -11.758 1 93.69 186 ALA B C 1
ATOM 3256 O O . ALA B 1 186 ? -8.281 -11.352 -11.297 1 93.69 186 ALA B O 1
ATOM 3257 N N . THR B 1 187 ? -9.57 -13.109 -11.328 1 95.88 187 THR B N 1
ATOM 3258 C CA . THR B 1 187 ? -10.43 -12.641 -10.242 1 95.88 187 THR B CA 1
ATOM 3259 C C . THR B 1 187 ? -9.633 -12.477 -8.953 1 95.88 187 THR B C 1
ATOM 3261 O O . THR B 1 187 ? -9.711 -11.438 -8.297 1 95.88 187 THR B O 1
ATOM 3264 N N . LEU B 1 188 ? -8.867 -13.523 -8.656 1 95.5 188 LEU B N 1
ATOM 3265 C CA . LEU B 1 188 ? -8.07 -13.508 -7.434 1 95.5 188 LEU B CA 1
ATOM 3266 C C . LEU B 1 188 ? -7.051 -12.375 -7.461 1 95.5 188 LEU B C 1
ATOM 3268 O O . LEU B 1 188 ? -6.883 -11.664 -6.469 1 95.5 188 LEU B O 1
ATOM 3272 N N . THR B 1 189 ? -6.434 -12.164 -8.57 1 95.44 189 THR B N 1
ATOM 3273 C CA . THR B 1 189 ? -5.441 -11.102 -8.719 1 95.44 189 THR B CA 1
ATOM 3274 C C . THR B 1 189 ? -6.082 -9.734 -8.539 1 95.44 189 THR B C 1
ATOM 3276 O O . THR B 1 189 ? -5.508 -8.859 -7.887 1 95.44 189 THR B O 1
ATOM 3279 N N . ARG B 1 190 ? -7.242 -9.562 -9.023 1 95.56 190 ARG B N 1
ATOM 3280 C CA . ARG B 1 190 ? -7.953 -8.297 -8.875 1 95.56 190 ARG B CA 1
ATOM 3281 C C . ARG B 1 190 ? -8.359 -8.062 -7.426 1 95.56 190 ARG B C 1
ATOM 3283 O O . ARG B 1 190 ? -8.188 -6.957 -6.902 1 95.56 190 ARG B O 1
ATOM 3290 N N . PHE B 1 191 ? -8.875 -9.047 -6.852 1 96.94 191 PHE B N 1
ATOM 3291 C CA . PHE B 1 191 ? -9.289 -8.906 -5.461 1 96.94 191 PHE B CA 1
ATOM 3292 C C . PHE B 1 191 ? -8.086 -8.609 -4.57 1 96.94 191 PHE B C 1
ATOM 3294 O O . PHE B 1 191 ? -8.203 -7.855 -3.598 1 96.94 191 PHE B O 1
ATOM 3301 N N . PHE B 1 192 ? -6.988 -9.234 -4.875 1 97.81 192 PHE B N 1
ATOM 3302 C CA . PHE B 1 192 ? -5.773 -8.945 -4.121 1 97.81 192 PHE B CA 1
ATOM 3303 C C . PHE B 1 192 ? -5.391 -7.477 -4.25 1 97.81 192 PHE B C 1
ATOM 3305 O O . PHE B 1 192 ? -5.176 -6.797 -3.244 1 97.81 192 PHE B O 1
ATOM 3312 N N . ALA B 1 193 ? -5.375 -6.953 -5.473 1 97.5 193 ALA B N 1
ATOM 3313 C CA . ALA B 1 193 ? -5.016 -5.562 -5.727 1 97.5 193 ALA B CA 1
ATOM 3314 C C . ALA B 1 193 ? -5.98 -4.609 -5.031 1 97.5 193 ALA B C 1
ATOM 3316 O O . ALA B 1 193 ? -5.562 -3.619 -4.43 1 97.5 193 ALA B O 1
ATOM 3317 N N . ILE B 1 194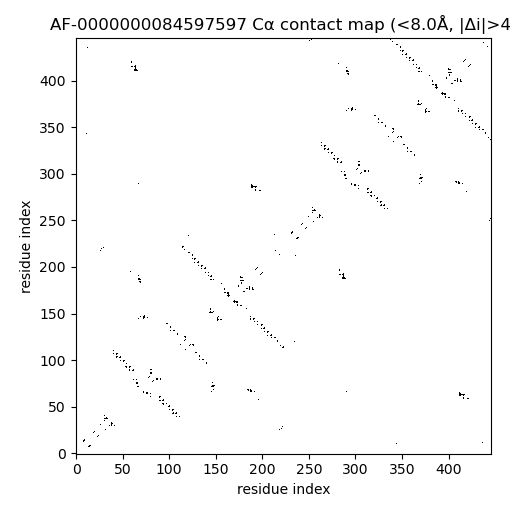 ? -7.191 -4.91 -5.117 1 97.5 194 ILE B N 1
ATOM 3318 C CA . ILE B 1 194 ? -8.219 -4.07 -4.516 1 97.5 194 ILE B CA 1
ATOM 3319 C C . ILE B 1 194 ? -8.062 -4.066 -2.998 1 97.5 194 ILE B C 1
ATOM 3321 O O . ILE B 1 194 ? -8.148 -3.016 -2.361 1 97.5 194 ILE B O 1
ATOM 3325 N N . HIS B 1 195 ? -7.812 -5.227 -2.471 1 98.25 195 HIS B N 1
ATOM 3326 C CA . HIS B 1 195 ? -7.703 -5.383 -1.025 1 98.25 195 HIS B CA 1
ATOM 3327 C C . HIS B 1 195 ? -6.461 -4.68 -0.489 1 98.25 195 HIS B C 1
ATOM 3329 O O . HIS B 1 195 ? -6.512 -4.035 0.562 1 98.25 195 HIS B O 1
ATOM 3335 N N . VAL B 1 196 ? -5.395 -4.77 -1.177 1 97.31 196 VAL B N 1
ATOM 3336 C CA . VAL B 1 196 ? -4.141 -4.363 -0.545 1 97.31 196 VAL B CA 1
ATOM 3337 C C . VAL B 1 196 ? -3.781 -2.943 -0.979 1 97.31 196 VAL B C 1
ATOM 3339 O O . VAL B 1 196 ? -2.965 -2.279 -0.335 1 97.31 196 VAL B O 1
ATOM 3342 N N . PHE B 1 197 ? -4.422 -2.451 -2.074 1 97 197 PHE B N 1
ATOM 3343 C CA . PHE B 1 197 ? -3.986 -1.137 -2.533 1 97 197 PHE B CA 1
ATOM 3344 C C . PHE B 1 197 ? -5.164 -0.172 -2.604 1 97 197 PHE B C 1
ATOM 3346 O O . PHE B 1 197 ? -5.172 0.855 -1.923 1 97 197 PHE B O 1
ATOM 3353 N N . PHE B 1 198 ? -6.148 -0.499 -3.262 1 97.25 198 PHE B N 1
ATOM 3354 C CA . PHE B 1 198 ? -7.188 0.47 -3.584 1 97.25 198 PHE B CA 1
ATOM 3355 C C . PHE B 1 198 ? -8.047 0.765 -2.361 1 97.25 198 PHE B C 1
ATOM 3357 O O . PHE B 1 198 ? -8.305 1.928 -2.043 1 97.25 198 PHE B O 1
ATOM 3364 N N . LEU B 1 199 ? -8.516 -0.257 -1.748 1 98 199 LEU B N 1
ATOM 3365 C CA . LEU B 1 199 ? -9.344 -0.044 -0.566 1 98 199 LEU B CA 1
ATOM 3366 C C . LEU B 1 199 ? -8.539 0.605 0.553 1 98 199 LEU B C 1
ATOM 3368 O O . LEU B 1 199 ? -9.008 1.548 1.195 1 98 199 LEU B O 1
ATOM 3372 N N . PRO B 1 200 ? -7.336 0.138 0.776 1 97.62 200 PRO B N 1
ATOM 3373 C CA . PRO B 1 200 ? -6.523 0.819 1.787 1 97.62 200 PRO B CA 1
ATOM 3374 C C . PRO B 1 200 ? -6.242 2.277 1.432 1 97.62 200 PRO B C 1
ATOM 3376 O O . PRO B 1 200 ? -6.203 3.135 2.316 1 97.62 200 PRO B O 1
ATOM 3379 N N . ALA B 1 201 ? -6.039 2.566 0.19 1 96.69 201 ALA B N 1
ATOM 3380 C CA . ALA B 1 201 ? -5.859 3.955 -0.227 1 96.69 201 ALA B CA 1
ATOM 3381 C C . ALA B 1 201 ? -7.09 4.793 0.106 1 96.69 201 ALA B C 1
ATOM 3383 O O . ALA B 1 201 ? -6.969 5.891 0.655 1 96.69 201 ALA B O 1
ATOM 3384 N N . ALA B 1 202 ? -8.219 4.297 -0.214 1 97.31 202 ALA B N 1
ATOM 3385 C CA . ALA B 1 202 ? -9.469 4.977 0.122 1 97.31 202 ALA B CA 1
ATOM 3386 C C . ALA B 1 202 ? -9.609 5.16 1.631 1 97.31 202 ALA B C 1
ATOM 3388 O O . ALA B 1 202 ? -9.992 6.234 2.1 1 97.31 202 ALA B O 1
ATOM 3389 N N . LEU B 1 203 ? -9.266 4.141 2.344 1 97.62 203 LEU B N 1
ATOM 3390 C CA . LEU B 1 203 ? -9.359 4.168 3.799 1 97.62 203 LEU B CA 1
ATOM 3391 C C . LEU B 1 203 ? -8.469 5.258 4.383 1 97.62 203 LEU B C 1
ATOM 3393 O O . LEU B 1 203 ? -8.914 6.062 5.203 1 97.62 203 LEU B O 1
ATOM 3397 N N . LEU B 1 204 ? -7.258 5.289 3.971 1 95.81 204 LEU B N 1
ATOM 3398 C CA . LEU B 1 204 ? -6.312 6.266 4.504 1 95.81 204 LEU B CA 1
ATOM 3399 C C . LEU B 1 204 ? -6.742 7.688 4.148 1 95.81 204 LEU B C 1
ATOM 3401 O O . LEU B 1 204 ? -6.621 8.602 4.969 1 95.81 204 LEU B O 1
ATOM 3405 N N . GLY B 1 205 ? -7.219 7.871 2.904 1 94.69 205 GLY B N 1
ATOM 3406 C CA . GLY B 1 205 ? -7.754 9.172 2.529 1 94.69 205 GLY B CA 1
ATOM 3407 C C . GLY B 1 205 ? -8.922 9.609 3.395 1 94.69 205 GLY B C 1
ATOM 3408 O O . GLY B 1 205 ? -8.953 10.742 3.879 1 94.69 205 GLY B O 1
ATOM 3409 N N . LEU B 1 206 ? -9.812 8.727 3.621 1 96.25 206 LEU B N 1
ATOM 3410 C CA . LEU B 1 206 ? -10.992 9.016 4.422 1 96.25 206 LEU B CA 1
ATOM 3411 C C . LEU B 1 206 ? -10.617 9.242 5.883 1 96.25 206 LEU B C 1
ATOM 3413 O O . LEU B 1 206 ? -11.195 10.102 6.551 1 96.25 206 LEU B O 1
ATOM 3417 N N . LEU B 1 207 ? -9.672 8.438 6.371 1 95.31 207 LEU B N 1
ATOM 3418 C CA . LEU B 1 207 ? -9.195 8.633 7.734 1 95.31 207 LEU B CA 1
ATOM 3419 C C . LEU B 1 207 ? -8.562 10.016 7.898 1 95.31 207 LEU B C 1
ATOM 3421 O O . LEU B 1 207 ? -8.781 10.68 8.906 1 95.31 207 LEU B O 1
ATOM 3425 N N . GLY B 1 208 ? -7.77 10.383 6.914 1 92 208 GLY B N 1
ATOM 3426 C CA . GLY B 1 208 ? -7.207 11.727 6.941 1 92 208 GLY B CA 1
ATOM 3427 C C . GLY B 1 208 ? -8.258 12.812 7.031 1 92 208 GLY B C 1
ATOM 3428 O O . GLY B 1 208 ? -8.156 13.711 7.871 1 92 208 GLY B O 1
ATOM 3429 N N . ALA B 1 209 ? -9.227 12.719 6.168 1 90.69 209 ALA B N 1
ATOM 3430 C CA . ALA B 1 209 ? -10.328 13.68 6.191 1 90.69 209 ALA B CA 1
ATOM 3431 C C . ALA B 1 209 ? -11.055 13.648 7.535 1 90.69 209 ALA B C 1
ATOM 3433 O O . ALA B 1 209 ? -11.359 14.695 8.109 1 90.69 209 ALA B O 1
ATOM 3434 N N . HIS B 1 210 ? -11.289 12.484 8 1 91.69 210 HIS B N 1
ATOM 3435 C CA . HIS B 1 210 ? -11.984 12.266 9.266 1 91.69 210 HIS B CA 1
ATOM 3436 C C . HIS B 1 210 ? -11.266 12.953 10.414 1 91.69 210 HIS B C 1
ATOM 3438 O O . HIS B 1 210 ? -11.883 13.695 11.188 1 91.69 210 HIS B O 1
ATOM 3444 N N . PHE B 1 211 ? -9.984 12.828 10.492 1 89.56 211 PHE B N 1
ATOM 3445 C CA . PHE B 1 211 ? -9.203 13.359 11.602 1 89.56 211 PHE B CA 1
ATOM 3446 C C . PHE B 1 211 ? -9.016 14.867 11.469 1 89.56 211 PHE B C 1
ATOM 3448 O O . PHE B 1 211 ? -8.969 15.578 12.469 1 89.56 211 PHE B O 1
ATOM 3455 N N . ILE B 1 212 ? -8.852 15.32 10.227 1 84.62 212 ILE B N 1
ATOM 3456 C CA . ILE B 1 212 ? -8.75 16.75 10 1 84.62 212 ILE B CA 1
ATOM 3457 C C . ILE B 1 212 ? -10.031 17.453 10.445 1 84.62 212 ILE B C 1
ATOM 3459 O O . ILE B 1 212 ? -9.984 18.484 11.102 1 84.62 212 ILE B O 1
ATOM 3463 N N . MET B 1 213 ? -11.125 16.875 10.164 1 83.81 213 MET B N 1
ATOM 3464 C CA . MET B 1 213 ? -12.414 17.453 10.547 1 83.81 213 MET B CA 1
ATOM 3465 C C . MET B 1 213 ? -12.594 17.406 12.062 1 83.81 213 MET B C 1
ATOM 3467 O O . MET B 1 213 ? -13.156 18.328 12.648 1 83.81 213 MET B O 1
ATOM 3471 N N . ILE B 1 214 ? -12.156 16.359 12.664 1 81.31 214 ILE B N 1
ATOM 3472 C CA . ILE B 1 214 ? -12.25 16.25 14.117 1 81.31 214 ILE B CA 1
ATOM 3473 C C . ILE B 1 214 ? -11.391 17.328 14.766 1 81.31 214 ILE B C 1
ATOM 3475 O O . ILE B 1 214 ? -11.812 17.953 15.75 1 81.31 214 ILE B O 1
ATOM 3479 N N . ARG B 1 215 ? -10.234 17.531 14.25 1 78.19 215 ARG B N 1
ATOM 3480 C CA . ARG B 1 215 ? -9.336 18.547 14.797 1 78.19 215 ARG B CA 1
ATOM 3481 C C . ARG B 1 215 ? -9.922 19.938 14.633 1 78.19 215 ARG B C 1
ATOM 3483 O O . ARG B 1 215 ? -9.789 20.781 15.531 1 78.19 215 ARG B O 1
ATOM 3490 N N . ARG B 1 216 ? -10.492 20.125 13.609 1 74.81 216 ARG B N 1
ATOM 3491 C CA . ARG B 1 216 ? -11.039 21.453 13.32 1 74.81 216 ARG B CA 1
ATOM 3492 C C . ARG B 1 216 ? -12.305 21.703 14.133 1 74.81 216 ARG B C 1
ATOM 3494 O O . ARG B 1 216 ? -12.516 22.812 14.633 1 74.81 216 ARG B O 1
ATOM 3501 N N . GLN B 1 217 ? -13.109 20.766 14.133 1 68.94 217 GLN B N 1
ATOM 3502 C CA . GLN B 1 217 ? -14.422 20.969 14.742 1 68.94 217 GLN B CA 1
ATOM 3503 C C . GLN B 1 217 ? -14.383 20.656 16.234 1 68.94 217 GLN B C 1
ATOM 3505 O O . GLN B 1 217 ? -15.273 21.062 16.984 1 68.94 217 GLN B O 1
ATOM 3510 N N . GLY B 1 218 ? -13.328 20.25 16.766 1 61.09 218 GLY B N 1
ATOM 3511 C CA . GLY B 1 218 ? -13.242 19.859 18.156 1 61.09 218 GLY B CA 1
ATOM 3512 C C . GLY B 1 218 ? -14.086 18.656 18.5 1 61.09 218 GLY B C 1
ATOM 3513 O O . GLY B 1 218 ? -14.961 18.266 17.734 1 61.09 218 GLY B O 1
ATOM 3514 N N . ILE B 1 219 ? -13.68 17.859 19.484 1 54.16 219 ILE B N 1
ATOM 3515 C CA . ILE B 1 219 ? -14.438 16.703 19.969 1 54.16 219 ILE B CA 1
ATOM 3516 C C . ILE B 1 219 ? -15.68 17.172 20.719 1 54.16 219 ILE B C 1
ATOM 3518 O O . ILE B 1 219 ? -15.617 18.141 21.469 1 54.16 219 ILE B O 1
ATOM 3522 N N . SER B 1 220 ? -16.875 16.797 20.141 1 49.03 220 SER B N 1
ATOM 3523 C CA . SER B 1 220 ? -18.125 17.203 20.781 1 49.03 220 SER B CA 1
ATOM 3524 C C . SER B 1 220 ? -18.109 16.844 22.266 1 49.03 220 SER B C 1
ATOM 3526 O O . SER B 1 220 ? -17.688 15.758 22.656 1 49.03 220 SER B O 1
ATOM 3528 N N . GLY B 1 221 ? -17.938 17.734 23.094 1 42.66 221 GLY B N 1
ATOM 3529 C CA . GLY B 1 221 ? -18.156 17.531 24.516 1 42.66 221 GLY B CA 1
ATOM 3530 C C . GLY B 1 221 ? -19.469 16.844 24.828 1 42.66 221 GLY B C 1
ATOM 3531 O O . GLY B 1 221 ? -20.281 16.625 23.922 1 42.66 221 GLY B O 1
ATOM 3532 N N . PRO B 1 222 ? -19.578 16.078 25.984 1 44.19 222 PRO B N 1
ATOM 3533 C CA . PRO B 1 222 ? -20.844 15.477 26.375 1 44.19 222 PRO B CA 1
ATOM 3534 C C . PRO B 1 222 ? -22.031 16.422 26.156 1 44.19 222 PRO B C 1
ATOM 3536 O O . PRO B 1 222 ? -21.891 17.641 26.25 1 44.19 222 PRO B O 1
ATOM 3539 N N . LEU B 1 223 ? -23.031 15.977 25.5 1 35.38 223 LEU B N 1
ATOM 3540 C CA . LEU B 1 223 ? -24.297 16.703 25.672 1 35.38 223 LEU B CA 1
ATOM 3541 C C . LEU B 1 223 ? -24.656 16.812 27.156 1 35.38 223 LEU B C 1
ATOM 3543 O O . LEU B 1 223 ? -24.312 15.945 27.953 1 35.38 223 LEU B O 1
#

Organism: NCBI:txid1246626

Nearest PDB structures (foldseek):
  4h44-assembly1_A  TM=9.420E-01  e=2.325E-15  Nostoc sp. PCC 7120 = FACHB-418
  7zxy-assembly1_I  TM=9.337E-01  e=3.674E-15  Synechocystis sp. PCC 6803
  1q90-assembly1_B  TM=9.377E-01  e=4.835E-15  Chlamydomonas reinhardtii
  2e74-assembly1_A  TM=9.385E-01  e=5.298E-15  Mastigocladus laminosus
  6rqf-assembly1_A  TM=9.281E-01  e=1.207E-14  Spinacia oleracea

Foldseek 3Di:
DVVVVVVVCCVVVVVVVVCCLVVVLPPPPVLPVPPDPNVVLVCLVVVLVVLVVLLLVLVVVLVVQADLALVCHLVSLVCQCPPDVCSVVSVVSNLVSLVVSLVSLVSNLVVCVVQVVCDPPCVVLNVLSVVLSVLSVLLNLLVLLRSNDPVSQVSLVVVLVVQLPDPPCSVVRSCQQCVDDDNGGRNSVSSVCCNNPVSVVSNVVSVVVNVVSCSVVDDDDGD/DVVVVVCVCCVVVVVVVVCCLVVVLPPPPVLPVPPDPNVVLVCLVVVLVVLVVLLLVLVVVLVVQADLALVCRLVSLVCQCPPDVCSVVSVVSNLVSLVVSLVSLVSNLVVCVVQVVCDPPCVVLNVLSVVLSVLSVLLNLLVLLRSNDPVSQVSLVVVLVVQLPDPPCSVVRSCQQCVDDDNGGRNSVSSVCCNNPVSVVSNVVSVVVNVVSCSVVDDDDGD

Sequence (446 aa):
MLQKIYDYVDERLDITPMWRDIADHEVPEHVNPAHHFSAFIYCFGGLTFFVTVIQILSGMFLTMYYVPDIVNAHASVYFLQNDVAMGQIVRGMHHWGASLVIVMMFLHTLRVFFTGSYKKPRELNWVVGVLIFFVMLALGLTGYLLPWDMKAYFATVVTLEIAESVPIIGDFTKALLAGGDIVGAATLTRFFAIHVFFLPAALLGLLGAHFIMIRRQGISGPLMLQKIYDYVDERLDITPMWRDIADHEVPEHVNPAHHFSAFIYCFGGLTFFVTVIQILSGMFLTMYYVPDIVNAHASVYFLQNDVAMGQIVRGMHHWGASLVIVMMFLHTLRVFFTGSYKKPRELNWVVGVLIFFVMLALGLTGYLLPWDMKAYFATVVTLEIAESVPIIGDFTKALLAGGDIVGAATLTRFFAIHVFFLPAALLGLLGAHFIMIRRQGISGPL

InterPro domains:
  IPR005797 Cytochrome b/b6, N-terminal domain [PF00033] (39-218)
  IPR005797 Cytochrome b/b6, N-terminal domain [PS51002] (5-223)
  IPR016174 Di-haem cytochrome, transmembrane [SSF81342] (6-223)
  IPR027387 Cytochrome b/b6-like domain superfamily [G3DSA:1.20.810.10] (1-223)

Solvent-accessible surface area (backbone atoms only — not comparable to full-atom values): 23237 Å² total; per-residue (Å²): 105,66,62,56,50,45,50,53,44,31,73,63,59,47,44,63,59,49,49,38,54,66,66,52,49,73,63,56,75,90,54,48,55,89,83,43,80,63,25,57,63,67,39,31,57,59,50,32,53,51,47,48,50,49,40,54,53,36,48,52,58,48,34,42,59,47,32,59,38,80,78,44,14,40,53,22,51,51,42,35,49,70,70,39,87,64,24,44,55,45,50,46,49,33,59,54,41,49,56,49,36,52,52,37,45,50,53,36,51,49,51,37,61,76,60,49,55,43,39,91,83,30,42,65,50,41,54,45,49,52,51,46,52,52,52,50,52,50,43,50,51,38,55,57,35,58,48,56,45,71,68,19,47,53,50,46,54,52,51,42,52,54,37,39,64,40,82,97,49,5,63,59,48,24,46,62,48,25,59,53,95,55,89,46,50,48,18,46,18,25,39,48,27,39,43,71,40,51,51,47,51,52,44,54,53,44,48,50,53,42,50,52,49,41,66,70,68,46,79,78,66,84,122,104,68,62,58,49,46,49,53,46,32,72,64,58,47,43,62,58,48,49,40,54,66,64,51,48,75,64,58,77,92,57,48,54,90,82,43,81,64,25,58,63,68,39,30,58,58,50,32,52,50,49,48,52,49,41,53,53,35,49,51,58,49,35,41,59,45,31,58,37,79,77,42,15,39,53,22,50,51,42,36,49,71,70,37,89,65,25,44,57,44,50,45,49,34,57,53,41,48,54,49,36,52,52,36,44,51,52,36,51,48,50,37,58,75,61,50,54,45,40,92,82,30,41,65,49,42,53,43,49,53,51,45,50,53,51,50,52,50,41,48,51,38,55,56,35,56,46,56,45,70,68,20,48,54,50,47,53,51,51,41,51,54,39,39,64,39,80,98,49,6,63,61,46,25,45,63,48,25,59,53,95,56,90,44,50,48,18,45,18,25,38,48,28,40,43,71,42,53,51,46,50,52,44,53,53,44,49,50,52,42,50,53,48,40,65,71,68,45,78,78,65,84,123

pLDDT: mean 83.45, std 18.52, range [35.38, 98.25]